Protein 9D1L (pdb70)

Radius of gyration: 22.83 Å; Cα contacts (8 Å, |Δi|>4): 1179; chains: 1; bounding box: 63×52×54 Å

Foldseek 3Di:
DDPVVVVVVCVVVLVVVFVVFWDPDKDAFQAPQEAIWTGADPVGQDKTKFEFAALFDQCAFLNFQATHGDHGDYDHYYRHDYFAAWAQPLPPRATDGDSRHLIKMKMESDQDDPAEQEEEEEEDDLQGDDHCDQQFFAQNLLHNYMYMYGHFHGDCRQFAAAQDVVSVNQGRNRLSSVLSVLVSVSGVVRRVHDQQFYEYEYAHLRLQSQQLCQLFPSNQNRHFEYEREQAHVPFPSAEDAQNQQLQLLLVQQPDDDDPDPVSSVVSVSPGDPSSSNSCQVVRQDPVCVVQHDGNGHHYCGNDDDPSDRHVDRSLVSLLGNNLAHQYEYEYEPQALLLCVVVVCVVCVQVCLVQQLSLQPPVLADPVSPDPLSSVLSVLVLQQPDPGGDPSSVSNSVSCSRGVLVVVVSVLSSLVPYDPRFYFYAYEYADDPLAFGCSCVSSVNVPHGQYRPRLSSLRGDHSRGDDDDCPDLSVVSQLVSQQVRCCSVPSHSQDCPRPQRVPPDTGGDDSPDLWHHFYDYSHTYDDGDPSSVSSNVVSVCCVVVD

Organism: Lucilia cuprina (NCBI:txid7375)

B-factor: mean 18.55, std 8.22, range [8.61, 64.25]

Structure (mmCIF, N/CA/C/O backbone):
data_9D1L
#
_entry.id   9D1L
#
_cell.length_a   57.963
_cell.length_b   92.141
_cell.length_c   104.975
_cell.angle_alpha   90.00
_cell.angle_beta   90.00
_cell.angle_gamma   90.00
#
_symmetry.space_group_name_H-M   'P 21 21 21'
#
loop_
_entity.id
_entity.type
_entity.pdbx_description
1 polymer 'Carboxylic ester hydrolase'
2 non-polymer 1,2-ETHANEDIOL
3 non-polymer 'ACETATE ION'
4 non-polymer (4S)-2-METHYL-2,4-PENTANEDIOL
5 non-polymer DI(HYDROXYETHYL)ETHER
6 non-polymer 2-[BIS-(2-HYDROXY-ETHYL)-AMINO]-2-HYDROXYMETHYL-PROPANE-1,3-DIOL
7 water water
#
loop_
_atom_site.group_PDB
_atom_site.id
_atom_site.type_symbol
_atom_site.label_atom_id
_atom_site.label_alt_id
_atom_site.label_comp_id
_atom_site.label_asym_id
_atom_site.label_entity_id
_atom_site.label_seq_id
_atom_site.pdbx_PDB_ins_code
_atom_site.Cartn_x
_atom_site.Cartn_y
_atom_site.Cartn_z
_atom_site.occupancy
_atom_site.B_iso_or_equiv
_atom_site.auth_seq_id
_atom_site.auth_comp_id
_atom_site.auth_asym_id
_atom_site.auth_atom_id
_atom_site.pdbx_PDB_model_num
ATOM 1 N N . VAL A 1 5 ? 4.682 10.375 -24.810 1.00 44.18 5 VAL A N 1
ATOM 2 C CA . VAL A 1 5 ? 5.618 11.492 -24.880 1.00 37.19 5 VAL A CA 1
ATOM 3 C C . VAL A 1 5 ? 5.039 12.616 -25.736 1.00 35.44 5 VAL A C 1
ATOM 4 O O . VAL A 1 5 ? 4.496 12.370 -26.813 1.00 37.16 5 VAL A O 1
ATOM 8 N N . SER A 1 6 ? 5.154 13.847 -25.243 1.00 30.28 6 SER A N 1
ATOM 9 C CA . SER A 1 6 ? 4.578 15.003 -25.912 1.00 30.62 6 SER A CA 1
ATOM 10 C C . SER A 1 6 ? 5.310 15.308 -27.220 1.00 30.93 6 SER A C 1
ATOM 11 O O . SER A 1 6 ? 6.473 14.948 -27.414 1.00 29.00 6 SER A O 1
ATOM 14 N N . LEU A 1 7 ? 4.602 15.993 -28.124 1.00 31.44 7 LEU A N 1
ATOM 15 C CA . LEU A 1 7 ? 5.212 16.429 -29.378 1.00 31.75 7 LEU A CA 1
ATOM 16 C C . LEU A 1 7 ? 6.396 17.352 -29.119 1.00 27.65 7 LEU A C 1
ATOM 17 O O . LEU A 1 7 ? 7.401 17.308 -29.840 1.00 29.38 7 LEU A O 1
ATOM 22 N N . MET A 1 8 ? 6.288 18.201 -28.095 1.00 30.46 8 MET A N 1
ATOM 23 C CA . MET A 1 8 ? 7.371 19.123 -27.771 1.00 30.99 8 MET A CA 1
ATOM 24 C C . MET A 1 8 ? 8.634 18.373 -27.361 1.00 29.16 8 MET A C 1
ATOM 25 O O . MET A 1 8 ? 9.745 18.757 -27.744 1.00 29.39 8 MET A O 1
ATOM 30 N N . GLU A 1 9 ? 8.488 17.290 -26.607 1.00 28.36 9 GLU A N 1
ATOM 31 C CA . GLU A 1 9 ? 9.649 16.513 -26.192 1.00 25.44 9 GLU A CA 1
ATOM 32 C C . GLU A 1 9 ? 10.193 15.701 -27.361 1.00 23.99 9 GLU A C 1
ATOM 33 O O . GLU A 1 9 ? 11.404 15.509 -27.475 1.00 23.05 9 GLU A O 1
ATOM 49 N N . LEU A 1 11 ? 10.290 16.716 -30.447 1.00 25.29 11 LEU A N 1
ATOM 50 C CA . LEU A 1 11 ? 11.088 17.679 -31.196 1.00 24.59 11 LEU A CA 1
ATOM 51 C C . LEU A 1 11 ? 12.430 17.920 -30.511 1.00 23.77 11 LEU A C 1
ATOM 52 O O . LEU A 1 11 ? 13.475 17.919 -31.164 1.00 23.32 11 LEU A O 1
ATOM 57 N N . LYS A 1 12 ? 12.395 18.132 -29.191 1.00 24.38 12 LYS A N 1
ATOM 58 C CA . LYS A 1 12 ? 13.637 18.311 -28.446 1.00 23.01 12 LYS A CA 1
ATOM 59 C C . LYS A 1 12 ? 14.540 17.096 -28.595 1.00 21.35 12 LYS A C 1
ATOM 60 O O . LYS A 1 12 ? 15.765 17.230 -28.703 1.00 20.21 12 LYS A O 1
ATOM 66 N N . TRP A 1 13 ? 13.951 15.899 -28.610 1.00 20.42 13 TRP A N 1
ATOM 67 C CA . TRP A 1 13 ? 14.742 14.682 -28.755 1.00 18.60 13 TRP A CA 1
ATOM 68 C C . TRP A 1 13 ? 15.376 14.601 -30.137 1.00 17.93 13 TRP A C 1
ATOM 69 O O . TRP A 1 13 ? 16.561 14.275 -30.262 1.00 17.08 13 TRP A O 1
ATOM 80 N N . LYS A 1 14 ? 14.603 14.903 -31.185 1.00 19.40 14 LYS A N 1
ATOM 81 C CA . LYS A 1 14 ? 15.159 14.901 -32.535 1.00 20.37 14 LYS A CA 1
ATOM 82 C C . LYS A 1 14 ? 16.345 15.852 -32.644 1.00 19.48 14 LYS A C 1
ATOM 83 O O . LYS A 1 14 ? 17.377 15.509 -33.237 1.00 20.71 14 LYS A O 1
ATOM 89 N N . ILE A 1 15 ? 16.226 17.043 -32.065 1.00 19.68 15 ILE A N 1
ATOM 90 C CA . ILE A 1 15 ? 17.320 18.007 -32.065 1.00 20.87 15 ILE A CA 1
ATOM 91 C C . ILE A 1 15 ? 18.551 17.445 -31.357 1.00 20.39 15 ILE A C 1
ATOM 92 O O . ILE A 1 15 ? 19.675 17.571 -31.853 1.00 20.49 15 ILE A O 1
ATOM 108 N N . CYS A 1 17 ? 19.332 14.308 -31.022 1.00 15.43 17 CYS A N 1
ATOM 109 C CA . CYS A 1 17 ? 19.911 13.227 -31.812 1.00 15.35 17 CYS A CA 1
ATOM 110 C C . CYS A 1 17 ? 20.886 13.793 -32.849 1.00 16.35 17 CYS A C 1
ATOM 111 O O . CYS A 1 17 ? 21.976 13.258 -33.055 1.00 16.24 17 CYS A O 1
ATOM 114 N N . ILE A 1 18 ? 20.492 14.886 -33.504 1.00 16.60 18 ILE A N 1
ATOM 115 C CA . ILE A 1 18 ? 21.346 15.492 -34.526 1.00 18.23 18 ILE A CA 1
ATOM 116 C C . ILE A 1 18 ? 22.587 16.102 -33.891 1.00 17.25 18 ILE A C 1
ATOM 117 O O . ILE A 1 18 ? 23.715 15.911 -34.365 1.00 17.65 18 ILE A O 1
ATOM 122 N N . GLU A 1 19 ? 22.396 16.863 -32.818 1.00 17.67 19 GLU A N 1
ATOM 123 C CA . GLU A 1 19 ? 23.535 17.473 -32.146 1.00 20.07 19 GLU A CA 1
ATOM 124 C C . GLU A 1 19 ? 24.501 16.407 -31.655 1.00 16.58 19 GLU A C 1
ATOM 125 O O . GLU A 1 19 ? 25.726 16.572 -31.747 1.00 17.54 19 GLU A O 1
ATOM 131 N N . ASN A 1 20 ? 23.967 15.294 -31.154 1.00 15.42 20 ASN A N 1
ATOM 132 C CA . ASN A 1 20 ? 24.810 14.217 -30.663 1.00 15.03 20 ASN A CA 1
ATOM 133 C C . ASN A 1 20 ? 25.607 13.573 -31.787 1.00 12.86 20 ASN A C 1
ATOM 134 O O . ASN A 1 20 ? 26.759 13.169 -31.583 1.00 13.29 20 ASN A O 1
ATOM 139 N N . LYS A 1 21 ? 25.011 13.451 -32.974 1.00 13.37 21 LYS A N 1
ATOM 140 C CA . LYS A 1 21 ? 25.740 12.874 -34.099 1.00 13.80 21 LYS A CA 1
ATOM 141 C C . LYS A 1 21 ? 26.983 13.694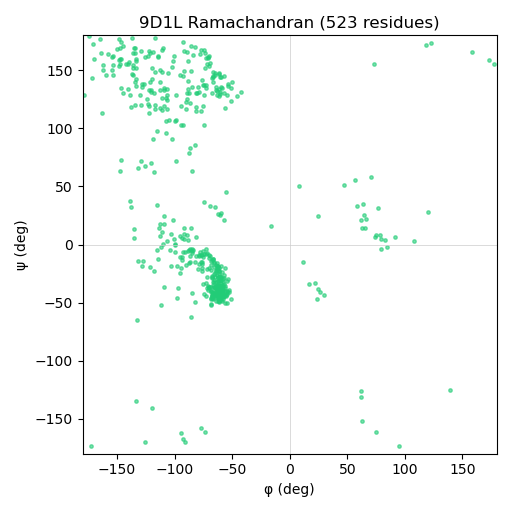 -34.416 1.00 12.39 21 LYS A C 1
ATOM 142 O O . LYS A 1 21 ? 28.069 13.142 -34.648 1.00 13.72 21 LYS A O 1
ATOM 148 N N . PHE A 1 22 ? 26.850 15.020 -34.409 1.00 13.42 22 PHE A N 1
ATOM 149 C CA . PHE A 1 22 ? 28.007 15.845 -34.718 1.00 12.96 22 PHE A CA 1
ATOM 150 C C . PHE A 1 22 ? 28.996 15.911 -33.559 1.00 12.35 22 PHE A C 1
ATOM 151 O O . PHE A 1 22 ? 30.210 15.951 -33.794 1.00 12.02 22 PHE A O 1
ATOM 159 N N . LEU A 1 23 ? 28.513 15.888 -32.313 1.00 11.90 23 LEU A N 1
ATOM 160 C CA . LEU A 1 23 ? 29.440 15.778 -31.193 1.00 11.50 23 LEU A CA 1
ATOM 161 C C . LEU A 1 23 ? 30.265 14.511 -31.331 1.00 12.14 23 LEU A C 1
ATOM 162 O O . LEU A 1 23 ? 31.485 14.520 -31.126 1.00 12.16 23 LEU A O 1
ATOM 167 N N A ASN A 1 24 ? 29.628 13.406 -31.697 0.59 12.14 24 ASN A N 1
ATOM 168 N N B ASN A 1 24 ? 29.604 13.410 -31.707 0.41 12.13 24 ASN A N 1
ATOM 169 C CA A ASN A 1 24 ? 30.390 12.172 -31.808 0.59 12.37 24 ASN A CA 1
ATOM 170 C CA B ASN A 1 24 ? 30.284 12.130 -31.879 0.41 12.50 24 ASN A CA 1
ATOM 171 C C A ASN A 1 24 ? 31.433 12.245 -32.914 0.59 11.24 24 ASN A C 1
ATOM 172 C C B ASN A 1 24 ? 31.394 12.229 -32.915 0.41 11.25 24 ASN A C 1
ATOM 173 O O A ASN A 1 24 ? 32.517 11.673 -32.766 0.59 11.87 24 ASN A O 1
ATOM 174 O O B ASN A 1 24 ? 32.479 11.670 -32.724 0.41 11.77 24 ASN A O 1
ATOM 183 N N . TYR A 1 25 ? 31.148 12.943 -34.014 1.00 11.28 25 TYR A N 1
ATOM 184 C CA . TYR A 1 25 ? 32.201 13.180 -35.000 1.00 11.34 25 TYR A CA 1
ATOM 185 C C . TYR A 1 25 ? 33.380 13.914 -34.373 1.00 11.10 25 TYR A C 1
ATOM 186 O O . TYR A 1 25 ? 34.541 13.519 -34.557 1.00 12.03 25 TYR A O 1
ATOM 195 N N . ARG A 1 26 ? 33.101 14.993 -33.629 1.00 11.03 26 ARG A N 1
ATOM 196 C CA . ARG A 1 26 ? 34.174 15.793 -33.037 1.00 12.13 26 ARG A CA 1
ATOM 197 C C . ARG A 1 26 ? 34.955 15.008 -31.990 1.00 11.00 26 ARG A C 1
ATOM 198 O O . ARG A 1 26 ? 36.124 15.323 -31.730 1.00 11.96 26 ARG A O 1
ATOM 206 N N . LEU A 1 27 ? 34.328 14.009 -31.373 1.00 11.27 27 LEU A N 1
ATOM 207 C CA . LEU A 1 27 ? 34.991 13.138 -30.410 1.00 11.32 27 LEU A CA 1
ATOM 208 C C . LEU A 1 27 ? 35.706 11.957 -31.062 1.00 12.37 27 LEU A C 1
ATOM 209 O O . LEU A 1 27 ? 36.378 11.194 -30.357 1.00 15.68 27 LEU A O 1
ATOM 214 N N . THR A 1 28 ? 35.609 11.779 -32.374 1.00 11.32 28 THR A N 1
ATOM 215 C CA . THR A 1 28 ? 36.310 10.696 -33.053 1.00 11.39 28 THR A CA 1
ATOM 216 C C . THR A 1 28 ? 37.702 11.171 -33.438 1.00 12.04 28 THR A C 1
ATOM 217 O O . THR A 1 28 ? 37.849 12.241 -34.029 1.00 12.55 28 THR A O 1
ATOM 221 N N . THR A 1 29 ? 38.723 10.386 -33.109 1.00 11.99 29 THR A N 1
ATOM 222 C CA . THR A 1 29 ? 40.060 10.693 -33.603 1.00 13.78 29 THR A CA 1
ATOM 223 C C . THR A 1 29 ? 40.324 9.956 -34.911 1.00 13.58 29 THR A C 1
ATOM 224 O O . THR A 1 29 ? 39.524 9.145 -35.369 1.00 14.96 29 THR A O 1
ATOM 228 N N . ASN A 1 30 ? 41.476 10.247 -35.516 1.00 15.12 30 ASN A N 1
ATOM 229 C CA A ASN A 1 30 ? 41.887 9.550 -36.729 0.51 17.19 30 ASN A CA 1
ATOM 230 C CA B ASN A 1 30 ? 41.904 9.563 -36.730 0.49 17.19 30 ASN A CA 1
ATOM 231 C C . ASN A 1 30 ? 42.699 8.293 -36.443 1.00 17.43 30 ASN A C 1
ATOM 232 O O . ASN A 1 30 ? 43.220 7.679 -37.381 1.00 21.45 30 ASN A O 1
ATOM 241 N N . GLU A 1 31 ? 42.802 7.882 -35.181 1.00 14.69 31 GLU A N 1
ATOM 242 C CA . GLU A 1 31 ? 43.600 6.716 -34.821 1.00 15.45 31 GLU A CA 1
ATOM 243 C C . GLU A 1 31 ? 42.712 5.478 -34.758 1.00 14.48 31 GLU A C 1
ATOM 244 O O . GLU A 1 31 ? 41.766 5.432 -33.966 1.00 15.27 31 GLU A O 1
ATOM 250 N N . THR A 1 32 ? 43.009 4.487 -35.592 1.00 15.09 32 THR A N 1
ATOM 251 C CA . THR A 1 32 ? 42.352 3.191 -35.549 1.00 16.39 32 THR A CA 1
ATOM 252 C C . THR A 1 32 ? 43.358 2.116 -35.164 1.00 15.97 32 THR A C 1
ATOM 253 O O . THR A 1 32 ? 44.574 2.309 -35.270 1.00 19.03 32 THR A O 1
ATOM 257 N N . VAL A 1 33 ? 42.840 0.970 -34.724 1.00 15.78 33 VAL A N 1
ATOM 258 C CA A VAL A 1 33 ? 43.680 -0.090 -34.183 0.57 16.63 33 VAL A CA 1
ATOM 259 C CA B VAL A 1 33 ? 43.656 -0.092 -34.135 0.43 16.65 33 VAL A CA 1
ATOM 260 C C . VAL A 1 33 ? 43.017 -1.429 -34.469 1.00 15.51 33 VAL A C 1
ATOM 261 O O . VAL A 1 33 ? 41.793 -1.535 -34.565 1.00 16.19 33 VAL A O 1
ATOM 268 N N . VAL A 1 34 ? 43.844 -2.463 -34.609 1.00 17.11 34 VAL A N 1
ATOM 269 C CA . VAL A 1 34 ? 43.369 -3.816 -34.875 1.00 15.98 34 VAL A CA 1
ATOM 270 C C . VAL A 1 34 ? 43.569 -4.681 -33.635 1.00 17.52 34 VAL A C 1
ATOM 271 O O . VAL A 1 34 ? 44.626 -4.636 -32.992 1.00 19.32 34 VAL A O 1
ATOM 275 N N . ALA A 1 35 ? 42.546 -5.461 -33.291 1.00 14.85 35 ALA A N 1
ATOM 276 C CA . ALA A 1 35 ? 42.635 -6.454 -32.230 1.00 16.00 35 ALA A CA 1
ATOM 277 C C . ALA A 1 35 ? 42.211 -7.809 -32.776 1.00 15.93 35 ALA A C 1
ATOM 278 O O . ALA A 1 35 ? 41.538 -7.907 -33.804 1.00 16.60 35 ALA A O 1
ATOM 280 N N . GLU A 1 36 ? 42.604 -8.857 -32.062 1.00 16.23 36 GLU A N 1
ATOM 281 C CA . GLU A 1 36 ? 42.318 -10.230 -32.451 1.00 17.28 36 GLU A CA 1
ATOM 282 C C . GLU A 1 36 ? 41.059 -10.719 -31.753 1.00 17.69 36 GLU A C 1
ATOM 283 O O . GLU A 1 36 ? 40.780 -10.357 -30.607 1.00 17.61 36 GLU A O 1
ATOM 289 N N . THR A 1 37 ? 40.300 -11.561 -32.448 1.00 16.89 37 THR A N 1
ATOM 290 C CA . THR A 1 37 ? 39.271 -12.367 -31.805 1.00 17.19 37 THR A CA 1
ATOM 291 C C . THR A 1 37 ? 39.379 -13.786 -32.336 1.00 16.27 37 THR A C 1
ATOM 292 O O . THR A 1 37 ? 40.029 -14.046 -33.352 1.00 17.51 37 THR A O 1
ATOM 296 N N . GLU A 1 38 ? 38.726 -14.714 -31.638 1.00 17.29 38 GLU A N 1
ATOM 297 C CA . GLU A 1 38 ? 38.724 -16.101 -32.075 1.00 17.50 38 GLU A CA 1
ATOM 298 C C . GLU A 1 38 ? 38.125 -16.284 -33.467 1.00 17.14 38 GLU A C 1
ATOM 299 O O . GLU A 1 38 ? 38.371 -17.319 -34.096 1.00 19.22 38 GLU A O 1
ATOM 305 N N . TYR A 1 39 ? 37.349 -15.317 -33.960 1.00 16.38 39 TYR A N 1
ATOM 306 C CA . TYR A 1 39 ? 36.734 -15.415 -35.276 1.00 17.39 39 TYR A CA 1
ATOM 307 C C . TYR A 1 39 ? 37.412 -14.563 -36.336 1.00 16.72 39 TYR A C 1
ATOM 308 O O . TYR A 1 39 ? 37.033 -14.660 -37.509 1.00 20.15 39 TYR A O 1
ATOM 317 N N . GLY A 1 40 ? 38.400 -13.763 -35.965 1.00 16.19 40 GLY A N 1
ATOM 318 C CA . GLY A 1 40 ? 39.070 -12.895 -36.911 1.00 16.51 40 GLY A CA 1
ATOM 319 C C . GLY A 1 40 ? 39.360 -11.532 -36.316 1.00 16.88 40 GLY A C 1
ATOM 320 O O . GLY A 1 40 ? 38.915 -11.205 -35.209 1.00 14.73 40 GLY A O 1
ATOM 332 N N . VAL A 1 42 ? 39.498 -7.443 -35.736 1.00 14.42 42 VAL A N 1
ATOM 333 C CA . VAL A 1 42 ? 38.529 -6.359 -35.697 1.00 14.24 42 VAL A CA 1
ATOM 334 C C . VAL A 1 42 ? 39.266 -5.028 -35.634 1.00 14.36 42 VAL A C 1
ATOM 335 O O . VAL A 1 42 ? 40.303 -4.905 -34.973 1.00 15.70 42 VAL A O 1
ATOM 339 N N . LYS A 1 43 ? 38.718 -4.019 -36.307 1.00 13.95 43 LYS A N 1
ATOM 340 C CA . LYS A 1 43 ? 39.269 -2.667 -36.312 1.00 14.70 43 LYS A CA 1
ATOM 341 C C . LYS A 1 43 ? 38.393 -1.760 -35.461 1.00 12.84 43 LYS A C 1
ATOM 342 O O . LYS A 1 43 ? 37.188 -1.644 -35.708 1.00 13.27 43 LYS A O 1
ATOM 348 N N . GLY A 1 44 ? 39.003 -1.104 -34.474 1.00 12.43 44 GLY A N 1
ATOM 349 C CA . GLY A 1 44 ? 38.329 -0.130 -33.646 1.00 11.58 44 GLY A CA 1
ATOM 350 C C . GLY A 1 44 ? 38.955 1.244 -33.811 1.00 11.36 44 GLY A C 1
ATOM 351 O O . GLY A 1 44 ? 39.935 1.420 -34.536 1.00 12.98 44 GLY A O 1
ATOM 352 N N . VAL A 1 45 ? 38.370 2.216 -33.114 1.00 11.91 45 VAL A N 1
ATOM 353 C CA . VAL A 1 45 ? 38.784 3.605 -33.261 1.00 12.31 45 VAL A CA 1
ATOM 354 C C . VAL A 1 45 ? 38.960 4.245 -31.884 1.00 11.61 45 VAL A C 1
ATOM 355 O O . VAL A 1 45 ? 38.227 3.940 -30.944 1.00 11.27 45 VAL A O 1
ATOM 370 N N . ARG A 1 47 ? 38.414 7.170 -29.451 1.00 11.34 47 ARG A N 1
ATOM 371 C CA . ARG A 1 47 ? 37.460 8.255 -29.239 1.00 11.33 47 ARG A CA 1
ATOM 372 C C . ARG A 1 47 ? 37.840 9.051 -27.997 1.00 11.38 47 ARG A C 1
ATOM 373 O O . ARG A 1 47 ? 38.497 8.535 -27.087 1.00 12.89 47 ARG A O 1
ATOM 381 N N . LEU A 1 48 ? 37.406 10.300 -27.961 1.00 11.54 48 LEU A N 1
ATOM 382 C CA . LEU A 1 48 ? 37.532 11.182 -26.813 1.00 11.61 48 LEU A CA 1
ATOM 383 C C . LEU A 1 48 ? 36.204 11.236 -26.073 1.00 11.37 48 LEU A C 1
ATOM 384 O O . LEU A 1 48 ? 35.151 10.878 -26.615 1.00 11.22 48 LEU A O 1
ATOM 389 N N . THR A 1 49 ? 36.266 11.700 -24.826 1.00 11.39 49 THR A N 1
ATOM 390 C CA . THR A 1 49 ? 35.092 12.100 -24.066 1.00 11.29 49 THR A CA 1
ATOM 391 C C . THR A 1 49 ? 35.111 13.617 -23.909 1.00 12.00 49 THR A C 1
ATOM 392 O O . THR A 1 49 ? 36.126 14.277 -24.152 1.00 11.92 49 THR A O 1
ATOM 396 N N . VAL A 1 50 ? 33.993 14.176 -23.440 1.00 11.77 50 VAL A N 1
ATOM 397 C CA . VAL A 1 50 ? 33.961 15.620 -23.213 1.00 12.30 50 VAL A CA 1
ATOM 398 C C . VAL A 1 50 ? 34.908 16.037 -22.096 1.00 12.16 50 VAL A C 1
ATOM 399 O O . VAL A 1 50 ? 35.196 17.227 -21.956 1.00 13.48 50 VAL A O 1
ATOM 403 N N . TYR A 1 51 ? 35.379 15.095 -21.282 1.00 12.14 51 TYR A N 1
ATOM 404 C CA . TYR A 1 51 ? 36.352 15.361 -20.232 1.00 12.15 51 TYR A CA 1
ATOM 405 C C . TYR A 1 51 ? 37.779 15.158 -20.718 1.00 12.39 51 TYR A C 1
ATOM 406 O O . TYR A 1 51 ? 38.718 15.244 -19.915 1.00 13.78 51 TYR A O 1
ATOM 415 N N . ASP A 1 52 ? 37.963 14.879 -22.013 1.00 12.25 52 ASP A N 1
ATOM 416 C CA . ASP A 1 52 ? 39.266 14.657 -22.635 1.00 12.73 52 ASP A CA 1
ATOM 417 C C . ASP A 1 52 ? 39.970 13.400 -22.143 1.00 13.89 52 ASP A C 1
ATOM 418 O O . ASP A 1 52 ? 41.193 13.278 -22.256 1.00 16.53 52 ASP A O 1
ATOM 423 N N . ASP A 1 53 ? 39.218 12.450 -21.609 1.00 12.98 53 ASP A N 1
ATOM 424 C CA . ASP A 1 53 ? 39.725 11.091 -21.561 1.00 12.67 53 ASP A CA 1
ATOM 425 C C . ASP A 1 53 ? 39.577 10.470 -22.948 1.00 12.80 53 ASP A C 1
ATOM 426 O O . ASP A 1 53 ? 38.867 10.992 -23.810 1.00 13.88 53 ASP A O 1
ATOM 431 N N . SER A 1 54 ? 40.279 9.366 -23.178 1.00 14.65 54 SER A N 1
ATOM 432 C CA . SER A 1 54 ? 40.200 8.687 -24.463 1.00 13.93 54 SER A CA 1
ATOM 433 C C . SER A 1 54 ? 40.085 7.182 -24.270 1.00 12.53 54 SER A C 1
ATOM 434 O O . SER A 1 54 ? 40.512 6.621 -23.252 1.00 13.75 54 SER A O 1
ATOM 437 N N . TYR A 1 55 ? 39.502 6.528 -25.264 1.00 12.39 55 TYR A N 1
ATOM 438 C CA . TYR A 1 55 ? 39.319 5.089 -25.196 1.00 11.74 55 TYR A CA 1
ATOM 439 C C . TYR A 1 55 ? 39.262 4.520 -26.602 1.00 11.60 55 TYR A C 1
ATOM 440 O O . TYR A 1 55 ? 38.873 5.199 -27.563 1.00 13.34 55 TYR A O 1
ATOM 449 N N . TYR A 1 56 ? 39.631 3.253 -26.696 1.00 10.99 56 TYR A N 1
ATOM 450 C CA . TYR A 1 56 ? 39.485 2.485 -27.917 1.00 11.42 56 TYR A CA 1
ATOM 451 C C . TYR A 1 56 ? 38.107 1.839 -27.932 1.00 10.57 56 TYR A C 1
ATOM 452 O O . TYR A 1 56 ? 37.661 1.271 -26.923 1.00 12.06 56 TYR A O 1
ATOM 461 N N . SER A 1 57 ? 37.434 1.954 -29.074 1.00 11.07 57 SER A N 1
ATOM 462 C CA . SER A 1 57 ? 36.031 1.608 -29.239 1.00 11.02 57 SER A CA 1
ATOM 463 C C . SER A 1 57 ? 35.895 0.566 -30.341 1.00 10.34 57 SER A C 1
ATOM 464 O O . SER A 1 57 ? 36.260 0.826 -31.494 1.00 11.25 57 SER A O 1
ATOM 467 N N . PHE A 1 58 ? 35.363 -0.602 -29.988 1.00 10.29 58 PHE A N 1
ATOM 468 C CA . PHE A 1 58 ? 35.035 -1.640 -30.960 1.00 10.59 58 PHE A CA 1
ATOM 469 C C . PHE A 1 58 ? 33.547 -1.930 -30.813 1.00 10.58 58 PHE A C 1
ATOM 470 O O . PHE A 1 58 ? 33.112 -2.430 -29.768 1.00 12.55 58 PHE A O 1
ATOM 478 N N . GLU A 1 59 ? 32.754 -1.598 -31.820 1.00 10.55 59 GLU A N 1
ATOM 479 C CA . GLU A 1 59 ? 31.321 -1.843 -31.797 1.00 11.10 59 GLU A CA 1
ATOM 480 C C . GLU A 1 59 ? 30.957 -2.763 -32.954 1.00 10.30 59 GLU A C 1
ATOM 481 O O . GLU A 1 59 ? 31.622 -2.776 -33.986 1.00 12.00 59 GLU A O 1
ATOM 487 N N . GLY A 1 60 ? 29.891 -3.536 -32.797 1.00 10.65 60 GLY A N 1
ATOM 488 C CA . GLY A 1 60 ? 29.516 -4.432 -33.871 1.00 11.71 60 GLY A CA 1
ATOM 489 C C . GLY A 1 60 ? 30.382 -5.662 -33.960 1.00 10.65 60 GLY A C 1
ATOM 490 O O . GLY A 1 60 ? 30.590 -6.190 -35.054 1.00 11.65 60 GLY A O 1
ATOM 491 N N . ILE A 1 61 ? 30.892 -6.148 -32.834 1.00 10.75 61 ILE A N 1
ATOM 492 C CA . ILE A 1 61 ? 31.580 -7.435 -32.832 1.00 11.72 61 ILE A CA 1
ATOM 493 C C . ILE A 1 61 ? 30.502 -8.508 -32.760 1.00 10.43 61 ILE A C 1
ATOM 494 O O . ILE A 1 61 ? 29.737 -8.546 -31.783 1.00 10.61 61 ILE A O 1
ATOM 499 N N . PRO A 1 62 ? 30.387 -9.389 -33.757 1.00 10.96 62 PRO A N 1
ATOM 500 C CA . PRO A 1 62 ? 29.352 -10.429 -33.679 1.00 12.11 62 PRO A CA 1
ATOM 501 C C . PRO A 1 62 ? 29.764 -11.512 -32.702 1.00 11.64 62 PRO A C 1
ATOM 502 O O . PRO A 1 62 ? 30.916 -11.953 -32.677 1.00 13.26 62 PRO A O 1
ATOM 506 N N . TYR A 1 63 ? 28.816 -11.950 -31.885 1.00 11.64 63 TYR A N 1
ATOM 507 C CA . TYR A 1 63 ? 29.035 -13.117 -31.042 1.00 11.83 63 TYR A CA 1
ATOM 508 C C . TYR A 1 63 ? 28.185 -14.308 -31.462 1.00 11.89 63 TYR A C 1
ATOM 509 O O . TYR A 1 63 ? 28.302 -15.381 -30.864 1.00 12.59 63 TYR A O 1
ATOM 518 N N . ALA A 1 64 ? 27.346 -14.145 -32.480 1.00 11.46 64 ALA A N 1
ATOM 519 C CA . ALA A 1 64 ? 26.459 -15.187 -32.976 1.00 11.34 64 ALA A CA 1
ATOM 520 C C . ALA A 1 64 ? 26.147 -14.898 -34.439 1.00 12.66 64 ALA A C 1
ATOM 521 O O . ALA A 1 64 ? 26.337 -13.779 -34.924 1.00 13.14 64 ALA A O 1
ATOM 523 N N . GLN A 1 65 ? 25.675 -15.922 -35.144 1.00 12.98 65 GLN A N 1
ATOM 524 C CA A GLN A 1 65 ? 25.162 -15.732 -36.490 0.52 13.78 65 GLN A CA 1
ATOM 525 C CA B GLN A 1 65 ? 25.159 -15.728 -36.492 0.48 13.79 65 GLN A CA 1
ATOM 526 C C . GLN A 1 65 ? 23.924 -14.835 -36.434 1.00 12.75 65 GLN A C 1
ATOM 527 O O . GLN A 1 65 ? 23.141 -14.921 -35.481 1.00 13.56 65 GLN A O 1
ATOM 538 N N . PRO A 1 66 ? 23.705 -13.972 -37.424 1.00 12.41 66 PRO A N 1
ATOM 539 C CA . PRO A 1 66 ? 22.441 -13.217 -37.449 1.00 12.79 66 PRO A CA 1
ATOM 540 C C . PRO A 1 66 ? 21.256 -14.167 -37.392 1.00 12.14 66 PRO A C 1
ATOM 541 O O . PRO A 1 66 ? 21.173 -15.133 -38.167 1.00 12.87 66 PRO A O 1
ATOM 545 N N . PRO A 1 67 ? 20.323 -13.945 -36.470 1.00 12.41 67 PRO A N 1
ATOM 546 C CA . PRO A 1 67 ? 19.238 -14.917 -36.229 1.00 13.30 67 PRO A CA 1
ATOM 547 C C . PRO A 1 67 ? 18.076 -14.719 -37.195 1.00 12.82 67 PRO A C 1
ATOM 548 O O . PRO A 1 67 ? 16.947 -14.398 -36.801 1.00 13.86 67 PRO A O 1
ATOM 552 N N . VAL A 1 68 ? 18.361 -14.914 -38.480 1.00 12.99 68 VAL A N 1
ATOM 553 C CA . VAL A 1 68 ? 17.420 -14.640 -39.554 1.00 15.16 68 VAL A CA 1
ATOM 554 C C . VAL A 1 68 ? 17.116 -15.923 -40.320 1.00 15.13 68 VAL A C 1
ATOM 555 O O . VAL A 1 68 ? 17.806 -16.937 -40.189 1.00 14.59 68 VAL A O 1
ATOM 559 N N . GLY A 1 69 ? 16.054 -15.866 -41.125 1.00 15.92 69 GLY A N 1
ATOM 560 C CA . GLY A 1 69 ? 15.656 -17.047 -41.869 1.00 17.51 69 GLY A CA 1
ATOM 561 C C . GLY A 1 69 ? 15.272 -18.162 -40.916 1.00 14.81 69 GLY A C 1
ATOM 562 O O . GLY A 1 69 ? 14.529 -17.958 -39.948 1.00 15.65 69 GLY A O 1
ATOM 563 N N . GLU A 1 70 ? 15.822 -19.354 -41.157 1.00 16.57 70 GLU A N 1
ATOM 564 C CA . GLU A 1 70 ? 15.491 -20.500 -40.323 1.00 16.83 70 GLU A CA 1
ATOM 565 C C . GLU A 1 70 ? 15.983 -20.349 -38.891 1.00 15.39 70 GLU A C 1
ATOM 566 O O . GLU A 1 70 ? 15.526 -21.093 -38.018 1.00 15.43 70 GL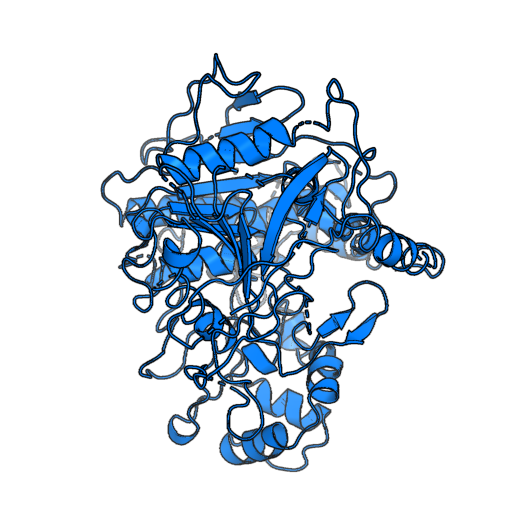U A O 1
ATOM 572 N N . LEU A 1 71 ? 16.898 -19.411 -38.631 1.00 13.93 71 LEU A N 1
ATOM 573 C CA . LEU A 1 71 ? 17.411 -19.198 -37.286 1.00 13.20 71 LEU A CA 1
ATOM 574 C C . LEU A 1 71 ? 16.535 -18.285 -36.442 1.00 12.21 71 LEU A C 1
ATOM 575 O O . LEU A 1 71 ? 16.818 -18.123 -35.246 1.00 12.38 71 LEU A O 1
ATOM 580 N N . ARG A 1 72 ? 15.486 -17.686 -37.023 1.00 12.81 72 ARG A N 1
ATOM 581 C CA . ARG A 1 72 ? 14.533 -16.934 -36.211 1.00 13.15 72 ARG A CA 1
ATOM 582 C C . ARG A 1 72 ? 13.902 -17.846 -35.163 1.00 12.77 72 ARG A C 1
ATOM 583 O O . ARG A 1 72 ? 13.520 -18.983 -35.456 1.00 13.38 72 ARG A O 1
ATOM 591 N N . PHE A 1 73 ? 13.818 -17.333 -33.933 1.00 11.96 73 PHE A N 1
ATOM 592 C CA . PHE A 1 73 ? 13.268 -18.012 -32.757 1.00 12.93 73 PHE A CA 1
ATOM 593 C C . PHE A 1 73 ? 14.139 -19.159 -32.238 1.00 13.52 73 PHE A C 1
ATOM 594 O O . PHE A 1 73 ? 13.758 -19.855 -31.288 1.00 15.75 73 PHE A O 1
ATOM 613 N N . ALA A 1 75 ? 17.829 -20.801 -30.680 1.00 12.34 75 ALA A N 1
ATOM 614 C CA . ALA A 1 75 ? 19.022 -20.445 -29.913 1.00 12.10 75 ALA A CA 1
ATOM 615 C C . ALA A 1 75 ? 20.082 -19.869 -30.856 1.00 10.94 75 ALA A C 1
ATOM 616 O O . ALA A 1 75 ? 20.137 -20.238 -32.042 1.00 11.64 75 ALA A O 1
ATOM 618 N N . PRO A 1 76 ? 20.916 -18.961 -30.352 1.00 10.99 76 PRO A N 1
ATOM 619 C CA . PRO A 1 76 ? 21.978 -18.402 -31.193 1.00 11.77 76 PRO A CA 1
ATOM 620 C C . PRO A 1 76 ? 22.979 -19.473 -31.590 1.00 12.20 76 PRO A C 1
ATOM 621 O O . PRO A 1 76 ? 23.248 -20.425 -30.845 1.00 12.87 76 PRO A O 1
ATOM 625 N N . GLN A 1 77 ? 23.531 -19.309 -32.786 1.00 11.95 77 GLN A N 1
ATOM 626 C CA . GLN A 1 77 ? 24.570 -20.177 -33.315 1.00 12.20 77 GLN A CA 1
ATOM 627 C C . GLN A 1 77 ? 25.869 -19.390 -33.430 1.00 13.62 77 GLN A C 1
ATOM 628 O O . GLN A 1 77 ? 25.856 -18.176 -33.634 1.00 14.15 77 GLN A O 1
ATOM 634 N N . ARG A 1 78 ? 26.989 -20.082 -33.292 1.00 14.50 78 ARG A N 1
ATOM 635 C CA A ARG A 1 78 ? 28.292 -19.431 -33.305 0.61 17.11 78 ARG A CA 1
ATOM 636 C CA B ARG A 1 78 ? 28.280 -19.410 -33.300 0.39 17.12 78 ARG A CA 1
ATOM 637 C C . ARG A 1 78 ? 28.521 -18.743 -34.651 1.00 18.26 78 ARG A C 1
ATOM 638 O O . ARG A 1 78 ? 28.114 -19.272 -35.689 1.00 18.60 78 ARG A O 1
ATOM 653 N N . PRO A 1 79 ? 29.173 -17.576 -34.677 1.00 18.10 79 PRO A N 1
ATOM 654 C CA . PRO A 1 79 ? 29.331 -16.843 -35.939 1.00 21.27 79 PRO A CA 1
ATOM 655 C C . PRO A 1 79 ? 30.359 -17.484 -36.862 1.00 23.21 79 PRO A C 1
ATOM 656 O O . PRO A 1 79 ? 31.179 -18.309 -36.456 1.00 23.24 79 PRO A O 1
ATOM 660 N N . THR A 1 80 ? 30.305 -17.062 -38.127 1.00 23.10 80 THR A N 1
ATOM 661 C CA . THR A 1 80 ? 31.256 -17.508 -39.143 1.00 24.10 80 THR A CA 1
ATOM 662 C C . THR A 1 80 ? 32.547 -16.706 -39.019 1.00 21.04 80 THR A C 1
ATOM 663 O O . THR A 1 80 ? 32.498 -15.473 -38.967 1.00 23.65 80 THR A O 1
ATOM 667 N N . PRO A 1 81 ? 33.708 -17.354 -38.973 1.00 22.07 81 PRO A N 1
ATOM 668 C CA . PRO A 1 81 ? 34.962 -16.597 -38.938 1.00 19.50 81 PRO A CA 1
ATOM 669 C C . PRO A 1 81 ? 35.226 -15.914 -40.271 1.00 20.14 81 PRO A C 1
ATOM 670 O O . PRO A 1 81 ? 34.647 -16.243 -41.310 1.00 22.32 81 PRO A O 1
ATOM 674 N N . TRP A 1 82 ? 36.120 -14.934 -40.228 1.00 17.40 82 TRP A N 1
ATOM 675 C CA . TRP A 1 82 ? 36.465 -14.181 -41.422 1.00 17.67 82 TRP A CA 1
ATOM 676 C C . TRP A 1 82 ? 37.969 -13.995 -41.486 1.00 16.28 82 TRP A C 1
ATOM 677 O O . TRP A 1 82 ? 38.665 -14.005 -40.464 1.00 18.29 82 TRP A O 1
ATOM 688 N N . ASP A 1 83 ? 38.462 -13.865 -42.713 1.00 18.05 83 ASP A N 1
ATOM 689 C CA . ASP A 1 83 ? 39.799 -13.370 -42.979 1.00 18.51 83 ASP A CA 1
ATOM 690 C C . ASP A 1 83 ? 39.741 -11.850 -43.123 1.00 17.99 83 ASP A C 1
ATOM 691 O O . ASP A 1 83 ? 38.672 -11.256 -43.277 1.00 20.86 83 ASP A O 1
ATOM 696 N N . GLY A 1 84 ? 40.906 -11.221 -43.072 1.00 20.05 84 GLY A N 1
ATOM 697 C CA . GLY A 1 84 ? 40.907 -9.772 -43.138 1.00 18.97 84 GLY A CA 1
ATOM 698 C C . GLY A 1 84 ? 40.436 -9.154 -41.825 1.00 16.76 84 GLY A C 1
ATOM 699 O O . GLY A 1 84 ? 40.421 -9.786 -40.761 1.00 18.81 84 GLY A O 1
ATOM 700 N N . VAL A 1 85 ? 40.034 -7.890 -41.902 1.00 16.32 85 VAL A N 1
ATOM 701 C CA . VAL A 1 85 ? 39.755 -7.103 -40.709 1.00 15.04 85 VAL A CA 1
ATOM 702 C C . VAL A 1 85 ? 38.323 -6.594 -40.790 1.00 15.72 85 VAL A C 1
ATOM 703 O O . VAL A 1 85 ? 37.972 -5.866 -41.726 1.00 18.63 85 VAL A O 1
ATOM 707 N N . ARG A 1 86 ? 37.507 -6.963 -39.806 1.00 14.89 86 ARG A N 1
ATOM 708 C CA . ARG A 1 86 ? 36.133 -6.486 -39.715 1.00 15.22 86 ARG A CA 1
ATOM 709 C C . ARG A 1 86 ? 36.099 -5.074 -39.140 1.00 15.00 86 ARG A C 1
ATOM 710 O O . ARG A 1 86 ? 36.691 -4.812 -38.090 1.00 15.42 86 ARG A O 1
ATOM 718 N N . ASP A 1 87 ? 35.373 -4.176 -39.803 1.00 14.91 87 ASP A N 1
ATOM 719 C CA . ASP A 1 87 ? 35.274 -2.787 -39.358 1.00 14.58 87 ASP A CA 1
ATOM 720 C C . ASP A 1 87 ? 34.315 -2.722 -38.173 1.00 13.61 87 ASP A C 1
ATOM 721 O O . ASP A 1 87 ? 33.115 -2.974 -38.323 1.00 15.00 87 ASP A O 1
ATOM 726 N N . CYS A 1 88 ? 34.846 -2.365 -37.001 1.00 12.25 88 CYS A N 1
ATOM 727 C CA . CYS A 1 88 ? 34.093 -2.120 -35.775 1.00 12.04 88 CYS A CA 1
ATOM 728 C C . CYS A 1 88 ? 34.154 -0.682 -35.293 1.00 11.54 88 CYS A C 1
ATOM 729 O O . CYS A 1 88 ? 34.067 -0.417 -34.088 1.00 12.05 88 CYS A O 1
ATOM 732 N N . CYS A 1 89 ? 34.216 0.251 -36.237 1.00 11.75 89 CYS A N 1
ATOM 733 C CA . CYS A 1 89 ? 34.319 1.666 -35.918 1.00 12.86 89 CYS A CA 1
ATOM 734 C C . CYS A 1 89 ? 32.969 2.361 -35.863 1.00 13.82 89 CYS A C 1
ATOM 735 O O . CYS A 1 89 ? 32.930 3.588 -35.731 1.00 14.85 89 CYS A O 1
ATOM 738 N N . ASN A 1 90 ? 31.871 1.619 -35.993 1.00 14.30 90 ASN A N 1
ATOM 739 C CA . ASN A 1 90 ? 30.540 2.200 -35.882 1.00 15.43 90 ASN A CA 1
ATOM 740 C C . ASN A 1 90 ? 29.608 1.152 -35.292 1.00 14.99 90 ASN A C 1
ATOM 741 O O . ASN A 1 90 ? 29.878 -0.047 -35.359 1.00 14.64 90 ASN A O 1
ATOM 746 N N . HIS A 1 91 ? 28.499 1.610 -34.720 1.00 14.92 91 HIS A N 1
ATOM 747 C CA . HIS A 1 91 ? 27.554 0.685 -34.105 1.00 15.08 91 HIS A CA 1
ATOM 748 C C . HIS A 1 91 ? 26.703 -0.041 -35.147 1.00 13.63 91 HIS A C 1
ATOM 749 O O . HIS A 1 91 ? 26.573 0.408 -36.291 1.00 15.92 91 HIS A O 1
ATOM 766 N N . ASP A 1 93 ? 22.743 -2.245 -35.671 1.00 13.30 93 ASP A N 1
ATOM 767 C CA A ASP A 1 93 ? 21.347 -2.046 -35.300 0.53 12.97 93 ASP A CA 1
ATOM 768 C CA B ASP A 1 93 ? 21.402 -1.867 -35.217 0.47 13.40 93 ASP A CA 1
ATOM 769 C C . ASP A 1 93 ? 21.036 -2.547 -33.907 1.00 11.58 93 ASP A C 1
ATOM 770 O O . ASP A 1 93 ? 21.678 -3.496 -33.442 1.00 12.93 93 ASP A O 1
ATOM 779 N N . LYS A 1 94 ? 20.025 -1.967 -33.280 1.00 12.08 94 LYS A N 1
ATOM 780 C CA . LYS A 1 94 ? 19.423 -2.548 -32.097 1.00 10.37 94 LYS A CA 1
ATOM 781 C C . LYS A 1 94 ? 18.386 -3.592 -32.513 1.00 10.47 94 LYS A C 1
ATOM 782 O O . LYS A 1 94 ? 17.955 -3.661 -33.669 1.00 11.43 94 LYS A O 1
ATOM 788 N N . SER A 1 95 ? 18.019 -4.437 -31.556 1.00 11.09 95 SER A N 1
ATOM 789 C CA . SER A 1 95 ? 16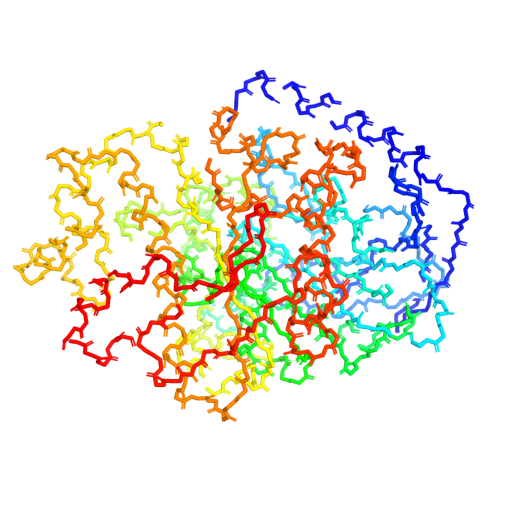.983 -5.437 -31.768 1.00 10.67 95 SER A CA 1
ATOM 790 C C . SER A 1 95 ? 15.646 -4.767 -32.097 1.00 11.06 95 SER A C 1
ATOM 791 O O . SER A 1 95 ? 15.348 -3.671 -31.620 1.00 10.99 95 SER A O 1
ATOM 794 N N . VAL A 1 96 ? 14.837 -5.425 -32.933 1.00 11.08 96 VAL A N 1
ATOM 795 C CA . VAL A 1 96 ? 13.563 -4.827 -33.347 1.00 10.91 96 VAL A CA 1
ATOM 796 C C . VAL A 1 96 ? 12.713 -4.498 -32.124 1.00 10.96 96 VAL A C 1
ATOM 797 O O . VAL A 1 96 ? 12.493 -5.352 -31.248 1.00 11.06 96 VAL A O 1
ATOM 801 N N . GLN A 1 97 ? 12.209 -3.262 -32.071 1.00 10.90 97 GLN A N 1
ATOM 802 C CA . GLN A 1 97 ? 11.518 -2.760 -30.889 1.00 11.39 97 GLN A CA 1
ATOM 803 C C . GLN A 1 97 ? 10.733 -1.515 -31.265 1.00 11.99 97 GLN A C 1
ATOM 804 O O . GLN A 1 97 ? 10.985 -0.887 -32.299 1.00 12.52 97 GLN A O 1
ATOM 810 N N . VAL A 1 98 ? 9.808 -1.133 -30.389 1.00 12.05 98 VAL A N 1
ATOM 811 C CA . VAL A 1 98 ? 9.106 0.139 -30.527 1.00 12.56 98 VAL A CA 1
ATOM 812 C C . VAL A 1 98 ? 9.944 1.211 -29.844 1.00 13.20 98 VAL A C 1
ATOM 813 O O . VAL A 1 98 ? 10.249 1.104 -28.652 1.00 14.96 98 VAL A O 1
ATOM 817 N N . ASP A 1 99 ? 10.336 2.237 -30.597 1.00 14.82 99 ASP A N 1
ATOM 818 C CA . ASP A 1 99 ? 11.171 3.285 -30.029 1.00 16.97 99 ASP A CA 1
ATOM 819 C C . ASP A 1 99 ? 10.440 3.952 -28.874 1.00 17.83 99 ASP A C 1
ATOM 820 O O . ASP A 1 99 ? 9.282 4.359 -29.008 1.00 20.06 99 ASP A O 1
ATOM 825 N N . PHE A 1 100 ? 11.130 4.057 -27.736 1.00 19.59 100 PHE A N 1
ATOM 826 C CA . PHE A 1 100 ? 10.544 4.542 -26.490 1.00 27.03 100 PHE A CA 1
ATOM 827 C C . PHE A 1 100 ? 10.133 6.010 -26.530 1.00 27.93 100 PHE A C 1
ATOM 828 O O . PHE A 1 100 ? 9.424 6.453 -25.619 1.00 35.05 100 PHE A O 1
ATOM 836 N N . ILE A 1 101 ? 10.549 6.771 -27.540 1.00 22.60 101 ILE A N 1
ATOM 837 C CA . ILE A 1 101 ? 10.181 8.178 -27.681 1.00 25.32 101 ILE A CA 1
ATOM 838 C C . ILE A 1 101 ? 9.259 8.405 -28.875 1.00 27.64 101 ILE A C 1
ATOM 839 O O . ILE A 1 101 ? 8.201 9.022 -28.746 1.00 26.86 101 ILE A O 1
ATOM 844 N N . THR A 1 102 ? 9.652 7.919 -30.051 1.00 26.27 102 THR A N 1
ATOM 845 C CA . THR A 1 102 ? 8.874 8.167 -31.257 1.00 24.68 102 THR A CA 1
ATOM 846 C C . THR A 1 102 ? 7.659 7.256 -31.387 1.00 23.74 102 THR A C 1
ATOM 847 O O . THR A 1 102 ? 6.728 7.593 -32.127 1.00 27.22 102 THR A O 1
ATOM 851 N N . GLY A 1 103 ? 7.647 6.112 -30.703 1.00 23.03 103 GLY A N 1
ATOM 852 C CA . GLY A 1 103 ? 6.538 5.185 -30.831 1.00 21.72 103 GLY A CA 1
ATOM 853 C C . GLY A 1 103 ? 6.508 4.384 -32.114 1.00 20.13 103 GLY A C 1
ATOM 854 O O . GLY A 1 103 ? 5.524 3.684 -32.367 1.00 23.47 103 GLY A O 1
ATOM 855 N N . LYS A 1 104 ? 7.553 4.463 -32.935 1.00 20.73 104 LYS A N 1
ATOM 856 C CA . LYS A 1 104 ? 7.638 3.725 -34.185 1.00 20.80 104 LYS A CA 1
ATOM 857 C C . LYS A 1 104 ? 8.610 2.560 -34.043 1.00 16.15 104 LYS A C 1
ATOM 858 O O . LYS A 1 104 ? 9.588 2.634 -33.295 1.00 16.35 104 LYS A O 1
ATOM 864 N N . VAL A 1 105 ? 8.326 1.478 -34.767 1.00 16.28 105 VAL A N 1
ATOM 865 C CA . VAL A 1 105 ? 9.221 0.327 -34.752 1.00 15.38 105 VAL A CA 1
ATOM 866 C C . VAL A 1 105 ? 10.547 0.697 -35.402 1.00 14.82 105 VAL A C 1
ATOM 867 O O . VAL A 1 105 ? 10.591 1.394 -36.429 1.00 16.35 105 VAL A O 1
ATOM 871 N N . CYS A 1 106 ? 11.633 0.216 -34.809 1.00 13.27 106 CYS A N 1
ATOM 872 C CA . CYS A 1 106 ? 12.977 0.434 -35.312 1.00 14.26 106 CYS A CA 1
ATOM 873 C C . CYS A 1 106 ? 13.810 -0.797 -34.990 1.00 13.04 106 CYS A C 1
ATOM 874 O O . CYS A 1 106 ? 13.360 -1.711 -34.289 1.00 13.17 106 CYS A O 1
ATOM 877 N N . GLY A 1 107 ? 15.040 -0.812 -35.491 1.00 13.09 107 GLY A N 1
ATOM 878 C CA . GLY A 1 107 ? 15.938 -1.923 -35.253 1.00 12.56 107 GLY A CA 1
ATOM 879 C C . GLY A 1 107 ? 15.909 -2.938 -36.376 1.00 11.47 107 GLY A C 1
ATOM 880 O O . GLY A 1 107 ? 15.265 -2.757 -37.411 1.00 13.07 107 GLY A O 1
ATOM 881 N N . SER A 1 108 ? 16.616 -4.041 -36.148 1.00 12.35 108 SER A N 1
ATOM 882 C CA . SER A 1 108 ? 16.798 -5.078 -37.151 1.00 12.56 108 SER A CA 1
ATOM 883 C C . SER A 1 108 ? 16.881 -6.422 -36.456 1.00 11.49 108 SER A C 1
ATOM 884 O O . SER A 1 108 ? 17.292 -6.506 -35.297 1.00 11.75 108 SER A O 1
ATOM 887 N N . GLU A 1 109 ? 16.538 -7.484 -37.182 1.00 12.29 109 GLU A N 1
ATOM 888 C CA . GLU A 1 109 ? 16.819 -8.818 -36.661 1.00 12.48 109 GLU A CA 1
ATOM 889 C C . GLU A 1 109 ? 18.312 -9.074 -36.525 1.00 11.85 109 GLU A C 1
ATOM 890 O O . GLU A 1 109 ? 18.716 -9.935 -35.734 1.00 11.63 109 GLU A O 1
ATOM 896 N N . ASP A 1 110 ? 19.136 -8.347 -37.280 1.00 12.15 110 ASP A N 1
ATOM 897 C CA . ASP A 1 110 ? 20.587 -8.524 -37.266 1.00 12.12 110 ASP A CA 1
ATOM 898 C C . ASP A 1 110 ? 21.132 -7.646 -36.139 1.00 11.56 110 ASP A C 1
ATOM 899 O O . ASP A 1 110 ? 21.572 -6.511 -36.348 1.00 12.80 110 ASP A O 1
ATOM 904 N N . CYS A 1 111 ? 21.086 -8.185 -34.907 1.00 10.79 111 CYS A N 1
ATOM 905 C CA . CYS A 1 111 ? 21.356 -7.387 -33.716 1.00 10.16 111 CYS A CA 1
ATOM 906 C C . CYS A 1 111 ? 22.268 -8.079 -32.701 1.00 10.46 111 CYS A C 1
ATOM 907 O O . CYS A 1 111 ? 22.457 -7.545 -31.595 1.00 10.59 111 CYS A O 1
ATOM 910 N N . LEU A 1 112 ? 22.827 -9.249 -33.013 1.00 10.36 112 LEU A N 1
ATOM 911 C CA . LEU A 1 112 ? 23.588 -10.023 -32.028 1.00 10.25 112 LEU A CA 1
ATOM 912 C C . LEU A 1 112 ? 25.051 -9.588 -32.023 1.00 10.22 112 LEU A C 1
ATOM 913 O O . LEU A 1 112 ? 25.955 -10.259 -32.551 1.00 11.09 112 LEU A O 1
ATOM 918 N N . TYR A 1 113 ? 25.280 -8.452 -31.363 1.00 9.86 113 TYR A N 1
ATOM 919 C CA . TYR A 1 113 ? 26.571 -7.786 -31.319 1.00 9.63 113 TYR A CA 1
ATOM 920 C C . TYR A 1 113 ? 26.900 -7.378 -29.897 1.00 9.68 113 TYR A C 1
ATOM 921 O O . TYR A 1 113 ? 26.017 -7.217 -29.046 1.00 10.02 113 TYR A O 1
ATOM 930 N N . LEU A 1 114 ? 28.194 -7.199 -29.659 1.00 9.67 114 LEU A N 1
ATOM 931 C CA . LEU A 1 114 ? 28.678 -6.578 -28.441 1.00 9.54 114 LEU A CA 1
ATOM 932 C C . LEU A 1 114 ? 29.731 -5.526 -28.789 1.00 9.16 114 LEU A C 1
ATOM 933 O O . LEU A 1 114 ? 30.325 -5.519 -29.878 1.00 9.99 114 LEU A O 1
ATOM 938 N N . SER A 1 115 ? 29.926 -4.610 -27.841 1.00 9.81 115 SER A N 1
ATOM 939 C CA . SER A 1 115 ? 30.889 -3.525 -27.960 1.00 9.79 115 SER A CA 1
ATOM 940 C C . SER A 1 115 ? 31.877 -3.613 -26.809 1.00 9.43 115 SER A C 1
ATOM 941 O O . SER A 1 115 ? 31.490 -3.908 -25.668 1.00 10.23 115 SER A O 1
ATOM 944 N N . VAL A 1 116 ? 33.153 -3.357 -27.112 1.00 9.63 116 VAL A N 1
ATOM 945 C CA . VAL A 1 116 ? 34.253 -3.432 -26.152 1.00 10.18 116 VAL A CA 1
ATOM 946 C C . VAL A 1 116 ? 34.953 -2.080 -26.103 1.00 9.54 116 VAL A C 1
ATOM 947 O O . VAL A 1 116 ? 35.301 -1.514 -27.150 1.00 10.56 116 VAL A O 1
ATOM 951 N N . TYR A 1 117 ? 35.206 -1.592 -24.889 1.00 9.8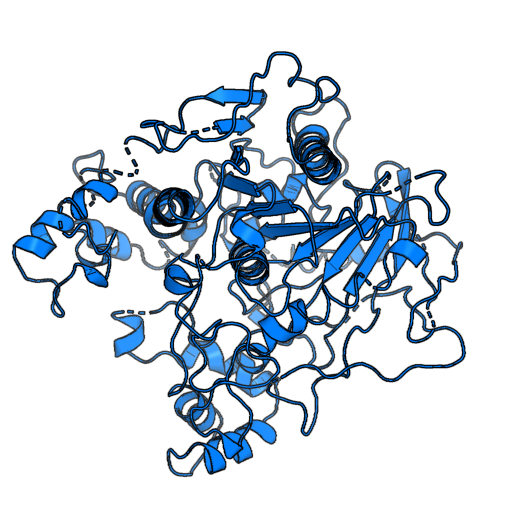4 117 TYR A N 1
ATOM 952 C CA . TYR A 1 117 ? 35.822 -0.291 -24.678 1.00 10.33 117 TYR A CA 1
ATOM 953 C C . TYR A 1 117 ? 36.938 -0.391 -23.646 1.00 10.07 117 TYR A C 1
ATOM 954 O O . TYR A 1 117 ? 36.773 -1.023 -22.592 1.00 10.51 117 TYR A O 1
ATOM 963 N N . THR A 1 118 ? 38.062 0.265 -23.927 1.00 10.23 118 THR A N 1
ATOM 964 C CA . THR A 1 118 ? 39.147 0.320 -22.956 1.00 11.09 118 THR A CA 1
ATOM 965 C C . THR A 1 118 ? 40.059 1.489 -23.288 1.00 10.97 118 THR A C 1
ATOM 966 O O . THR A 1 118 ? 40.274 1.806 -24.460 1.00 11.40 118 THR A O 1
ATOM 970 N N . ASN A 1 119 ? 40.616 2.117 -22.253 1.00 11.70 119 ASN A N 1
ATOM 971 C CA . ASN A 1 119 ? 41.540 3.221 -22.492 1.00 12.64 119 ASN A CA 1
ATOM 972 C C . ASN A 1 119 ? 42.924 2.780 -22.962 1.00 12.97 119 ASN A C 1
ATOM 973 O O . ASN A 1 119 ? 43.733 3.648 -23.298 1.00 13.38 119 ASN A O 1
ATOM 978 N N . ASN A 1 120 ? 43.220 1.479 -23.014 1.00 13.41 120 ASN A N 1
ATOM 979 C CA . ASN A 1 120 ? 44.575 1.022 -23.333 1.00 13.19 120 ASN A CA 1
ATOM 980 C C . ASN A 1 120 ? 44.490 -0.445 -23.723 1.00 13.54 120 ASN A C 1
ATOM 981 O O . ASN A 1 120 ? 44.214 -1.289 -22.868 1.00 13.96 120 ASN A O 1
ATOM 986 N N . LEU A 1 121 ? 44.768 -0.756 -24.989 1.00 14.37 121 LEU A N 1
ATOM 987 C CA . LEU A 1 121 ? 44.674 -2.135 -25.461 1.00 15.60 121 LEU A CA 1
ATOM 988 C C . LEU A 1 121 ? 45.843 -3.018 -25.053 1.00 16.97 121 LEU A C 1
ATOM 989 O O . LEU A 1 121 ? 45.731 -4.247 -25.151 1.00 19.34 121 LEU A O 1
ATOM 994 N N . ASN A 1 122 ? 46.945 -2.446 -24.597 1.00 17.07 122 ASN A N 1
ATOM 995 C CA . ASN A 1 122 ? 48.107 -3.228 -24.180 1.00 16.66 122 ASN A CA 1
ATOM 996 C C . ASN A 1 122 ? 48.564 -2.730 -22.818 1.00 17.32 122 ASN A C 1
ATOM 997 O O . ASN A 1 122 ? 49.660 -2.172 -22.677 1.00 17.58 122 ASN A O 1
ATOM 1002 N N . PRO A 1 123 ? 47.742 -2.919 -21.790 1.00 16.07 123 PRO A N 1
ATOM 1003 C CA . PRO A 1 123 ? 48.079 -2.400 -20.464 1.00 16.80 123 PRO A CA 1
ATOM 1004 C C . PRO A 1 123 ? 49.129 -3.271 -19.786 1.00 16.10 123 PRO A C 1
ATOM 1005 O O . PRO A 1 123 ? 49.445 -4.382 -20.218 1.00 16.58 123 PRO A O 1
ATOM 1009 N N . GLU A 1 124 ? 49.683 -2.731 -18.703 1.00 18.36 124 GLU A N 1
ATOM 1010 C CA . GLU A 1 124 ? 50.726 -3.440 -17.973 1.00 19.25 124 GLU A CA 1
ATOM 1011 C C . GLU A 1 124 ? 50.168 -4.525 -17.069 1.00 17.75 124 GLU A C 1
ATOM 1012 O O . GLU A 1 124 ? 50.928 -5.384 -16.609 1.00 18.59 124 GLU A O 1
ATOM 1018 N N . THR A 1 125 ? 48.877 -4.488 -16.775 1.00 17.37 125 THR A N 1
ATOM 1019 C CA A THR A 1 125 ? 48.298 -5.532 -15.957 0.53 16.99 125 THR A CA 1
ATOM 1020 C CA B THR A 1 125 ? 48.245 -5.433 -15.868 0.47 17.02 125 THR A CA 1
ATOM 1021 C C . THR A 1 125 ? 46.907 -5.859 -16.468 1.00 15.16 125 THR A C 1
ATOM 1022 O O . THR A 1 125 ? 46.152 -4.992 -16.917 1.00 16.30 125 THR A O 1
ATOM 1040 N N . ARG A 1 127 ? 43.088 -6.621 -16.748 1.00 12.15 127 ARG A N 1
ATOM 1041 C CA . ARG A 1 127 ? 42.118 -5.715 -16.134 1.00 12.80 127 ARG A CA 1
ATOM 1042 C C . ARG A 1 127 ? 40.815 -6.390 -15.774 1.00 11.79 127 ARG A C 1
ATOM 1043 O O . ARG A 1 127 ? 40.379 -7.307 -16.462 1.00 12.01 127 ARG A O 1
ATOM 1051 N N . PRO A 1 128 ? 40.152 -5.897 -14.728 1.00 11.63 128 PRO A N 1
ATOM 1052 C CA . PRO A 1 128 ? 38.759 -6.293 -14.498 1.00 10.95 128 PRO A CA 1
ATOM 1053 C C . PRO A 1 128 ? 37.937 -6.034 -15.748 1.00 11.14 128 PRO A C 1
ATOM 1054 O O . PRO A 1 128 ? 38.088 -5.006 -16.410 1.00 11.37 128 PRO A O 1
ATOM 1058 N N . VAL A 1 129 ? 37.072 -6.985 -16.070 1.00 10.84 129 VAL A N 1
ATOM 1059 C CA . VAL A 1 129 ? 36.166 -6.885 -17.205 1.00 10.50 129 VAL A CA 1
ATOM 1060 C C . VAL A 1 129 ? 34.761 -6.710 -16.646 1.00 10.79 129 VAL A C 1
ATOM 1061 O O . VAL A 1 129 ? 34.258 -7.588 -15.931 1.00 12.17 129 VAL A O 1
ATOM 1065 N N . LEU A 1 130 ? 34.119 -5.594 -16.972 1.00 10.28 130 LEU A N 1
ATOM 1066 C CA . LEU A 1 130 ? 32.748 -5.331 -16.548 1.00 10.19 130 LEU A CA 1
ATOM 1067 C C . LEU A 1 130 ? 31.842 -5.485 -17.760 1.00 9.51 130 LEU A C 1
ATOM 1068 O O . LEU A 1 130 ? 32.105 -4.887 -18.814 1.00 10.61 130 LEU A O 1
ATOM 1073 N N . VAL A 1 131 ? 30.790 -6.288 -17.617 1.00 9.18 131 VAL A N 1
ATOM 1074 C CA . VAL A 1 131 ? 29.875 -6.611 -18.707 1.00 9.82 131 VAL A CA 1
ATOM 1075 C C . VAL A 1 131 ? 28.503 -6.091 -18.333 1.00 9.43 131 VAL A C 1
ATOM 1076 O O . VAL A 1 131 ? 27.906 -6.564 -17.355 1.00 9.41 131 VAL A O 1
ATOM 1080 N N . TYR A 1 132 ? 27.998 -5.135 -19.106 1.00 8.98 132 TYR A N 1
ATOM 1081 C CA . TYR A 1 132 ? 26.706 -4.526 -18.826 1.00 9.51 132 TYR A CA 1
ATOM 1082 C C . TYR A 1 132 ? 25.629 -5.161 -19.687 1.00 8.81 132 TYR A C 1
ATOM 1083 O O . TYR A 1 132 ? 25.744 -5.199 -20.923 1.00 9.45 132 TYR A O 1
ATOM 1092 N N . ILE A 1 133 ? 24.549 -5.583 -19.041 1.00 9.02 133 ILE A N 1
ATOM 1093 C CA . ILE A 1 133 ? 23.350 -6.077 -19.719 1.00 9.52 133 ILE A CA 1
ATOM 1094 C C . ILE A 1 133 ? 22.240 -5.061 -19.488 1.00 8.76 133 ILE A C 1
ATOM 1095 O O . ILE A 1 133 ? 21.800 -4.851 -18.346 1.00 9.55 133 ILE A O 1
ATOM 1100 N N . HIS A 1 134 ? 21.778 -4.435 -20.569 1.00 9.75 134 HIS A N 1
ATOM 1101 C CA . HIS A 1 134 ? 20.795 -3.369 -20.462 1.00 9.24 134 HIS A CA 1
ATOM 1102 C C . HIS A 1 134 ? 19.418 -3.909 -20.077 1.00 9.61 134 HIS A C 1
ATOM 1103 O O . HIS A 1 134 ? 19.080 -5.068 -20.318 1.00 10.06 134 HIS A O 1
ATOM 1110 N N . GLY A 1 135 ? 18.622 -3.029 -19.476 1.00 9.96 135 GLY A N 1
ATOM 1111 C CA . GLY A 1 135 ? 17.226 -3.297 -19.192 1.00 10.12 135 GLY A CA 1
ATOM 1112 C C . GLY A 1 135 ? 16.324 -2.766 -20.291 1.00 9.77 135 GLY A C 1
ATOM 1113 O O . GLY A 1 135 ? 16.762 -2.469 -21.411 1.00 11.35 135 GLY A O 1
ATOM 1114 N N . GLY A 1 136 ? 15.040 -2.637 -19.960 1.00 10.01 136 GLY A N 1
ATOM 1115 C CA . GLY A 1 136 ? 14.020 -2.361 -20.950 1.00 10.34 136 GLY A CA 1
ATOM 1116 C C . GLY A 1 136 ? 12.932 -3.411 -21.044 1.00 9.79 136 GLY A C 1
ATOM 1117 O O . GLY A 1 136 ? 12.327 -3.578 -22.114 1.00 10.56 136 GLY A O 1
ATOM 1118 N N . ASP A 1 137 ? 12.662 -4.124 -19.947 1.00 10.50 137 ASP A N 1
ATOM 1119 C CA . ASP A 1 137 ? 11.524 -5.041 -19.844 1.00 11.13 137 ASP A CA 1
ATOM 1120 C C . ASP A 1 137 ? 11.582 -6.188 -20.842 1.00 10.23 137 ASP A C 1
ATOM 1121 O O . ASP A 1 137 ? 10.551 -6.804 -21.140 1.00 11.38 137 ASP A O 1
ATOM 1126 N N . PHE A 1 138 ? 12.769 -6.498 -21.353 1.00 10.02 138 PHE A N 1
ATOM 1127 C CA . PHE A 1 138 ? 12.957 -7.503 -22.392 1.00 10.08 138 PHE A CA 1
ATOM 1128 C C . PHE A 1 138 ? 12.310 -7.124 -23.714 1.00 10.65 138 PHE A C 1
ATOM 1129 O O . PHE A 1 138 ? 12.206 -7.991 -24.603 1.00 11.66 138 PHE A O 1
ATOM 1137 N N . ILE A 1 139 ? 11.925 -5.858 -23.879 1.00 9.85 139 ILE A N 1
ATOM 1138 C CA . ILE A 1 139 ? 11.269 -5.398 -25.101 1.00 11.32 139 ILE A CA 1
ATOM 1139 C C . ILE A 1 139 ? 11.912 -4.173 -25.736 1.00 10.39 139 ILE A C 1
ATOM 1140 O O . ILE A 1 139 ? 11.641 -3.913 -26.925 1.00 11.75 139 ILE A O 1
ATOM 1145 N N . ILE A 1 140 ? 12.735 -3.386 -25.026 1.00 10.24 140 ILE A N 1
ATOM 1146 C CA . ILE A 1 140 ? 13.465 -2.262 -25.608 1.00 10.81 140 ILE A CA 1
ATOM 1147 C C . ILE A 1 140 ? 14.899 -2.305 -25.097 1.00 10.23 140 ILE A C 1
ATOM 1148 O O . ILE A 1 140 ? 15.238 -3.055 -24.173 1.00 10.12 140 ILE A O 1
ATOM 1153 N N . GLY A 1 141 ? 15.740 -1.487 -25.713 1.00 10.73 141 GLY A N 1
ATOM 1154 C CA . GLY A 1 141 ? 17.106 -1.285 -25.273 1.00 11.10 141 GLY A CA 1
ATOM 1155 C C . GLY A 1 141 ? 18.116 -1.595 -26.364 1.00 10.00 141 GLY A C 1
ATOM 1156 O O . GLY A 1 141 ? 17.791 -2.107 -27.437 1.00 10.78 141 GLY A O 1
ATOM 1157 N N . GLU A 1 142 ? 19.377 -1.294 -26.050 1.00 10.06 142 GLU A N 1
ATOM 1158 C CA . GLU A 1 142 ? 20.428 -1.312 -27.060 1.00 9.74 142 GLU A CA 1
ATOM 1159 C C . GLU A 1 142 ? 21.761 -1.153 -26.345 1.00 9.59 142 GLU A C 1
ATOM 1160 O O . GLU A 1 142 ? 21.815 -0.838 -25.148 1.00 10.56 142 GLU A O 1
ATOM 1166 N N . ASN A 1 143 ? 22.845 -1.308 -27.110 1.00 10.00 143 ASN A N 1
ATOM 1167 C CA . ASN A 1 143 ? 24.175 -0.957 -26.623 1.00 10.61 143 ASN A CA 1
ATOM 1168 C C . ASN A 1 143 ? 24.727 0.285 -27.308 1.00 10.46 143 ASN A C 1
ATOM 1169 O O . ASN A 1 143 ? 25.939 0.528 -27.265 1.00 11.00 143 ASN A O 1
ATOM 1174 N N . HIS A 1 144 ? 23.869 1.078 -27.936 1.00 10.27 144 HIS A N 1
ATOM 1175 C CA . HIS A 1 144 ? 24.319 2.310 -28.560 1.00 11.43 144 HIS A CA 1
ATOM 1176 C C . HIS A 1 144 ? 24.790 3.294 -27.502 1.00 10.06 144 HIS A C 1
ATOM 1177 O O . HIS A 1 144 ? 24.221 3.380 -26.405 1.00 10.98 144 HIS A O 1
ATOM 1184 N N . ARG A 1 145 ? 25.825 4.062 -27.853 1.00 11.22 145 ARG A N 1
ATOM 1185 C CA . ARG A 1 145 ? 26.433 4.995 -26.916 1.00 10.81 145 ARG A CA 1
ATOM 1186 C C . ARG A 1 145 ? 25.619 6.260 -26.708 1.00 12.22 145 ARG A C 1
ATOM 1187 O O . ARG A 1 145 ? 25.946 7.031 -25.800 1.00 12.79 145 ARG A O 1
ATOM 1195 N N . ASP A 1 146 ? 24.574 6.493 -27.504 1.00 12.73 146 ASP A N 1
ATOM 1196 C CA . ASP A 1 146 ? 23.680 7.607 -27.203 1.00 12.55 146 ASP A CA 1
ATOM 1197 C C . ASP A 1 146 ? 22.890 7.363 -25.930 1.00 11.28 146 ASP A C 1
ATOM 1198 O O . ASP A 1 146 ? 22.333 8.308 -25.359 1.00 12.10 146 ASP A O 1
ATOM 1203 N N . MET A 1 147 ? 22.826 6.112 -25.482 1.00 11.34 147 MET A N 1
ATOM 1204 C CA A MET A 1 147 ? 22.241 5.719 -24.208 0.56 13.18 147 MET A CA 1
ATOM 1205 C CA B MET A 1 147 ? 22.267 5.784 -24.179 0.44 13.27 147 MET A CA 1
ATOM 1206 C C . MET A 1 147 ? 23.273 5.183 -23.224 1.00 12.03 147 MET A C 1
ATOM 1207 O O . MET A 1 147 ? 23.188 5.462 -22.022 1.00 14.66 147 MET A O 1
ATOM 1216 N N . TYR A 1 148 ? 24.233 4.398 -23.707 1.00 10.58 148 TYR A N 1
ATOM 1217 C CA . TYR A 1 148 ? 25.173 3.694 -22.837 1.00 11.12 148 TYR A CA 1
ATOM 1218 C C . TYR A 1 148 ? 26.615 4.009 -23.239 1.00 11.59 148 TYR A C 1
ATOM 1219 O O . TYR A 1 148 ? 27.356 3.145 -23.695 1.00 11.45 148 TYR A O 1
ATOM 1228 N N . GLY A 1 149 ? 27.027 5.255 -23.043 1.00 10.73 149 GLY A N 1
ATOM 1229 C CA . GLY A 1 149 ? 28.382 5.644 -23.361 1.00 11.60 149 GLY A CA 1
ATOM 1230 C C . GLY A 1 149 ? 29.362 5.225 -22.281 1.00 9.72 149 GLY A C 1
ATOM 1231 O O . GLY A 1 149 ? 29.099 5.414 -21.084 1.00 10.20 149 GLY A O 1
ATOM 1232 N N . PRO A 1 150 ? 30.512 4.668 -22.674 1.00 9.68 150 PRO A N 1
ATOM 1233 C CA . PRO A 1 150 ? 31.497 4.159 -21.704 1.00 10.14 150 PRO A CA 1
ATOM 1234 C C . PRO A 1 150 ? 32.397 5.228 -21.098 1.00 10.40 150 PRO A C 1
ATOM 1235 O O . PRO A 1 150 ? 33.322 4.890 -20.349 1.00 10.95 150 PRO A O 1
ATOM 1239 N N . ASP A 1 151 ? 32.096 6.493 -21.405 1.00 10.44 151 ASP A N 1
ATOM 1240 C CA . ASP A 1 151 ? 32.993 7.625 -21.168 1.00 10.20 151 ASP A CA 1
ATOM 1241 C C . ASP A 1 151 ? 33.399 7.781 -19.704 1.00 10.19 151 ASP A C 1
ATOM 1242 O O . ASP A 1 151 ? 34.467 8.340 -19.418 1.00 11.19 151 ASP A O 1
ATOM 1247 N N . TYR A 1 152 ? 32.546 7.376 -18.765 1.00 10.16 152 TYR A N 1
ATOM 1248 C CA . TYR A 1 152 ? 32.888 7.521 -17.355 1.00 11.06 152 TYR A CA 1
ATOM 1249 C C . TYR A 1 152 ? 33.725 6.348 -16.849 1.00 10.57 152 TYR A C 1
ATOM 1250 O O . TYR A 1 152 ? 34.693 6.544 -16.106 1.00 11.41 152 TYR A O 1
ATOM 1259 N N . PHE A 1 153 ? 33.381 5.122 -17.238 1.00 10.65 153 PHE A N 1
ATOM 1260 C CA . PHE A 1 153 ? 34.151 3.971 -16.775 1.00 10.92 153 PHE A CA 1
ATOM 1261 C C . PHE A 1 153 ? 35.583 3.997 -17.290 1.00 10.98 153 PHE A C 1
ATOM 1262 O O . PHE A 1 153 ? 36.509 3.559 -16.590 1.00 11.79 153 PHE A O 1
ATOM 1270 N N . ILE A 1 154 ? 35.789 4.484 -18.519 1.00 10.83 154 ILE A N 1
ATOM 1271 C CA . ILE A 1 154 ? 37.108 4.386 -19.139 1.00 10.19 154 ILE A CA 1
ATOM 1272 C C . ILE A 1 154 ? 38.098 5.379 -18.547 1.00 11.64 154 ILE A C 1
ATOM 1273 O O . ILE A 1 154 ? 39.261 5.379 -18.930 1.00 12.59 154 ILE A O 1
ATOM 1302 N N . ASP A 1 157 ? 41.079 1.926 -15.205 1.00 14.08 157 ASP A N 1
ATOM 1303 C CA . ASP A 1 157 ? 41.748 0.879 -15.968 1.00 13.35 157 ASP A CA 1
ATOM 1304 C C . ASP A 1 157 ? 40.982 -0.439 -15.939 1.00 12.72 157 ASP A C 1
ATOM 1305 O O . ASP A 1 157 ? 41.386 -1.417 -15.303 1.00 13.55 157 ASP A O 1
ATOM 1310 N N . VAL A 1 158 ? 39.858 -0.435 -16.654 1.00 12.13 158 VAL A N 1
ATOM 1311 C CA . VAL A 1 158 ? 38.980 -1.587 -16.800 1.00 11.61 158 VAL A CA 1
ATOM 1312 C C . VAL A 1 158 ? 38.707 -1.798 -18.284 1.00 11.02 158 VAL A C 1
ATOM 1313 O O . VAL A 1 158 ? 38.969 -0.932 -19.122 1.00 12.70 158 VAL A O 1
ATOM 1317 N N . VAL A 1 159 ? 38.159 -2.965 -18.600 1.00 10.58 159 VAL A N 1
ATOM 1318 C CA . VAL A 1 159 ? 37.553 -3.227 -19.895 1.00 10.35 159 VAL A CA 1
ATOM 1319 C C . VAL A 1 159 ? 36.051 -3.269 -19.680 1.00 10.56 159 VAL A C 1
ATOM 1320 O O . VAL A 1 159 ? 35.570 -4.003 -18.807 1.00 11.60 159 VAL A O 1
ATOM 1324 N N . LEU A 1 160 ? 35.310 -2.469 -20.440 1.00 10.22 160 LEU A N 1
ATOM 1325 C CA . LEU A 1 160 ? 33.855 -2.421 -20.340 1.00 9.81 160 LEU A CA 1
ATOM 1326 C C . LEU A 1 160 ? 33.244 -2.974 -21.614 1.00 9.45 160 LEU A C 1
ATOM 1327 O O . LEU A 1 160 ? 33.666 -2.609 -22.720 1.00 9.89 160 LEU A O 1
ATOM 1332 N N . ILE A 1 161 ? 32.262 -3.856 -21.462 1.00 9.48 161 ILE A N 1
ATOM 1333 C CA . ILE A 1 161 ? 31.641 -4.530 -22.593 1.00 9.78 161 ILE A CA 1
ATOM 1334 C C . ILE A 1 161 ? 30.134 -4.383 -22.456 1.00 9.02 161 ILE A C 1
ATOM 1335 O O . ILE A 1 161 ? 29.573 -4.672 -21.388 1.00 10.30 161 ILE A O 1
ATOM 1340 N N . ASN A 1 162 ? 29.482 -3.923 -23.525 1.00 9.28 162 ASN A N 1
ATOM 1341 C CA . ASN A 1 162 ? 28.034 -3.715 -23.537 1.00 9.50 162 ASN A CA 1
ATOM 1342 C C . ASN A 1 162 ? 27.433 -4.640 -24.583 1.00 8.61 162 ASN A C 1
ATOM 1343 O O . ASN A 1 162 ? 27.783 -4.537 -25.769 1.00 9.75 162 ASN A O 1
ATOM 1348 N N . ILE A 1 163 ? 26.538 -5.538 -24.158 1.00 9.22 163 ILE A N 1
ATOM 1349 C CA . ILE A 1 163 ? 25.986 -6.537 -25.062 1.00 9.28 163 ILE A CA 1
ATOM 1350 C C . ILE A 1 163 ? 24.589 -6.157 -25.531 1.00 9.23 163 ILE A C 1
ATOM 1351 O O . ILE A 1 163 ? 23.856 -5.409 -24.876 1.00 10.25 163 ILE A O 1
ATOM 1356 N N . GLN A 1 164 ? 24.198 -6.721 -26.673 1.00 9.75 164 GLN A N 1
ATOM 1357 C CA . GLN A 1 164 ? 22.803 -6.794 -27.085 1.00 9.79 164 GLN A CA 1
ATOM 1358 C C . GLN A 1 164 ? 22.340 -8.240 -27.042 1.00 9.96 164 GLN A C 1
ATOM 1359 O O . GLN A 1 164 ? 23.145 -9.167 -26.907 1.00 10.85 164 GLN A O 1
ATOM 1365 N N . TYR A 1 165 ? 21.021 -8.407 -27.133 1.00 9.80 165 TYR A N 1
ATOM 1366 C CA . TYR A 1 165 ? 20.349 -9.698 -27.084 1.00 9.51 165 TYR A CA 1
ATOM 1367 C C . TYR A 1 165 ? 18.947 -9.501 -27.658 1.00 9.36 165 TYR A C 1
ATOM 1368 O O . TYR A 1 165 ? 18.403 -8.396 -27.621 1.00 10.15 165 TYR A O 1
ATOM 1377 N N . ARG A 1 166 ? 18.357 -10.558 -28.193 1.00 9.51 166 ARG A N 1
ATOM 1378 C CA . ARG A 1 166 ? 17.065 -10.394 -28.847 1.00 9.94 166 ARG A CA 1
ATOM 1379 C C . ARG A 1 166 ? 15.953 -10.038 -27.859 1.00 9.66 166 ARG A C 1
ATOM 1380 O O . ARG A 1 166 ? 15.873 -10.582 -26.751 1.00 10.06 166 ARG A O 1
ATOM 1388 N N . LEU A 1 167 ? 15.048 -9.177 -28.318 1.00 9.39 167 LEU A N 1
ATOM 1389 C CA . LEU A 1 167 ? 13.963 -8.628 -27.517 1.00 9.73 167 LEU A CA 1
ATOM 1390 C C . LEU A 1 167 ? 12.596 -9.085 -28.019 1.00 9.59 167 LEU A C 1
ATOM 1391 O O . LEU A 1 167 ? 12.432 -9.523 -29.166 1.00 10.31 167 LEU A O 1
ATOM 1396 N N . GLY A 1 168 ? 11.600 -8.968 -27.144 1.00 10.33 168 GLY A N 1
ATOM 1397 C CA . GLY A 1 168 ? 10.225 -9.169 -27.555 1.00 10.73 168 GLY A CA 1
ATOM 1398 C C . GLY A 1 168 ? 9.965 -10.579 -28.040 1.00 10.62 168 GLY A C 1
ATOM 1399 O O . GLY A 1 168 ? 10.616 -11.544 -27.629 1.00 10.56 168 GLY A O 1
ATOM 1400 N N . ALA A 1 169 ? 8.994 -10.699 -28.942 1.00 10.80 169 ALA A N 1
ATOM 1401 C CA . ALA A 1 169 ? 8.617 -12.017 -29.440 1.00 11.50 169 ALA A CA 1
ATOM 1402 C C . ALA A 1 169 ? 9.772 -12.687 -30.173 1.00 11.09 169 ALA A C 1
ATOM 1403 O O . ALA A 1 169 ? 9.880 -13.916 -30.174 1.00 12.34 169 ALA A O 1
ATOM 1405 N N . LEU A 1 170 ? 10.635 -11.901 -30.822 1.00 11.45 170 LEU A N 1
ATOM 1406 C CA . LEU A 1 170 ? 11.783 -12.478 -31.518 1.00 10.50 170 LEU A CA 1
ATOM 1407 C C . LEU A 1 170 ? 12.794 -13.080 -30.550 1.00 10.48 170 LEU A C 1
ATOM 1408 O O . LEU A 1 170 ? 13.499 -14.033 -30.907 1.00 11.87 170 LEU A O 1
ATOM 1413 N N . GLY A 1 171 ? 12.863 -12.570 -29.323 1.00 10.23 171 GLY A N 1
ATOM 1414 C CA . GLY A 1 171 ? 13.740 -13.140 -28.323 1.00 10.90 171 GLY A CA 1
ATOM 1415 C C . GLY A 1 171 ? 13.079 -14.147 -27.405 1.00 10.28 171 GLY A C 1
ATOM 1416 O O . GLY A 1 171 ? 13.780 -14.939 -26.765 1.00 10.76 171 GLY A O 1
ATOM 1417 N N . PHE A 1 172 ? 11.744 -14.133 -27.302 1.00 10.01 172 PHE A N 1
ATOM 1418 C CA . PHE A 1 172 ? 11.088 -14.849 -26.218 1.00 9.70 172 PHE A CA 1
ATOM 1419 C C . PHE A 1 172 ? 9.876 -15.678 -26.625 1.00 10.29 172 PHE A C 1
ATOM 1420 O O . PHE A 1 172 ? 9.170 -16.170 -25.740 1.00 11.32 172 PHE A O 1
ATOM 1428 N N . LEU A 1 173 ? 9.652 -15.917 -27.920 1.00 10.77 173 LEU A N 1
ATOM 1429 C CA . LEU A 1 173 ? 8.633 -16.888 -28.310 1.00 11.10 173 LEU A CA 1
ATOM 1430 C C . LEU A 1 173 ? 8.943 -18.236 -27.671 1.00 11.11 173 LEU A C 1
ATOM 1431 O O . LEU A 1 173 ? 10.106 -18.625 -27.539 1.00 11.73 173 LEU A O 1
ATOM 1436 N N . SER A 1 174 ? 7.896 -18.968 -27.295 1.00 11.46 174 SER A N 1
ATOM 1437 C CA . SER A 1 174 ? 8.074 -20.286 -26.703 1.00 11.42 174 SER A CA 1
ATOM 1438 C C . SER A 1 174 ? 6.932 -21.184 -27.154 1.00 11.96 174 SER A C 1
ATOM 1439 O O . SER A 1 174 ? 5.763 -20.796 -27.060 1.00 12.56 174 SER A O 1
ATOM 1442 N N . LEU A 1 175 ? 7.269 -22.380 -27.638 1.00 12.05 175 LEU A N 1
ATOM 1443 C CA . LEU A 1 175 ? 6.288 -23.346 -28.118 1.00 13.06 175 LEU A CA 1
ATOM 1444 C C . LEU A 1 175 ? 6.495 -24.678 -27.414 1.00 12.82 175 LEU A C 1
ATOM 1445 O O . LEU A 1 175 ? 7.627 -25.145 -27.260 1.00 12.83 175 LEU A O 1
ATOM 1450 N N . ASN A 1 176 ? 5.389 -25.311 -27.024 1.00 12.98 176 ASN A N 1
ATOM 1451 C CA . ASN A 1 176 ? 5.466 -26.568 -26.282 1.00 13.09 176 ASN A CA 1
ATOM 1452 C C . ASN A 1 176 ? 6.011 -27.728 -27.114 1.00 14.92 176 ASN A C 1
ATOM 1453 O O . ASN A 1 176 ? 6.614 -28.645 -26.550 1.00 15.90 176 ASN A O 1
ATOM 1458 N N . SER A 1 177 ? 5.818 -27.725 -28.433 1.00 14.06 177 SER A N 1
ATOM 1459 C CA A SER A 1 177 ? 6.137 -28.897 -29.246 0.65 14.55 177 SER A CA 1
ATOM 1460 C CA B SER A 1 177 ? 6.136 -28.896 -29.246 0.35 14.60 177 SER A CA 1
ATOM 1461 C C . SER A 1 177 ? 7.646 -29.076 -29.379 1.00 15.37 177 SER A C 1
ATOM 1462 O O . SER A 1 177 ? 8.330 -28.241 -29.978 1.00 15.29 177 SER A O 1
ATOM 1467 N N . GLU A 1 178 ? 8.162 -30.198 -28.861 1.00 16.02 178 GLU A N 1
ATOM 1468 C CA . GLU A 1 178 ? 9.609 -30.411 -28.839 1.00 16.25 178 GLU A CA 1
ATOM 1469 C C . GLU A 1 178 ? 10.212 -30.442 -30.241 1.00 18.50 178 GLU A C 1
ATOM 1470 O O . GLU A 1 178 ? 11.335 -29.968 -30.447 1.00 18.02 178 GLU A O 1
ATOM 1476 N N . ASP A 1 179 ? 9.484 -30.991 -31.217 1.00 16.76 179 ASP A N 1
ATOM 1477 C CA . ASP A 1 179 ? 10.033 -31.131 -32.564 1.00 19.10 179 ASP A CA 1
ATOM 1478 C C . ASP A 1 179 ? 10.372 -29.798 -33.208 1.00 18.01 179 ASP A C 1
ATOM 1479 O O . ASP A 1 179 ? 11.136 -29.772 -34.178 1.00 21.73 179 ASP A O 1
ATOM 1484 N N . LEU A 1 180 ? 9.823 -28.692 -32.710 1.00 15.91 180 LEU A N 1
ATOM 1485 C CA . LEU A 1 180 ? 10.038 -27.410 -33.362 1.00 15.64 180 LEU A CA 1
ATOM 1486 C C . LEU A 1 180 ? 11.266 -26.670 -32.850 1.00 13.77 180 LEU A C 1
ATOM 1487 O O . LEU A 1 180 ? 11.716 -25.725 -33.505 1.00 14.84 180 LEU A O 1
ATOM 1492 N N . ASN A 1 181 ? 11.796 -27.044 -31.685 1.00 14.14 181 ASN A N 1
ATOM 1493 C CA . ASN A 1 181 ? 13.050 -26.478 -31.187 1.00 13.64 181 ASN A CA 1
ATOM 1494 C C . ASN A 1 181 ? 12.935 -24.975 -30.922 1.00 13.14 181 ASN A C 1
ATOM 1495 O O . ASN A 1 181 ? 13.894 -24.227 -31.114 1.00 13.55 181 ASN A O 1
ATOM 1500 N N . VAL A 1 182 ? 11.764 -24.527 -30.467 1.00 12.23 182 VAL A N 1
ATOM 1501 C CA . VAL A 1 182 ? 11.550 -23.153 -30.009 1.00 12.10 182 VAL A CA 1
ATOM 1502 C C . VAL A 1 182 ? 11.095 -23.227 -28.554 1.00 11.55 182 VAL A C 1
ATOM 1503 O O . VAL A 1 182 ? 9.928 -22.947 -28.239 1.00 11.59 182 VAL A O 1
ATOM 1507 N N . PRO A 1 183 ? 11.974 -23.607 -27.627 1.00 11.83 183 PRO A N 1
ATOM 1508 C CA . PRO A 1 183 ? 11.542 -23.767 -26.232 1.00 11.54 183 PRO A CA 1
ATOM 1509 C C . PRO A 1 183 ? 11.365 -22.460 -25.482 1.00 10.95 183 PRO A C 1
ATOM 1510 O O . PRO A 1 183 ? 10.728 -22.464 -24.419 1.00 11.99 183 PRO A O 1
ATOM 1514 N N . GLY A 1 184 ? 11.909 -21.359 -25.977 1.00 11.09 184 GLY A N 1
ATOM 1515 C CA . GLY A 1 184 ? 11.868 -20.095 -25.269 1.00 11.32 184 GLY A CA 1
ATOM 1516 C C . GLY A 1 184 ? 13.258 -19.583 -24.937 1.00 10.18 184 GLY A C 1
ATOM 1517 O O . GLY A 1 184 ? 14.269 -20.254 -25.133 1.00 11.15 184 GLY A O 1
ATOM 1518 N N . ASN A 1 185 ? 13.281 -18.344 -24.445 1.00 9.94 185 ASN A N 1
ATOM 1519 C CA . ASN A 1 185 ? 14.486 -17.746 -23.872 1.00 9.70 185 ASN A CA 1
ATOM 1520 C C . ASN A 1 185 ? 15.617 -17.559 -24.872 1.00 9.80 185 ASN A C 1
ATOM 1521 O O . ASN A 1 185 ? 16.781 -17.511 -24.476 1.00 9.89 185 ASN A O 1
ATOM 1526 N N . ALA A 1 186 ? 15.308 -17.435 -26.165 1.00 9.59 186 ALA A N 1
ATOM 1527 C CA . ALA A 1 186 ? 16.371 -17.180 -27.132 1.00 9.83 186 ALA A CA 1
ATOM 1528 C C . ALA A 1 186 ? 17.216 -15.978 -26.718 1.00 10.16 186 ALA A C 1
ATOM 1529 O O . ALA A 1 186 ? 18.446 -16.024 -26.818 1.00 10.12 186 ALA A O 1
ATOM 1531 N N . GLY A 1 187 ? 16.577 -14.911 -26.218 1.00 9.80 187 GLY A N 1
ATOM 1532 C CA . GLY A 1 187 ? 17.327 -13.724 -25.827 1.00 9.82 187 GLY A CA 1
ATOM 1533 C C . GLY A 1 187 ? 18.239 -13.952 -24.632 1.00 9.17 187 GLY A C 1
ATOM 1534 O O . GLY A 1 187 ? 19.303 -13.330 -24.532 1.00 10.34 187 GLY A O 1
ATOM 1535 N N . LEU A 1 188 ? 17.846 -14.836 -23.698 1.00 9.07 188 LEU A N 1
ATOM 1536 C CA . LEU A 1 188 ? 18.777 -15.197 -22.624 1.00 9.13 188 LEU A CA 1
ATOM 1537 C C . LEU A 1 188 ? 19.917 -16.055 -23.159 1.00 9.45 188 LEU A C 1
ATOM 1538 O O . LEU A 1 188 ? 21.055 -15.966 -22.669 1.00 9.59 188 LEU A O 1
ATOM 1543 N N . LYS A 1 189 ? 19.620 -16.922 -24.131 1.00 9.40 189 LYS A N 1
ATOM 1544 C CA . LYS A 1 189 ? 20.667 -17.734 -24.737 1.00 9.88 189 LYS A CA 1
ATOM 1545 C C . LYS A 1 189 ? 21.658 -16.868 -25.502 1.00 9.25 189 LYS A C 1
ATOM 1546 O O . LYS A 1 189 ? 22.854 -17.199 -25.566 1.00 9.84 189 LYS A O 1
ATOM 1552 N N . ASP A 1 190 ? 21.178 -15.760 -26.081 1.00 9.21 190 ASP A N 1
ATOM 1553 C CA . ASP A 1 190 ? 22.070 -14.760 -26.666 1.00 9.38 190 ASP A CA 1
ATOM 1554 C C . ASP A 1 190 ? 23.049 -14.244 -25.619 1.00 9.56 190 ASP A C 1
ATOM 1555 O O . ASP A 1 190 ? 24.262 -14.158 -25.860 1.00 9.74 190 ASP A O 1
ATOM 1560 N N . GLN A 1 191 ? 22.532 -13.915 -24.435 1.00 9.25 191 GLN A N 1
ATOM 1561 C CA . GLN A 1 191 ? 23.387 -13.452 -23.348 1.00 9.32 191 GLN A CA 1
ATOM 1562 C C . GLN A 1 191 ? 24.431 -14.496 -22.981 1.00 9.42 191 GLN A C 1
ATOM 1563 O O . GLN A 1 191 ? 25.595 -14.152 -22.749 1.00 9.49 191 GLN A O 1
ATOM 1569 N N . VAL A 1 192 ? 24.035 -15.773 -22.909 1.00 9.60 192 VAL A N 1
ATOM 1570 C CA . VAL A 1 192 ? 24.990 -16.841 -22.609 1.00 9.99 192 VAL A CA 1
ATOM 1571 C C . VAL A 1 192 ? 26.105 -16.864 -23.645 1.00 9.21 192 VAL A C 1
ATOM 1572 O O . VAL A 1 192 ? 27.292 -16.949 -23.304 1.00 10.14 192 VAL A O 1
ATOM 1576 N N . MET A 1 193 ? 25.736 -16.832 -24.931 1.00 9.50 193 MET A N 1
ATOM 1577 C CA A MET A 1 193 ? 26.752 -16.896 -25.975 0.72 10.18 193 MET A CA 1
ATOM 1578 C CA B MET A 1 193 ? 26.739 -16.882 -25.990 0.28 10.20 193 MET A CA 1
ATOM 1579 C C . MET A 1 193 ? 27.674 -15.681 -25.920 1.00 10.31 193 MET A C 1
ATOM 1580 O O . MET A 1 193 ? 28.884 -15.805 -26.151 1.00 10.70 193 MET A O 1
ATOM 1589 N N . ALA A 1 194 ? 27.135 -14.510 -25.582 1.00 10.42 194 ALA A N 1
ATOM 1590 C CA . ALA A 1 194 ? 27.980 -13.332 -25.425 1.00 10.56 194 ALA A CA 1
ATOM 1591 C C . ALA A 1 194 ? 28.948 -13.500 -24.261 1.00 9.65 194 ALA A C 1
ATOM 1592 O O . ALA A 1 194 ? 30.125 -13.137 -24.373 1.00 10.70 194 ALA A O 1
ATOM 1594 N N . LEU A 1 195 ? 28.474 -14.040 -23.129 1.00 9.88 195 LEU A N 1
ATOM 1595 C CA . LEU A 1 195 ? 29.366 -14.239 -21.989 1.00 10.22 195 LEU A CA 1
ATOM 1596 C C . LEU A 1 195 ? 30.468 -15.244 -22.309 1.00 10.26 195 LEU A C 1
ATOM 1597 O O . LEU A 1 195 ? 31.608 -15.089 -21.851 1.00 11.00 195 LEU A O 1
ATOM 1602 N N . ARG A 1 196 ? 30.146 -16.295 -23.077 1.00 10.77 196 ARG A N 1
ATOM 1603 C CA . ARG A 1 196 ? 31.177 -17.229 -23.516 1.00 11.12 196 ARG A CA 1
ATOM 1604 C C . ARG A 1 196 ? 32.196 -16.535 -24.409 1.00 10.99 196 ARG A C 1
ATOM 1605 O O . ARG A 1 196 ? 33.403 -16.770 -24.276 1.00 11.74 196 ARG A O 1
ATOM 1613 N N . TRP A 1 197 ? 31.735 -15.682 -25.327 1.00 11.16 197 TRP A N 1
ATOM 1614 C CA . TRP A 1 197 ? 32.656 -14.903 -26.149 1.00 10.80 197 TRP A CA 1
ATOM 1615 C C . TRP A 1 197 ? 33.578 -14.072 -25.275 1.00 10.13 197 TRP A C 1
ATOM 1616 O O . TRP A 1 197 ? 34.792 -14.024 -25.504 1.00 10.81 197 TRP A O 1
ATOM 1627 N N . ILE A 1 198 ? 33.019 -13.426 -24.262 1.00 10.09 198 ILE A N 1
ATOM 1628 C CA . ILE A 1 198 ? 33.792 -12.555 -23.395 1.00 10.09 198 ILE A CA 1
ATOM 1629 C C . ILE A 1 198 ? 34.882 -13.334 -22.659 1.00 10.48 198 ILE A C 1
ATOM 1630 O O . ILE A 1 198 ? 36.045 -12.908 -22.625 1.00 10.88 198 ILE A O 1
ATOM 1652 N N . ASN A 1 200 ? 36.317 -16.028 -23.603 1.00 11.49 200 ASN A N 1
ATOM 1653 C CA . ASN A 1 200 ? 37.282 -16.516 -24.565 1.00 12.17 200 ASN A CA 1
ATOM 1654 C C . ASN A 1 200 ? 38.070 -15.433 -25.284 1.00 12.16 200 ASN A C 1
ATOM 1655 O O . ASN A 1 200 ? 39.088 -15.755 -25.903 1.00 13.64 200 ASN A O 1
ATOM 1660 N N . ASN A 1 201 ? 37.627 -14.174 -25.217 1.00 11.09 201 ASN A N 1
ATOM 1661 C CA . ASN A 1 201 ? 38.238 -13.133 -26.035 1.00 11.77 201 ASN A CA 1
ATOM 1662 C C . ASN A 1 201 ? 38.695 -11.902 -25.280 1.00 11.11 201 ASN A C 1
ATOM 1663 O O . ASN A 1 201 ? 39.434 -11.097 -25.862 1.00 12.41 201 ASN A O 1
ATOM 1668 N N . CYS A 1 202 ? 38.280 -11.710 -24.026 1.00 10.84 202 CYS A N 1
ATOM 1669 C CA . CYS A 1 202 ? 38.575 -10.442 -23.364 1.00 11.55 202 CYS A CA 1
ATOM 1670 C C . CYS A 1 202 ? 40.065 -10.194 -23.207 1.00 12.45 202 CYS A C 1
ATOM 1671 O O . CYS A 1 202 ? 40.488 -9.035 -23.175 1.00 11.85 202 CYS A O 1
ATOM 1674 N N . ALA A 1 203 ? 40.878 -11.248 -23.114 1.00 12.68 203 ALA A N 1
ATOM 1675 C CA . ALA A 1 203 ? 42.312 -11.029 -22.950 1.00 12.51 203 ALA A CA 1
ATOM 1676 C C . ALA A 1 203 ? 42.914 -10.322 -24.157 1.00 13.59 203 ALA A C 1
ATOM 1677 O O . ALA A 1 203 ? 43.934 -9.634 -24.027 1.00 13.39 203 ALA A O 1
ATOM 1679 N N . ASN A 1 204 ? 42.300 -10.466 -25.333 1.00 12.24 204 ASN A N 1
ATOM 1680 C CA . ASN A 1 204 ? 42.807 -9.782 -26.518 1.00 13.46 204 ASN A CA 1
ATOM 1681 C C . ASN A 1 204 ? 42.655 -8.276 -26.424 1.00 13.12 204 ASN A C 1
ATOM 1682 O O . ASN A 1 204 ? 43.241 -7.552 -27.243 1.00 14.02 204 ASN A O 1
ATOM 1687 N N . PHE A 1 205 ? 41.865 -7.801 -25.471 1.00 12.13 205 PHE A N 1
ATOM 1688 C CA . PHE A 1 205 ? 41.631 -6.383 -25.273 1.00 11.82 205 PHE A CA 1
ATOM 1689 C C . PHE A 1 205 ? 42.211 -5.903 -23.953 1.00 12.18 205 PHE A C 1
ATOM 1690 O O . PHE A 1 205 ? 41.869 -4.809 -23.503 1.00 12.84 205 PHE A O 1
ATOM 1698 N N . GLY A 1 206 ? 43.064 -6.709 -23.316 1.00 11.66 206 GLY A N 1
ATOM 1699 C CA . GLY A 1 206 ? 43.662 -6.359 -22.050 1.00 11.68 206 GLY A CA 1
ATOM 1700 C C . GLY A 1 206 ? 42.902 -6.828 -20.833 1.00 11.87 206 GLY A C 1
ATOM 1701 O O . GLY A 1 206 ? 43.288 -6.486 -19.711 1.00 12.10 206 GLY A O 1
ATOM 1702 N N . GLY A 1 207 ? 41.848 -7.621 -21.016 1.00 11.20 207 GLY A N 1
ATOM 1703 C CA . GLY A 1 207 ? 41.031 -8.061 -19.907 1.00 12.12 207 GLY A CA 1
ATOM 1704 C C . GLY A 1 207 ? 41.521 -9.346 -19.257 1.00 11.76 207 GLY A C 1
ATOM 1705 O O . GLY A 1 207 ? 42.238 -10.156 -19.846 1.00 13.54 207 GLY A O 1
ATOM 1706 N N . ASN A 1 208 ? 41.099 -9.517 -18.004 1.00 12.05 208 ASN A N 1
ATOM 1707 C CA . ASN A 1 208 ? 41.407 -10.689 -17.198 1.00 12.54 208 ASN A CA 1
ATOM 1708 C C . ASN A 1 208 ? 40.225 -11.649 -17.242 1.00 12.12 208 ASN A C 1
ATOM 1709 O O . ASN A 1 208 ? 39.203 -11.374 -16.596 1.00 11.39 208 ASN A O 1
ATOM 1714 N N . PRO A 1 209 ? 40.312 -12.790 -17.947 1.00 13.04 209 PRO A N 1
ATOM 1715 C CA . PRO A 1 209 ? 39.165 -13.707 -17.997 1.00 14.96 209 PRO A CA 1
ATOM 1716 C C . PRO A 1 209 ? 38.892 -14.397 -16.680 1.00 13.20 209 PRO A C 1
ATOM 1717 O O . PRO A 1 209 ? 37.862 -15.062 -16.563 1.00 14.33 209 PRO A O 1
ATOM 1721 N N . ASP A 1 210 ? 39.792 -14.280 -15.706 1.00 12.29 210 ASP A N 1
ATOM 1722 C CA . ASP A 1 210 ? 39.561 -14.762 -14.350 1.00 12.33 210 ASP A CA 1
ATOM 1723 C C . ASP A 1 210 ? 38.897 -13.727 -13.454 1.00 11.96 210 ASP A C 1
ATOM 1724 O O . ASP A 1 210 ? 38.723 -13.994 -12.253 1.00 12.26 210 ASP A O 1
ATOM 1729 N N . ASN A 1 211 ? 38.526 -12.561 -13.990 1.00 11.09 211 ASN A N 1
ATOM 1730 C CA . ASN A 1 211 ? 37.930 -11.510 -13.172 1.00 11.59 211 ASN A CA 1
ATOM 1731 C C . ASN A 1 211 ? 36.902 -10.721 -13.986 1.00 11.07 211 ASN A C 1
ATOM 1732 O O . ASN A 1 211 ? 37.116 -9.565 -14.352 1.00 11.93 211 ASN A O 1
ATOM 1737 N N . ILE A 1 212 ? 35.766 -11.369 -14.243 1.00 10.44 212 ILE A N 1
ATOM 1738 C CA . ILE A 1 212 ? 34.669 -10.794 -15.013 1.00 10.74 212 ILE A CA 1
ATOM 1739 C C . ILE A 1 212 ? 33.511 -10.509 -14.066 1.00 9.96 212 ILE A C 1
ATOM 1740 O O . ILE A 1 212 ? 33.130 -11.370 -13.258 1.00 10.50 212 ILE A O 1
ATOM 1745 N N . THR A 1 213 ? 32.947 -9.312 -14.173 1.00 9.30 213 THR A N 1
ATOM 1746 C CA . THR A 1 213 ? 31.780 -8.912 -13.400 1.00 9.29 213 THR A CA 1
ATOM 1747 C C . THR A 1 213 ? 30.646 -8.616 -14.362 1.00 9.22 213 THR A C 1
ATOM 1748 O O . THR A 1 213 ? 30.842 -7.875 -15.336 1.00 10.72 213 THR A O 1
ATOM 1752 N N . VAL A 1 214 ? 29.476 -9.194 -14.109 1.00 9.20 214 VAL A N 1
ATOM 1753 C CA . VAL A 1 2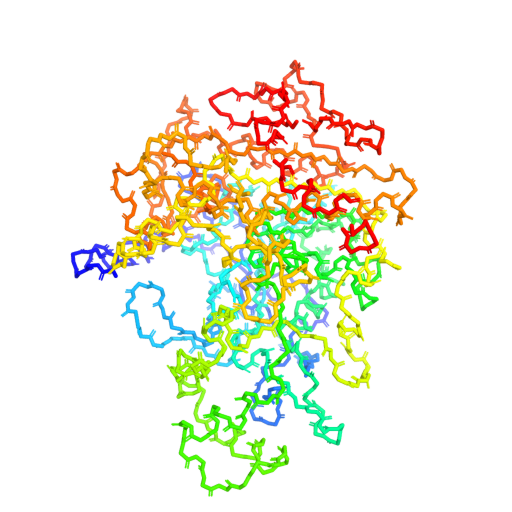14 ? 28.292 -8.922 -14.911 1.00 9.48 214 VAL A CA 1
ATOM 1754 C C . VAL A 1 214 ? 27.371 -8.042 -14.081 1.00 9.52 214 VAL A C 1
ATOM 1755 O O . VAL A 1 214 ? 27.182 -8.290 -12.878 1.00 9.33 214 VAL A O 1
ATOM 1759 N N . PHE A 1 215 ? 26.844 -6.988 -14.706 1.00 9.37 215 PHE A N 1
ATOM 1760 C CA . PHE A 1 215 ? 25.940 -6.074 -14.031 1.00 9.50 215 PHE A CA 1
ATOM 1761 C C . PHE A 1 215 ? 24.854 -5.642 -14.997 1.00 8.84 215 PHE A C 1
ATOM 1762 O O . PHE A 1 215 ? 25.041 -5.627 -16.221 1.00 9.60 215 PHE A O 1
ATOM 1770 N N . GLY A 1 216 ? 23.721 -5.251 -14.440 1.00 9.31 216 GLY A N 1
ATOM 1771 C CA . GLY A 1 216 ? 22.621 -4.790 -15.257 1.00 9.91 216 GLY A CA 1
ATOM 1772 C C . GLY A 1 216 ? 21.559 -4.181 -14.379 1.00 8.99 216 GLY A C 1
ATOM 1773 O O . GLY A 1 216 ? 21.511 -4.427 -13.162 1.00 9.56 216 GLY A O 1
ATOM 1774 N N . GLU A 1 217 ? 20.720 -3.351 -15.005 1.00 9.43 217 GLU A N 1
ATOM 1775 C CA . GLU A 1 217 ? 19.671 -2.630 -14.299 1.00 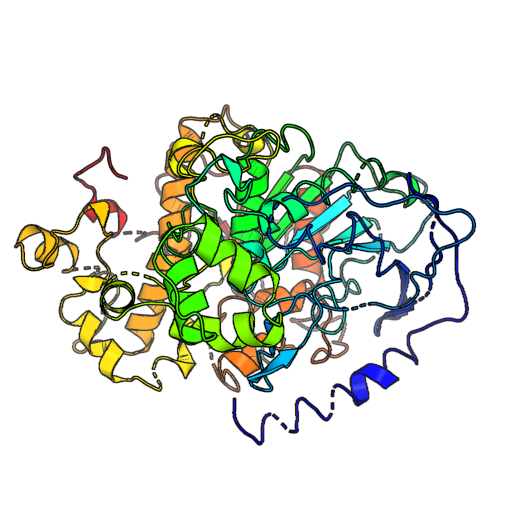9.69 217 GLU A CA 1
ATOM 1776 C C . GLU A 1 217 ? 18.312 -3.017 -14.858 1.00 8.82 217 GLU A C 1
ATOM 1777 O O . GLU A 1 217 ? 18.164 -3.228 -16.077 1.00 9.12 217 GLU A O 1
ATOM 1783 N N . SER A 1 218 ? 17.322 -3.122 -13.970 1.00 9.57 218 SER A N 1
ATOM 1784 C CA . SER A 1 218 ? 15.939 -3.446 -14.379 1.00 10.64 218 SER A CA 1
ATOM 1785 C C . SER A 1 218 ? 15.912 -4.830 -15.028 1.00 9.07 218 SER A C 1
ATOM 1786 O O . SER A 1 218 ? 16.393 -5.793 -14.409 1.00 9.78 218 SER A O 1
ATOM 1789 N N . ALA A 1 219 ? 15.380 -4.984 -16.242 1.00 9.61 219 ALA A N 1
ATOM 1790 C CA . ALA A 1 219 ? 15.465 -6.289 -16.886 1.00 9.49 219 ALA A CA 1
ATOM 1791 C C . ALA A 1 219 ? 16.908 -6.754 -17.056 1.00 9.62 219 ALA A C 1
ATOM 1792 O O . ALA A 1 219 ? 17.148 -7.960 -17.175 1.00 9.54 219 ALA A O 1
ATOM 1794 N N . GLY A 1 220 ? 17.867 -5.830 -17.079 1.00 9.42 220 GLY A N 1
ATOM 1795 C CA . GLY A 1 220 ? 19.264 -6.233 -17.117 1.00 9.62 220 GLY A CA 1
ATOM 1796 C C . GLY A 1 220 ? 19.747 -6.821 -15.806 1.00 8.78 220 GLY A C 1
ATOM 1797 O O . GLY A 1 220 ? 20.671 -7.637 -15.794 1.00 9.29 220 GLY A O 1
ATOM 1798 N N . ALA A 1 221 ? 19.135 -6.409 -14.689 1.00 9.05 221 ALA A N 1
ATOM 1799 C CA . ALA A 1 221 ? 19.391 -7.029 -13.387 1.00 8.83 221 ALA A CA 1
ATOM 1800 C C . ALA A 1 221 ? 18.764 -8.416 -13.304 1.00 9.33 221 ALA A C 1
ATOM 1801 O O . ALA A 1 221 ? 19.396 -9.373 -12.839 1.00 9.32 221 ALA A O 1
ATOM 1803 N N . ALA A 1 222 ? 17.518 -8.552 -13.764 1.00 9.43 222 ALA A N 1
ATOM 1804 C CA . ALA A 1 222 ? 16.933 -9.880 -13.882 1.00 9.42 222 ALA A CA 1
ATOM 1805 C C . ALA A 1 222 ? 17.795 -10.767 -14.764 1.00 9.15 222 ALA A C 1
ATOM 1806 O O . ALA A 1 222 ? 18.053 -11.922 -14.412 1.00 9.09 222 ALA A O 1
ATOM 1808 N N . SER A 1 223 ? 18.284 -10.223 -15.891 1.00 9.23 223 SER A N 1
ATOM 1809 C CA . SER A 1 223 ? 19.156 -10.975 -16.793 1.00 9.08 223 SER A CA 1
ATOM 1810 C C . SER A 1 223 ? 20.442 -11.395 -16.105 1.00 9.39 223 SER A C 1
ATOM 1811 O O . SER A 1 223 ? 20.859 -12.548 -16.224 1.00 9.25 223 SER A O 1
ATOM 1814 N N . THR A 1 224 ? 21.117 -10.452 -15.436 1.00 8.66 224 THR A N 1
ATOM 1815 C CA . THR A 1 224 ? 22.338 -10.789 -14.710 1.00 9.23 224 THR A CA 1
ATOM 1816 C C . THR A 1 224 ? 22.064 -11.918 -13.726 1.00 9.29 224 THR A C 1
ATOM 1817 O O . THR A 1 224 ? 22.843 -12.868 -13.613 1.00 9.73 224 THR A O 1
ATOM 1821 N N . HIS A 1 225 ? 20.938 -11.843 -13.020 1.00 8.90 225 HIS A N 1
ATOM 1822 C CA . HIS A 1 225 ? 20.592 -12.903 -12.087 1.00 8.91 225 HIS A CA 1
ATOM 1823 C C . HIS A 1 225 ? 20.352 -14.227 -12.806 1.00 8.91 225 HIS A C 1
ATOM 1824 O O . HIS A 1 225 ? 20.850 -15.269 -12.367 1.00 9.44 225 HIS A O 1
ATOM 1831 N N . TYR A 1 226 ? 19.605 -14.216 -13.917 1.00 9.18 226 TYR A N 1
ATOM 1832 C CA . TYR A 1 226 ? 19.475 -15.442 -14.701 1.00 9.32 226 TYR A CA 1
ATOM 1833 C C . TYR A 1 226 ? 20.835 -16.008 -15.081 1.00 9.50 226 TYR A C 1
ATOM 1834 O O . TYR A 1 226 ? 21.024 -17.229 -15.072 1.00 9.39 226 TYR A O 1
ATOM 1843 N N . MET A 1 227 ? 21.785 -15.140 -15.438 1.00 9.14 227 MET A N 1
ATOM 1844 C CA . MET A 1 227 ? 23.108 -15.600 -15.833 1.00 9.49 227 MET A CA 1
ATOM 1845 C C . MET A 1 227 ? 23.873 -16.148 -14.626 1.00 9.82 227 MET A C 1
ATOM 1846 O O . MET A 1 227 ? 24.820 -16.926 -14.805 1.00 10.66 227 MET A O 1
ATOM 1851 N N . MET A 1 228 ? 23.478 -15.780 -13.407 1.00 9.52 228 MET A N 1
ATOM 1852 C CA . MET A 1 228 ? 24.032 -16.342 -12.184 1.00 9.50 228 MET A CA 1
ATOM 1853 C C . MET A 1 228 ? 23.330 -17.623 -11.749 1.00 9.63 228 MET A C 1
ATOM 1854 O O . MET A 1 228 ? 23.861 -18.351 -10.896 1.00 11.59 228 MET A O 1
ATOM 1859 N N . LEU A 1 229 ? 22.156 -17.910 -12.308 1.00 9.92 229 LEU A N 1
ATOM 1860 C CA . LEU A 1 229 ? 21.368 -19.070 -11.918 1.00 10.05 229 LEU A CA 1
ATOM 1861 C C . LEU A 1 229 ? 21.577 -20.257 -12.839 1.00 9.60 229 LEU A C 1
ATOM 1862 O O . LEU A 1 229 ? 21.572 -21.399 -12.372 1.00 10.32 229 LEU A O 1
ATOM 1867 N N . THR A 1 230 ? 21.729 -20.023 -14.141 1.00 10.02 230 THR A N 1
ATOM 1868 C CA . THR A 1 230 ? 21.708 -21.117 -15.102 1.00 9.98 230 THR A CA 1
ATOM 1869 C C . THR A 1 230 ? 23.006 -21.919 -15.118 1.00 9.81 230 THR A C 1
ATOM 1870 O O . THR A 1 230 ? 24.102 -21.365 -15.021 1.00 10.33 230 THR A O 1
ATOM 1874 N N . GLU A 1 231 ? 22.877 -23.236 -15.263 1.00 10.15 231 GLU A N 1
ATOM 1875 C CA . GLU A 1 231 ? 24.055 -24.081 -15.427 1.00 11.39 231 GLU A CA 1
ATOM 1876 C C . GLU A 1 231 ? 24.822 -23.753 -16.695 1.00 10.62 231 GLU A C 1
ATOM 1877 O O . GLU A 1 231 ? 26.012 -24.071 -16.784 1.00 10.79 231 GLU A O 1
ATOM 1883 N N . GLN A 1 232 ? 24.175 -23.120 -17.669 1.00 10.15 232 GLN A N 1
ATOM 1884 C CA . GLN A 1 232 ? 24.848 -22.839 -18.929 1.00 10.18 232 GLN A CA 1
ATOM 1885 C C . GLN A 1 232 ? 26.080 -21.965 -18.734 1.00 11.00 232 GLN A C 1
ATOM 1886 O O . GLN A 1 232 ? 27.009 -22.021 -19.550 1.00 13.16 232 GLN A O 1
ATOM 1892 N N . THR A 1 233 ? 26.098 -21.137 -17.695 1.00 9.69 233 THR A N 1
ATOM 1893 C CA . THR A 1 233 ? 27.163 -20.170 -17.496 1.00 10.56 233 THR A CA 1
ATOM 1894 C C . THR A 1 233 ? 28.038 -20.499 -16.297 1.00 10.48 233 THR A C 1
ATOM 1895 O O . THR A 1 233 ? 28.843 -19.659 -15.897 1.00 10.93 233 THR A O 1
ATOM 1899 N N . ARG A 1 234 ? 27.898 -21.687 -15.715 1.00 10.69 234 ARG A N 1
ATOM 1900 C CA . ARG A 1 234 ? 28.623 -22.009 -14.492 1.00 11.25 234 ARG A CA 1
ATOM 1901 C C . ARG A 1 234 ? 30.109 -21.718 -14.647 1.00 12.47 234 ARG A C 1
ATOM 1902 O O . ARG A 1 234 ? 30.758 -22.223 -15.565 1.00 14.27 234 ARG A O 1
ATOM 1910 N N . GLY A 1 235 ? 30.640 -20.878 -13.751 1.00 13.00 235 GLY A N 1
ATOM 1911 C CA . GLY A 1 235 ? 32.043 -20.526 -13.728 1.00 14.39 235 GLY A CA 1
ATOM 1912 C C . GLY A 1 235 ? 32.493 -19.496 -14.739 1.00 13.96 235 GLY A C 1
ATOM 1913 O O . GLY A 1 235 ? 33.695 -19.211 -14.799 1.00 15.34 235 GLY A O 1
ATOM 1914 N N . LEU A 1 236 ? 31.588 -18.902 -15.523 1.00 11.89 236 LEU A N 1
ATOM 1915 C CA . LEU A 1 236 ? 32.022 -17.966 -16.557 1.00 12.30 236 LEU A CA 1
ATOM 1916 C C . LEU A 1 236 ? 32.415 -16.604 -16.010 1.00 12.26 236 LEU A C 1
ATOM 1917 O O . LEU A 1 236 ? 33.111 -15.851 -16.701 1.00 14.26 236 LEU A O 1
ATOM 1922 N N . PHE A 1 237 ? 31.930 -16.223 -14.832 1.00 11.21 237 PHE A N 1
ATOM 1923 C CA . PHE A 1 237 ? 32.246 -14.905 -14.297 1.00 10.44 237 PHE A CA 1
ATOM 1924 C C . PHE A 1 237 ? 32.291 -14.991 -12.779 1.00 9.86 237 PHE A C 1
ATOM 1925 O O . PHE A 1 237 ? 32.025 -16.040 -12.186 1.00 10.48 237 PHE A O 1
ATOM 1933 N N . HIS A 1 238 ? 32.639 -13.864 -12.150 1.00 10.08 238 HIS A N 1
ATOM 1934 C CA . HIS A 1 238 ? 33.220 -13.879 -10.817 1.00 11.02 238 HIS A CA 1
ATOM 1935 C C . HIS A 1 238 ? 32.596 -12.921 -9.820 1.00 10.49 238 HIS A C 1
ATOM 1936 O O . HIS A 1 238 ? 32.879 -13.056 -8.622 1.00 11.00 238 HIS A O 1
ATOM 1943 N N . ARG A 1 239 ? 31.790 -11.959 -10.267 1.00 10.45 239 ARG A N 1
ATOM 1944 C CA . ARG A 1 239 ? 31.007 -11.087 -9.407 1.00 10.26 239 ARG A CA 1
ATOM 1945 C C . ARG A 1 239 ? 29.746 -10.742 -10.182 1.00 9.55 239 ARG A C 1
ATOM 1946 O O . ARG A 1 239 ? 29.754 -10.735 -11.418 1.00 9.92 239 ARG A O 1
ATOM 1954 N N . GLY A 1 240 ? 28.671 -10.439 -9.459 1.00 9.60 240 GLY A N 1
ATOM 1955 C CA . GLY A 1 240 ? 27.448 -9.967 -10.090 1.00 9.75 240 GLY A CA 1
ATOM 1956 C C . GLY A 1 240 ? 26.863 -8.792 -9.333 1.00 9.26 240 GLY A C 1
ATOM 1957 O O . GLY A 1 240 ? 26.936 -8.729 -8.103 1.00 10.01 240 GLY A O 1
ATOM 1958 N N . ILE A 1 241 ? 26.253 -7.865 -10.082 1.00 9.50 241 ILE A N 1
ATOM 1959 C CA . ILE A 1 241 ? 25.603 -6.691 -9.497 1.00 10.08 241 ILE A CA 1
ATOM 1960 C C . ILE A 1 241 ? 24.191 -6.597 -10.057 1.00 9.49 241 ILE A C 1
ATOM 1961 O O . ILE A 1 241 ? 24.002 -6.456 -11.280 1.00 9.70 241 ILE A O 1
ATOM 1966 N N . LEU A 1 242 ? 23.208 -6.644 -9.166 1.00 9.30 242 LEU A N 1
ATOM 1967 C CA . LEU A 1 242 ? 21.793 -6.619 -9.526 1.00 9.43 242 LEU A CA 1
ATOM 1968 C C . LEU A 1 242 ? 21.222 -5.254 -9.154 1.00 9.38 242 LEU A C 1
ATOM 1969 O O . LEU A 1 242 ? 20.983 -4.976 -7.971 1.00 10.64 242 LEU A O 1
ATOM 1974 N N . MET A 1 243 ? 20.969 -4.406 -10.158 1.00 9.70 243 MET A N 1
ATOM 1975 C CA . MET A 1 243 ? 20.592 -3.011 -9.928 1.00 9.85 243 MET A CA 1
ATOM 1976 C C . MET A 1 243 ? 19.081 -2.924 -10.208 1.00 9.30 243 MET A C 1
ATOM 1977 O O . MET A 1 243 ? 18.649 -2.990 -11.371 1.00 9.93 243 MET A O 1
ATOM 1982 N N . SER A 1 244 ? 18.272 -2.789 -9.160 1.00 9.64 244 SER A N 1
ATOM 1983 C CA . SER A 1 244 ? 16.817 -2.627 -9.312 1.00 10.16 244 SER A CA 1
ATOM 1984 C C . SER A 1 244 ? 16.177 -3.779 -10.097 1.00 9.96 244 SER A C 1
ATOM 1985 O O . SER A 1 244 ? 15.470 -3.570 -11.090 1.00 11.12 244 SER A O 1
ATOM 1988 N N . GLY A 1 245 ? 16.393 -4.997 -9.615 1.00 10.80 245 GLY A N 1
ATOM 1989 C CA . GLY A 1 245 ? 15.702 -6.146 -10.173 1.00 11.34 245 GLY A CA 1
ATOM 1990 C C . GLY A 1 245 ? 16.431 -7.439 -9.888 1.00 10.37 245 GLY A C 1
ATOM 1991 O O . GLY A 1 245 ? 17.596 -7.457 -9.499 1.00 11.08 245 GLY A O 1
ATOM 1992 N N . ASN A 1 246 ? 15.711 -8.540 -10.110 1.00 10.10 246 ASN A N 1
ATOM 1993 C CA . ASN A 1 246 ? 16.272 -9.884 -10.011 1.00 10.45 246 ASN A CA 1
ATOM 1994 C C . ASN A 1 246 ? 15.298 -10.843 -10.687 1.00 10.06 246 ASN A C 1
ATOM 1995 O O . ASN A 1 246 ? 14.229 -10.439 -11.147 1.00 11.46 246 ASN A O 1
ATOM 2000 N N . ALA A 1 247 ? 15.675 -12.119 -10.758 1.00 10.81 247 ALA A N 1
ATOM 2001 C CA . ALA A 1 247 ? 14.906 -13.066 -11.554 1.00 11.74 247 ALA A CA 1
ATOM 2002 C C . ALA A 1 247 ? 13.644 -13.564 -10.874 1.00 12.35 247 ALA A C 1
ATOM 2003 O O . ALA A 1 247 ? 12.844 -14.247 -11.528 1.00 13.03 247 ALA A O 1
ATOM 2005 N N . ILE A 1 248 ? 13.440 -13.258 -9.591 1.00 11.47 248 ILE A N 1
ATOM 2006 C CA . ILE A 1 248 ? 12.214 -13.655 -8.911 1.00 12.67 248 ILE A CA 1
ATOM 2007 C C . ILE A 1 248 ? 11.249 -12.489 -8.744 1.00 12.93 248 ILE A C 1
ATOM 2008 O O . ILE A 1 248 ? 10.228 -12.630 -8.069 1.00 14.24 248 ILE A O 1
ATOM 2013 N N . CYS A 1 249 ? 11.532 -11.349 -9.370 1.00 12.09 249 CYS A N 1
ATOM 2014 C CA . CYS A 1 249 ? 10.541 -10.286 -9.444 1.00 12.57 249 CYS A CA 1
ATOM 2015 C C . CYS A 1 249 ? 9.347 -10.765 -10.265 1.00 13.51 249 CYS A C 1
ATOM 2016 O O . CYS A 1 249 ? 9.520 -11.516 -11.234 1.00 14.25 249 CYS A O 1
ATOM 2019 N N . PRO A 1 250 ? 8.130 -10.322 -9.921 1.00 15.05 250 PRO A N 1
ATOM 2020 C CA . PRO A 1 250 ? 6.941 -10.813 -10.647 1.00 16.81 250 PRO A CA 1
ATOM 2021 C C . PRO A 1 250 ? 6.957 -10.496 -12.128 1.00 16.86 250 PRO A C 1
ATOM 2022 O O . PRO A 1 250 ? 6.370 -11.237 -12.929 1.00 21.16 250 PRO A O 1
ATOM 2026 N N . TRP A 1 251 ? 7.614 -9.421 -12.513 1.00 14.20 251 TRP A N 1
ATOM 2027 C CA . TRP A 1 251 ? 7.657 -8.989 -13.896 1.00 14.21 251 TRP A CA 1
ATOM 2028 C C . TRP A 1 251 ? 8.741 -9.685 -14.703 1.00 12.46 251 TRP A C 1
ATOM 2029 O O . TRP A 1 251 ? 8.815 -9.454 -15.912 1.00 14.49 251 TRP A O 1
ATOM 2040 N N . ALA A 1 252 ? 9.567 -10.525 -14.080 1.00 12.15 252 ALA A N 1
ATOM 2041 C CA . ALA A 1 252 ? 10.777 -11.006 -14.732 1.00 12.31 252 ALA A CA 1
ATOM 2042 C C . ALA A 1 252 ? 10.593 -12.299 -15.513 1.00 11.55 252 ALA A C 1
ATOM 2043 O O . ALA A 1 252 ? 11.534 -12.720 -16.198 1.00 12.90 252 ALA A O 1
ATOM 2045 N N . ASN A 1 253 ? 9.432 -12.938 -15.435 1.00 12.27 253 ASN A N 1
ATOM 2046 C CA . ASN A 1 253 ? 9.202 -14.141 -16.222 1.00 12.72 253 ASN A CA 1
ATOM 2047 C C . ASN A 1 253 ? 7.706 -14.346 -16.376 1.00 11.55 253 ASN A C 1
ATOM 2048 O O . ASN A 1 253 ? 6.901 -13.758 -15.647 1.00 13.24 253 ASN A O 1
ATOM 2053 N N . THR A 1 254 ? 7.345 -15.193 -17.338 1.00 12.14 254 THR A N 1
ATOM 2054 C CA . THR A 1 254 ? 5.948 -15.433 -17.676 1.00 12.77 254 THR A CA 1
ATOM 2055 C C . THR A 1 254 ? 5.864 -16.726 -18.468 1.00 12.83 254 THR A C 1
ATOM 2056 O O . THR A 1 254 ? 6.804 -17.078 -19.174 1.00 13.45 254 THR A O 1
ATOM 2060 N N . GLN A 1 255 ? 4.741 -17.437 -18.348 1.00 14.29 255 GLN A N 1
ATOM 2061 C CA . GLN A 1 255 ? 4.509 -18.627 -19.171 1.00 13.95 255 GLN A CA 1
ATOM 2062 C C . GLN A 1 255 ? 3.712 -18.209 -20.403 1.00 13.63 255 GLN A C 1
ATOM 2063 O O . GLN A 1 255 ? 2.499 -17.992 -20.337 1.00 15.67 255 GLN A O 1
ATOM 2069 N N . CYS A 1 256 ? 4.401 -18.093 -21.538 1.00 12.81 256 CYS A N 1
ATOM 2070 C CA . CYS A 1 256 ? 3.860 -17.455 -22.735 1.00 13.03 256 CYS A CA 1
ATOM 2071 C C . CYS A 1 256 ? 3.628 -18.429 -23.883 1.00 13.07 256 CYS A C 1
ATOM 2072 O O . CYS A 1 256 ? 3.448 -17.992 -25.025 1.00 13.05 256 CYS A O 1
ATOM 2075 N N . GLN A 1 257 ? 3.581 -19.731 -23.595 1.00 12.78 257 GLN A N 1
ATOM 2076 C CA . GLN A 1 257 ? 3.562 -20.745 -24.647 1.00 13.91 257 GLN A CA 1
ATOM 2077 C C . GLN A 1 257 ? 2.302 -20.693 -25.499 1.00 14.55 257 GLN A C 1
ATOM 2078 O O . GLN A 1 257 ? 2.331 -21.095 -26.667 1.00 15.05 257 GLN A O 1
ATOM 2084 N N . HIS A 1 258 ? 1.193 -20.236 -24.940 1.00 13.51 258 HIS A N 1
ATOM 2085 C CA . HIS A 1 258 ? -0.065 -20.146 -25.671 1.00 13.80 258 HIS A CA 1
ATOM 2086 C C . HIS A 1 258 ? -0.214 -18.831 -26.427 1.00 13.93 258 HIS A C 1
ATOM 2087 O O . HIS A 1 258 ? -1.200 -18.656 -27.151 1.00 16.17 258 HIS A O 1
ATOM 2094 N N . ARG A 1 259 ? 0.726 -17.900 -26.274 1.00 13.64 259 ARG A N 1
ATOM 2095 C CA . ARG A 1 259 ? 0.567 -16.565 -26.840 1.00 14.20 259 ARG A CA 1
ATOM 2096 C C . ARG A 1 259 ? 1.058 -16.460 -28.276 1.00 14.01 259 ARG A C 1
ATOM 2097 O O . ARG A 1 259 ? 0.718 -15.487 -28.962 1.00 14.08 259 ARG A O 1
ATOM 2105 N N . ALA A 1 260 ? 1.843 -17.432 -28.747 1.00 14.46 260 ALA A N 1
ATOM 2106 C CA . ALA A 1 260 ? 2.274 -17.416 -30.143 1.00 13.37 260 ALA A CA 1
ATOM 2107 C C . ALA A 1 260 ? 1.084 -17.490 -31.091 1.00 14.19 260 ALA A C 1
ATOM 2108 O O . ALA A 1 260 ? 1.044 -16.784 -32.106 1.00 14.68 260 ALA A O 1
ATOM 2110 N N . PHE A 1 261 ? 0.104 -18.344 -30.783 1.00 15.03 261 PHE A N 1
ATOM 2111 C CA . PHE A 1 261 ? -1.097 -18.435 -31.612 1.00 16.01 261 PHE A CA 1
ATOM 2112 C C . PHE A 1 261 ? -1.814 -17.092 -31.669 1.00 16.21 261 PHE A C 1
ATOM 2113 O O . PHE A 1 261 ? -2.220 -16.630 -32.742 1.00 16.91 261 PHE A O 1
ATOM 2121 N N . THR A 1 262 ? -1.961 -16.442 -30.512 1.00 16.00 262 THR A N 1
ATOM 2122 C CA . THR A 1 262 ? -2.631 -15.149 -30.443 1.00 15.92 262 THR A CA 1
ATOM 2123 C C . THR A 1 262 ? -1.906 -14.111 -31.287 1.00 14.86 262 THR A C 1
ATOM 2124 O O . THR A 1 262 ? -2.539 -13.361 -32.044 1.00 16.24 262 THR A O 1
ATOM 2128 N N . LEU A 1 263 ? -0.577 -14.066 -31.180 1.00 15.25 263 LEU A N 1
ATOM 2129 C CA . LEU A 1 263 ? 0.213 -13.155 -32.001 1.00 15.98 263 LEU A CA 1
ATOM 2130 C C . LEU A 1 263 ? 0.021 -13.452 -33.484 1.00 15.06 263 LEU A C 1
ATOM 2131 O O . LEU A 1 263 ? -0.190 -12.540 -34.296 1.00 16.78 263 LEU A O 1
ATOM 2136 N N . ALA A 1 264 ? 0.086 -14.731 -33.857 1.00 15.98 264 ALA A N 1
ATOM 2137 C CA . ALA A 1 264 ? -0.089 -15.097 -35.258 1.00 15.36 264 ALA A CA 1
ATOM 2138 C C . ALA A 1 264 ? -1.442 -14.625 -35.782 1.00 16.97 264 ALA A C 1
ATOM 2139 O O . ALA A 1 264 ? -1.530 -14.051 -36.875 1.00 17.93 264 ALA A O 1
ATOM 2141 N N . LYS A 1 265 ? -2.511 -14.846 -35.008 1.00 17.34 265 LYS A N 1
ATOM 2142 C CA . LYS A 1 265 ? -3.836 -14.406 -35.437 1.00 19.08 265 LYS A CA 1
ATOM 2143 C C . LYS A 1 265 ? -3.885 -12.894 -35.630 1.00 18.51 265 LYS A C 1
ATOM 2144 O O . LYS A 1 265 ? -4.461 -12.405 -36.609 1.00 21.19 265 LYS A O 1
ATOM 2150 N N . LEU A 1 266 ? -3.279 -12.135 -34.715 1.00 18.67 266 LEU A N 1
ATOM 2151 C CA . LEU A 1 266 ? -3.226 -10.683 -34.880 1.00 18.75 266 LEU A CA 1
ATOM 2152 C C . LEU A 1 266 ? -2.490 -10.290 -36.156 1.00 19.15 266 LEU A C 1
ATOM 2153 O O . LEU A 1 266 ? -2.817 -9.267 -36.773 1.00 21.23 266 LEU A O 1
ATOM 2158 N N . ALA A 1 267 ? -1.521 -11.100 -36.578 1.00 20.53 267 ALA A N 1
ATOM 2159 C CA . ALA A 1 267 ? -0.719 -10.859 -37.771 1.00 21.49 267 ALA A CA 1
ATOM 2160 C C . ALA A 1 267 ? -1.321 -11.461 -39.042 1.00 21.97 267 ALA A C 1
ATOM 2161 O O . ALA A 1 267 ? -0.658 -11.457 -40.086 1.00 25.28 267 ALA A O 1
ATOM 2163 N N . GLY A 1 268 ? -2.547 -11.980 -38.980 1.00 21.75 268 GLY A N 1
ATOM 2164 C CA . GLY A 1 268 ? -3.258 -12.433 -40.162 1.00 24.50 268 GLY A CA 1
ATOM 2165 C C . GLY A 1 268 ? -3.397 -13.934 -40.314 1.00 22.81 268 GLY A C 1
ATOM 2166 O O . GLY A 1 268 ? -3.946 -14.384 -41.327 1.00 26.86 268 GLY A O 1
ATOM 2167 N N . TYR A 1 269 ? -2.928 -14.718 -39.348 1.00 21.89 269 TYR A N 1
ATOM 2168 C CA . TYR A 1 269 ? -2.972 -16.169 -39.460 1.00 22.03 269 TYR A CA 1
ATOM 2169 C C . TYR A 1 269 ? -4.410 -16.667 -39.500 1.00 24.50 269 TYR A C 1
ATOM 2170 O O . TYR A 1 269 ? -5.261 -16.235 -38.716 1.00 24.16 269 TYR A O 1
ATOM 2179 N N . LYS A 1 270 ? -4.677 -17.593 -40.419 1.00 25.35 270 LYS A N 1
ATOM 2180 C CA . LYS A 1 270 ? -6.023 -18.106 -40.625 1.00 26.32 270 LYS A CA 1
ATOM 2181 C C . LYS A 1 270 ? -6.200 -19.549 -40.179 1.00 23.72 270 LYS A C 1
ATOM 2182 O O . LYS A 1 270 ? -7.303 -20.087 -40.314 1.00 26.70 270 LYS A O 1
ATOM 2188 N N . GLY A 1 271 ? -5.158 -20.191 -39.655 1.00 25.56 271 GLY A N 1
ATOM 2189 C CA . GLY A 1 271 ? -5.203 -21.602 -39.336 1.00 25.88 271 GLY A CA 1
ATOM 2190 C C . GLY A 1 271 ? -5.619 -21.881 -37.903 1.00 26.28 271 GLY A C 1
ATOM 2191 O O . GLY A 1 271 ? -6.097 -21.010 -37.173 1.00 25.75 271 GLY A O 1
ATOM 2192 N N . GLU A 1 272 ? -5.418 -23.134 -37.499 1.00 24.72 272 GLU A N 1
ATOM 2193 C CA . GLU A 1 272 ? -5.797 -23.607 -36.177 1.00 24.35 272 GLU A CA 1
ATOM 2194 C C . GLU A 1 272 ? -4.648 -23.467 -35.181 1.00 22.61 272 GLU A C 1
ATOM 2195 O O . GLU A 1 272 ? -3.490 -23.238 -35.539 1.00 21.92 272 GLU A O 1
ATOM 2201 N N . ASP A 1 273 ? -4.990 -23.615 -33.903 1.00 22.67 273 ASP A N 1
ATOM 2202 C CA . ASP A 1 273 ? -4.005 -23.512 -32.829 1.00 23.18 273 ASP A CA 1
ATOM 2203 C C . ASP A 1 273 ? -3.292 -24.849 -32.698 1.00 21.90 273 ASP A C 1
ATOM 2204 O O . ASP A 1 273 ? -3.670 -25.713 -31.907 1.00 24.25 273 ASP A O 1
ATOM 2209 N N . ASN A 1 274 ? -2.250 -25.020 -33.504 1.00 19.61 274 ASN A N 1
ATOM 2210 C CA . ASN A 1 274 ? -1.250 -26.051 -33.280 1.00 19.79 274 ASN A CA 1
ATOM 2211 C C . ASN A 1 274 ? 0.103 -25.411 -33.533 1.00 17.58 274 ASN A C 1
ATOM 2212 O O . ASN A 1 274 ? 0.224 -24.492 -34.352 1.00 17.61 274 ASN A O 1
ATOM 2217 N N . ASP A 1 275 ? 1.110 -25.866 -32.783 1.00 16.13 275 ASP A N 1
ATOM 2218 C CA . ASP A 1 275 ? 2.379 -25.145 -32.763 1.00 16.56 275 ASP A CA 1
ATOM 2219 C C . ASP A 1 275 ? 3.045 -25.144 -34.133 1.00 15.82 275 ASP A C 1
ATOM 2220 O O . ASP A 1 275 ? 3.662 -24.151 -34.526 1.00 15.76 275 ASP A O 1
ATOM 2225 N N . LYS A 1 276 ? 2.970 -26.261 -34.857 1.00 16.83 276 LYS A N 1
ATOM 2226 C CA . LYS A 1 276 ? 3.670 -26.354 -36.133 1.00 17.17 276 LYS A CA 1
ATOM 2227 C C . LYS A 1 276 ? 3.145 -25.324 -37.129 1.00 17.40 276 LYS A C 1
ATOM 2228 O O . LYS A 1 276 ? 3.921 -24.599 -37.764 1.00 17.74 276 LYS A O 1
ATOM 2234 N N . ASP A 1 277 ? 1.822 -25.245 -37.278 1.00 17.79 277 ASP A N 1
ATOM 2235 C CA . ASP A 1 277 ? 1.249 -24.314 -38.244 1.00 18.07 277 ASP A CA 1
ATOM 2236 C C . ASP A 1 277 ? 1.426 -22.869 -37.787 1.00 17.25 277 ASP A C 1
ATOM 2237 O O . ASP A 1 277 ? 1.639 -21.971 -38.610 1.00 17.22 277 ASP A O 1
ATOM 2242 N N . VAL A 1 278 ? 1.328 -22.625 -36.480 1.00 16.07 278 VAL A N 1
ATOM 2243 C CA . VAL A 1 278 ? 1.572 -21.286 -35.948 1.00 14.83 278 VAL A CA 1
ATOM 2244 C C . VAL A 1 278 ? 3.003 -20.855 -36.234 1.00 15.75 278 VAL A C 1
ATOM 2245 O O . VAL A 1 278 ? 3.255 -19.737 -36.703 1.00 15.44 278 VAL A O 1
ATOM 2249 N N . LEU A 1 279 ? 3.968 -21.729 -35.939 1.00 15.49 279 LEU A N 1
ATOM 2250 C CA . LEU A 1 279 ? 5.363 -21.384 -36.190 1.00 15.88 279 LEU A CA 1
ATOM 2251 C C . LEU A 1 279 ? 5.616 -21.129 -37.667 1.00 16.12 279 LEU A C 1
ATOM 2252 O O . LEU A 1 279 ? 6.303 -20.166 -38.027 1.00 16.22 279 LEU A O 1
ATOM 2257 N N . GLU A 1 280 ? 5.067 -21.976 -38.538 1.00 17.12 280 GLU A N 1
ATOM 2258 C CA . GLU A 1 280 ? 5.259 -21.778 -39.970 1.00 19.34 280 GLU A CA 1
ATOM 2259 C C . GLU A 1 280 ? 4.827 -20.380 -40.394 1.00 20.02 280 GLU A C 1
ATOM 2260 O O . GLU A 1 280 ? 5.516 -19.713 -41.177 1.00 18.98 280 GLU A O 1
ATOM 2262 N N . PHE A 1 281 ? 3.697 -19.912 -39.865 1.00 16.65 281 PHE A N 1
ATOM 2263 C CA . PHE A 1 281 ? 3.231 -18.569 -40.183 1.00 18.18 281 PHE A CA 1
ATOM 2264 C C . PHE A 1 281 ? 4.172 -17.512 -39.613 1.00 17.28 281 PHE A C 1
ATOM 2265 O O . PHE A 1 281 ? 4.544 -16.560 -40.308 1.00 17.13 281 PHE A O 1
ATOM 2273 N N . LEU A 1 282 ? 4.567 -17.659 -38.347 1.00 15.43 282 LEU A N 1
ATOM 2274 C CA . LEU A 1 282 ? 5.421 -16.654 -37.721 1.00 14.75 282 LEU A CA 1
ATOM 2275 C C . LEU A 1 282 ? 6.801 -16.586 -38.367 1.00 15.14 282 LEU A C 1
ATOM 2276 O O . LEU A 1 282 ? 7.421 -15.516 -38.379 1.00 16.18 282 LEU A O 1
ATOM 2281 N N . MET A 1 283 ? 7.309 -17.710 -38.892 1.00 15.24 283 MET A N 1
ATOM 2282 C CA . MET A 1 283 ? 8.587 -17.685 -39.601 1.00 15.63 283 MET A CA 1
ATOM 2283 C C . MET A 1 283 ? 8.552 -16.859 -40.875 1.00 15.74 283 MET A C 1
ATOM 2284 O O . MET A 1 283 ? 9.606 -16.396 -41.332 1.00 17.36 283 MET A O 1
ATOM 2289 N N . LYS A 1 284 ? 7.378 -16.689 -41.477 1.00 16.77 284 LYS A N 1
ATOM 2290 C CA . LYS A 1 284 ? 7.245 -15.913 -42.699 1.00 17.83 284 LYS A CA 1
ATOM 2291 C C . LYS A 1 284 ? 6.852 -14.466 -42.454 1.00 18.30 284 LYS A C 1
ATOM 2292 O O . LYS A 1 284 ? 6.898 -13.663 -43.389 1.00 19.29 284 LYS A O 1
ATOM 2298 N N . ALA A 1 285 ? 6.458 -14.120 -41.237 1.00 16.71 285 ALA A N 1
ATOM 2299 C CA . ALA A 1 285 ? 5.983 -12.776 -40.953 1.00 16.49 285 ALA A CA 1
ATOM 2300 C C . ALA A 1 285 ? 7.129 -11.773 -41.012 1.00 16.93 285 ALA A C 1
ATOM 2301 O O . ALA A 1 285 ? 8.299 -12.108 -40.803 1.00 17.16 285 ALA A O 1
ATOM 2303 N N . LYS A 1 286 ? 6.789 -10.524 -41.305 1.00 17.12 286 LYS A N 1
ATOM 2304 C CA . LYS A 1 286 ? 7.786 -9.475 -41.204 1.00 15.98 286 LYS A CA 1
ATOM 2305 C C . LYS A 1 286 ? 8.029 -9.159 -39.729 1.00 14.25 286 LYS A C 1
ATOM 2306 O O . LYS A 1 286 ? 7.079 -9.102 -38.939 1.00 15.67 286 LYS A O 1
ATOM 2312 N N . PRO A 1 287 ? 9.287 -8.974 -39.325 1.00 14.66 287 PRO A N 1
ATOM 2313 C CA . PRO A 1 287 ? 9.576 -8.775 -37.899 1.00 13.37 287 PRO A CA 1
ATOM 2314 C C . PRO A 1 287 ? 8.941 -7.523 -37.335 1.00 13.73 287 PRO A C 1
ATOM 2315 O O . PRO A 1 287 ? 8.522 -7.521 -36.168 1.00 14.24 287 PRO A O 1
ATOM 2319 N N . GLN A 1 288 ? 8.852 -6.454 -38.129 1.00 14.22 288 GLN A N 1
ATOM 2320 C CA . GLN A 1 288 ? 8.222 -5.229 -37.650 1.00 15.12 288 GLN A CA 1
ATOM 2321 C C . GLN A 1 288 ? 6.766 -5.463 -37.293 1.00 14.69 288 GLN A C 1
ATOM 2322 O O . GLN A 1 288 ? 6.245 -4.847 -36.357 1.00 15.78 288 GLN A O 1
ATOM 2328 N N . ASP A 1 289 ? 6.082 -6.324 -38.045 1.00 14.35 289 ASP A N 1
ATOM 2329 C CA . ASP A 1 289 ? 4.671 -6.570 -37.772 1.00 15.18 289 ASP A CA 1
ATOM 2330 C C . ASP A 1 289 ? 4.498 -7.277 -36.439 1.00 14.72 289 ASP A C 1
ATOM 2331 O O . ASP A 1 289 ? 3.616 -6.918 -35.647 1.00 16.10 289 ASP A O 1
ATOM 2336 N N . LEU A 1 290 ? 5.333 -8.278 -36.176 1.00 14.79 290 LEU A N 1
ATOM 2337 C CA . LEU A 1 290 ? 5.229 -9.011 -34.921 1.00 13.68 290 LEU A CA 1
ATOM 2338 C C . LEU A 1 290 ? 5.472 -8.095 -33.728 1.00 13.89 290 LEU A C 1
ATOM 2339 O O . LEU A 1 290 ? 4.712 -8.110 -32.751 1.00 13.95 290 LEU A O 1
ATOM 2344 N N . ILE A 1 291 ? 6.520 -7.278 -33.798 1.00 12.94 291 ILE A N 1
ATOM 2345 C CA . ILE A 1 291 ? 6.863 -6.401 -32.684 1.00 12.33 291 ILE A CA 1
ATOM 2346 C C . ILE A 1 291 ? 5.797 -5.325 -32.492 1.00 13.80 291 ILE A C 1
ATOM 2347 O O . ILE A 1 291 ? 5.427 -5.003 -31.358 1.00 15.63 291 ILE A O 1
ATOM 2352 N N . LYS A 1 292 ? 5.267 -4.769 -33.585 1.00 13.98 292 LYS A N 1
ATOM 2353 C CA . LYS A 1 292 ? 4.231 -3.748 -33.453 1.00 16.51 292 LYS A CA 1
ATOM 2354 C C . LYS A 1 292 ? 2.976 -4.302 -32.786 1.00 15.36 292 LYS A C 1
ATOM 2355 O O . LYS A 1 292 ? 2.311 -3.596 -32.015 1.00 18.28 292 LYS A O 1
ATOM 2361 N N . LEU A 1 293 ? 2.630 -5.552 -33.077 1.00 14.30 293 LEU A N 1
ATOM 2362 C CA . LEU A 1 293 ? 1.410 -6.156 -32.553 1.00 16.33 293 LEU A CA 1
ATOM 2363 C C . LEU A 1 293 ? 1.558 -6.687 -31.135 1.00 16.57 293 LEU A C 1
ATOM 2364 O O . LEU A 1 293 ? 0.549 -7.056 -30.522 1.00 16.68 293 LEU A O 1
ATOM 2369 N N . GLU A 1 294 ? 2.780 -6.732 -30.600 1.00 15.28 294 GLU A N 1
ATOM 2370 C CA . GLU A 1 294 ? 3.000 -7.352 -29.297 1.00 16.38 294 GLU A CA 1
ATOM 2371 C C . GLU A 1 294 ? 2.155 -6.687 -28.210 1.00 16.46 294 GLU A C 1
ATOM 2372 O O . GLU A 1 294 ? 1.647 -7.364 -27.308 1.00 16.89 294 GLU A O 1
ATOM 2378 N N . GLU A 1 295 ? 1.957 -5.370 -28.301 1.00 17.73 295 GLU A N 1
ATOM 2379 C CA . GLU A 1 295 ? 1.183 -4.648 -27.296 1.00 20.34 295 GLU A CA 1
ATOM 2380 C C . GLU A 1 295 ? -0.275 -5.092 -27.237 1.00 19.61 295 GLU A C 1
ATOM 2381 O O . GLU A 1 295 ? -0.959 -4.791 -26.251 1.00 23.30 295 GLU A O 1
ATOM 2387 N N . LYS A 1 296 ? -0.771 -5.795 -28.257 1.00 17.28 296 LYS A N 1
ATOM 2388 C CA . LYS A 1 296 ? -2.151 -6.263 -28.285 1.00 18.45 296 LYS A CA 1
ATOM 2389 C C . LYS A 1 296 ? -2.299 -7.725 -27.879 1.00 16.60 296 LYS A C 1
ATOM 2390 O O . LYS A 1 296 ? -3.420 -8.235 -27.856 1.00 17.49 296 LYS A O 1
ATOM 2396 N N . VAL A 1 297 ? -1.202 -8.414 -27.563 1.00 15.66 297 VAL A N 1
ATOM 2397 C CA . VAL A 1 297 ? -1.258 -9.865 -27.397 1.00 15.01 297 VAL A CA 1
ATOM 2398 C C . VAL A 1 297 ? -1.935 -10.275 -26.092 1.00 13.99 297 VAL A C 1
ATOM 2399 O O . VAL A 1 297 ? -2.705 -11.237 -26.071 1.00 14.25 297 VAL A O 1
ATOM 2403 N N . LEU A 1 298 ? -1.634 -9.594 -24.985 1.00 13.85 298 LEU A N 1
ATOM 2404 C CA . LEU A 1 298 ? -2.207 -9.998 -23.703 1.00 14.32 298 LEU A CA 1
ATOM 2405 C C . LEU A 1 298 ? -3.730 -9.954 -23.757 1.00 14.43 298 LEU A C 1
ATOM 2406 O O . LEU A 1 298 ? -4.319 -8.994 -24.260 1.00 15.56 298 LEU A O 1
ATOM 2411 N N . THR A 1 299 ? -4.364 -10.999 -23.238 1.00 14.38 299 THR A N 1
ATOM 2412 C CA . THR A 1 299 ? -5.816 -11.075 -23.255 1.00 15.85 299 THR A CA 1
ATOM 2413 C C . THR A 1 299 ? -6.411 -10.275 -22.103 1.00 14.01 299 THR A C 1
ATOM 2414 O O . THR A 1 299 ? -5.717 -9.847 -21.174 1.00 13.89 299 THR A O 1
ATOM 2418 N N . LEU A 1 300 ? -7.731 -10.113 -22.157 1.00 14.35 300 LEU A N 1
ATOM 2419 C CA . LEU A 1 300 ? -8.443 -9.471 -21.063 1.00 14.03 300 LEU A CA 1
ATOM 2420 C C . LEU A 1 300 ? -8.154 -10.162 -19.735 1.00 14.85 300 LEU A C 1
ATOM 2421 O O . LEU A 1 300 ? -7.962 -9.501 -18.706 1.00 14.33 300 LEU A O 1
ATOM 2426 N N . GLU A 1 301 ? -8.110 -11.498 -19.740 1.00 14.91 301 GLU A N 1
ATOM 2427 C CA . GLU A 1 301 ? -7.858 -12.224 -18.499 1.00 16.01 301 GLU A CA 1
ATOM 2428 C C . GLU A 1 301 ? -6.449 -11.958 -17.984 1.00 15.12 301 GLU A C 1
ATOM 2429 O O . GLU A 1 301 ? -6.243 -11.774 -16.775 1.00 15.60 301 GLU A O 1
ATOM 2435 N N . GLU A 1 302 ? -5.472 -11.932 -18.887 1.00 14.52 302 GLU A N 1
ATOM 2436 C CA . GLU A 1 302 ? -4.093 -11.705 -18.471 1.00 13.96 302 GLU A CA 1
ATOM 2437 C C . GLU A 1 302 ? -3.895 -10.289 -17.953 1.00 14.71 302 GLU A C 1
ATOM 2438 O O . GLU A 1 302 ? -3.186 -10.082 -16.958 1.00 15.93 302 GLU A O 1
ATOM 2444 N N . ARG A 1 303 ? -4.515 -9.302 -18.603 1.00 14.64 303 ARG A N 1
ATOM 2445 C CA . ARG A 1 303 ? -4.462 -7.941 -18.086 1.00 15.26 303 ARG A CA 1
ATOM 2446 C C . ARG A 1 303 ? -5.119 -7.856 -16.715 1.00 15.61 303 ARG A C 1
ATOM 2447 O O . ARG A 1 303 ? -4.599 -7.194 -15.807 1.00 18.10 303 ARG A O 1
ATOM 2455 N N . THR A 1 304 ? -6.252 -8.540 -16.541 1.00 14.85 304 THR A N 1
ATOM 2456 C CA . THR A 1 304 ? -6.914 -8.583 -15.241 1.00 16.01 304 THR A CA 1
ATOM 2457 C C . THR A 1 304 ? -5.968 -9.105 -14.172 1.00 16.85 304 THR A C 1
ATOM 2458 O O . THR A 1 304 ? -5.954 -8.604 -13.037 1.00 18.97 304 THR A O 1
ATOM 2462 N N . ASN A 1 305 ? -5.175 -10.110 -14.519 1.00 16.59 305 ASN A N 1
ATOM 2463 C CA . ASN A 1 305 ? -4.256 -10.753 -13.592 1.00 17.76 305 ASN A CA 1
ATOM 2464 C C . ASN A 1 305 ? -2.918 -10.028 -13.504 1.00 16.64 305 ASN A C 1
ATOM 2465 O O . ASN A 1 305 ? -1.979 -10.522 -12.879 1.00 20.35 305 ASN A O 1
ATOM 2480 N N . VAL A 1 307 ? -0.562 -9.412 -15.669 1.00 16.34 307 VAL A N 1
ATOM 2481 C CA . VAL A 1 307 ? 0.571 -9.835 -16.475 1.00 17.43 307 VAL A CA 1
ATOM 2482 C C . VAL A 1 307 ? 1.030 -8.595 -17.213 1.00 16.84 307 VAL A C 1
ATOM 2483 O O . VAL A 1 307 ? 0.229 -7.916 -17.856 1.00 21.08 307 VAL A O 1
ATOM 2487 N N . MET A 1 308 ? 2.319 -8.283 -17.139 1.00 19.64 308 MET A N 1
ATOM 2488 C CA A MET A 1 308 ? 2.755 -7.008 -17.685 0.54 20.70 308 MET A CA 1
ATOM 2489 C CA B MET A 1 308 ? 2.797 -7.011 -17.676 0.46 20.69 308 MET A CA 1
ATOM 2490 C C . MET A 1 308 ? 3.221 -7.098 -19.136 1.00 17.83 308 MET A C 1
ATOM 2491 O O . MET A 1 308 ? 2.951 -6.182 -19.915 1.00 19.85 308 MET A O 1
ATOM 2500 N N . PHE A 1 309 ? 3.872 -8.191 -19.532 1.00 15.73 309 PHE A N 1
ATOM 2501 C CA . PHE A 1 309 ? 4.373 -8.308 -20.893 1.00 15.45 309 PHE A CA 1
ATOM 2502 C C . PHE A 1 309 ? 4.039 -9.682 -21.447 1.00 13.45 309 PHE A C 1
ATOM 2503 O O . PHE A 1 309 ? 4.136 -10.684 -20.731 1.00 14.75 309 PHE A O 1
ATOM 2511 N N . PRO A 1 310 ? 3.650 -9.766 -22.721 1.00 13.02 310 PRO A N 1
ATOM 2512 C CA . PRO A 1 310 ? 3.272 -11.083 -23.257 1.00 13.37 310 PRO A CA 1
ATOM 2513 C C . PRO A 1 310 ? 4.444 -12.028 -23.432 1.00 12.58 310 PRO A C 1
ATOM 2514 O O . PRO A 1 310 ? 4.287 -13.236 -23.220 1.00 13.07 310 PRO A O 1
ATOM 2518 N N . PHE A 1 311 ? 5.602 -11.526 -23.847 1.00 12.58 311 PHE A N 1
ATOM 2519 C CA . PHE A 1 311 ? 6.766 -12.364 -24.104 1.00 12.28 311 PHE A CA 1
ATOM 2520 C C . PHE A 1 311 ? 7.914 -11.932 -23.208 1.00 12.67 311 PHE A C 1
ATOM 2521 O O . PHE A 1 311 ? 8.222 -10.741 -23.099 1.00 13.95 311 PHE A O 1
ATOM 2529 N N . GLY A 1 312 ? 8.545 -12.904 -22.574 1.00 10.76 312 GLY A N 1
ATOM 2530 C CA . GLY A 1 312 ? 9.687 -12.657 -21.732 1.00 12.26 312 GLY A CA 1
ATOM 2531 C C . GLY A 1 312 ? 10.274 -13.978 -21.319 1.00 10.57 312 GLY A C 1
ATOM 2532 O O . GLY A 1 312 ? 9.862 -15.034 -21.811 1.00 11.30 312 GLY A O 1
ATOM 2533 N N . PRO A 1 313 ? 11.253 -13.937 -20.418 1.00 10.68 313 PRO A N 1
ATOM 2534 C CA . PRO A 1 313 ? 11.828 -15.172 -19.878 1.00 11.14 313 PRO A CA 1
ATOM 2535 C C . PRO A 1 313 ? 10.740 -16.111 -19.385 1.00 10.50 313 PRO A C 1
ATOM 2536 O O . PRO A 1 313 ? 9.764 -15.685 -18.768 1.00 11.56 313 PRO A O 1
ATOM 2540 N N . THR A 1 314 ? 10.930 -17.398 -19.647 1.00 10.90 314 THR A N 1
ATOM 2541 C CA . THR A 1 314 ? 9.911 -18.393 -19.354 1.00 11.40 314 THR A CA 1
ATOM 2542 C C . THR A 1 314 ? 10.564 -19.660 -18.813 1.00 10.60 314 THR A C 1
ATOM 2543 O O . THR A 1 314 ? 11.730 -19.939 -19.084 1.00 11.64 314 THR A O 1
ATOM 2547 N N . VAL A 1 315 ? 9.806 -20.442 -18.049 1.00 10.51 315 VAL A N 1
ATOM 2548 C CA . VAL A 1 315 ? 10.261 -21.789 -17.712 1.00 11.18 315 VAL A CA 1
ATOM 2549 C C . VAL A 1 315 ? 10.076 -22.658 -18.950 1.00 10.69 315 VAL A C 1
ATOM 2550 O O . VAL A 1 315 ? 8.964 -22.790 -19.472 1.00 12.00 315 VAL A O 1
ATOM 2554 N N . GLU A 1 316 ? 11.175 -23.215 -19.458 1.00 11.17 316 GLU A N 1
ATOM 2555 C CA . GLU A 1 316 ? 11.128 -23.875 -20.753 1.00 12.08 316 GLU A CA 1
ATOM 2556 C C . GLU A 1 316 ? 10.389 -25.206 -20.632 1.00 12.20 316 GLU A C 1
ATOM 2557 O O . GLU A 1 316 ? 10.570 -25.933 -19.654 1.00 13.83 316 GLU A O 1
ATOM 2563 N N . PRO A 1 317 ? 9.510 -25.527 -21.587 1.00 11.24 317 PRO A N 1
ATOM 2564 C CA . PRO A 1 317 ? 8.611 -26.683 -21.416 1.00 12.83 317 PRO A CA 1
ATOM 2565 C C . PRO A 1 317 ? 9.270 -28.035 -21.618 1.00 12.89 317 PRO A C 1
ATOM 2566 O O . PRO A 1 317 ? 8.674 -29.050 -21.236 1.00 14.84 317 PRO A O 1
ATOM 2570 N N . TYR A 1 318 ? 10.462 -28.085 -22.207 1.00 12.72 318 TYR A N 1
ATOM 2571 C CA . TYR A 1 318 ? 11.210 -29.323 -22.389 1.00 13.50 318 TYR A CA 1
ATOM 2572 C C . TYR A 1 318 ? 12.680 -28.940 -22.451 1.00 12.40 318 TYR A C 1
ATOM 2573 O O . TYR A 1 318 ? 13.022 -27.783 -22.693 1.00 12.68 318 TYR A O 1
ATOM 2582 N N . GLN A 1 319 ? 13.548 -29.925 -22.241 1.00 12.57 319 GLN A N 1
ATOM 2583 C CA . GLN A 1 319 ? 14.979 -29.679 -22.160 1.00 12.05 319 GLN A CA 1
ATOM 2584 C C . GLN A 1 319 ? 15.634 -29.734 -23.538 1.00 12.23 319 GLN A C 1
ATOM 2585 O O . GLN A 1 319 ? 15.289 -30.562 -24.381 1.00 13.51 319 GLN A O 1
ATOM 2591 N N . THR A 1 320 ? 16.583 -28.830 -23.756 1.00 11.93 320 THR A N 1
ATOM 2592 C CA . THR A 1 320 ? 17.419 -28.768 -24.947 1.00 11.58 320 THR A CA 1
ATOM 2593 C C . THR A 1 320 ? 18.849 -28.550 -24.488 1.00 11.33 320 THR A C 1
ATOM 2594 O O . THR A 1 320 ? 19.098 -28.220 -23.326 1.00 11.73 320 THR A O 1
ATOM 2598 N N . ALA A 1 321 ? 19.786 -28.684 -25.429 1.00 12.48 321 ALA A N 1
ATOM 2599 C CA . ALA A 1 321 ? 21.202 -28.494 -25.125 1.00 12.61 321 ALA A CA 1
ATOM 2600 C C . ALA A 1 321 ? 21.492 -27.105 -24.583 1.00 11.26 321 ALA A C 1
ATOM 2601 O O . ALA A 1 321 ? 22.374 -26.949 -23.736 1.00 11.83 321 ALA A O 1
ATOM 2603 N N . ASP A 1 322 ? 20.771 -26.094 -25.061 1.00 11.04 322 ASP A N 1
ATOM 2604 C CA . ASP A 1 322 ? 21.043 -24.702 -24.709 1.00 10.83 322 ASP A CA 1
ATOM 2605 C C . ASP A 1 322 ? 20.099 -24.150 -23.645 1.00 10.30 322 ASP A C 1
ATOM 2606 O O . ASP A 1 322 ? 20.176 -22.958 -23.325 1.00 10.79 322 ASP A O 1
ATOM 2611 N N . CYS A 1 323 ? 19.225 -24.992 -23.089 1.00 10.24 323 CYS A N 1
ATOM 2612 C CA . CYS A 1 323 ? 18.215 -24.596 -22.108 1.00 10.78 323 CYS A CA 1
ATOM 2613 C C . CYS A 1 323 ? 18.799 -23.698 -21.029 1.00 9.55 323 CYS A C 1
ATOM 2614 O O . CYS A 1 323 ? 19.780 -24.064 -20.375 1.00 10.59 323 CYS A O 1
ATOM 2617 N N . VAL A 1 324 ? 18.167 -22.552 -20.797 1.00 9.86 324 VAL A N 1
ATOM 2618 C CA . VAL A 1 324 ? 18.612 -21.638 -19.747 1.00 10.17 324 VAL A CA 1
ATOM 2619 C C . VAL A 1 324 ? 17.808 -21.798 -18.464 1.00 9.90 324 VAL A C 1
ATOM 2620 O O . VAL A 1 324 ? 18.388 -21.828 -17.377 1.00 10.36 324 VAL A O 1
ATOM 2624 N N . LEU A 1 325 ? 16.474 -21.876 -18.562 1.00 9.95 325 LEU A N 1
ATOM 2625 C CA . LEU A 1 325 ? 15.600 -21.941 -17.385 1.00 10.71 325 LEU A CA 1
ATOM 2626 C C . LEU A 1 325 ? 14.810 -23.242 -17.403 1.00 11.26 325 LEU A C 1
ATOM 2627 O O . LEU A 1 325 ? 13.704 -23.310 -17.967 1.00 11.79 325 LEU A O 1
ATOM 2632 N N . PRO A 1 326 ? 15.329 -24.306 -16.786 1.00 11.08 326 PRO A N 1
ATOM 2633 C CA . PRO A 1 326 ? 14.609 -25.584 -16.786 1.00 11.99 326 PRO A CA 1
ATOM 2634 C C . PRO A 1 326 ? 13.544 -25.666 -15.719 1.00 12.64 326 PRO A C 1
ATOM 2635 O O . PRO A 1 326 ? 12.706 -26.575 -15.773 1.00 13.39 326 PRO A O 1
ATOM 2639 N N . LYS A 1 327 ? 13.570 -24.763 -14.741 1.00 11.98 327 LYS A N 1
ATOM 2640 C CA . LYS A 1 327 ? 12.619 -24.711 -13.641 1.00 12.45 327 LYS A CA 1
ATOM 2641 C C . LYS A 1 327 ? 12.389 -23.244 -13.314 1.00 12.38 327 LYS A C 1
ATOM 2642 O O . LYS A 1 327 ? 13.101 -22.364 -13.802 1.00 12.43 327 LYS A O 1
ATOM 2648 N N . HIS A 1 328 ? 11.400 -22.981 -12.465 1.00 13.39 328 HIS A N 1
ATOM 2649 C CA . HIS A 1 328 ? 11.163 -21.607 -12.049 1.00 13.35 328 HIS A CA 1
ATOM 2650 C C . HIS A 1 328 ? 12.416 -21.075 -11.359 1.00 12.77 328 HIS A C 1
ATOM 2651 O O . HIS A 1 328 ? 13.107 -21.830 -10.667 1.00 12.38 328 HIS A O 1
ATOM 2658 N N . PRO A 1 329 ? 12.750 -19.794 -11.533 1.00 13.09 329 PRO A N 1
ATOM 2659 C CA . PRO A 1 329 ? 13.970 -19.272 -10.888 1.00 12.51 329 PRO A CA 1
ATOM 2660 C C . PRO A 1 329 ? 14.034 -19.486 -9.385 1.00 12.62 329 PRO A C 1
ATOM 2661 O O . PRO A 1 329 ? 15.135 -19.652 -8.858 1.00 12.57 329 PRO A O 1
ATOM 2665 N N . ARG A 1 330 ? 12.905 -19.496 -8.671 1.00 13.15 330 ARG A N 1
ATOM 2666 C CA . ARG A 1 330 ? 12.957 -19.774 -7.235 1.00 14.17 330 ARG A CA 1
ATOM 2667 C C . ARG A 1 330 ? 13.541 -21.152 -6.965 1.00 14.18 330 ARG A C 1
ATOM 2668 O O . ARG A 1 330 ? 14.296 -21.340 -6.003 1.00 16.52 330 ARG A O 1
ATOM 2676 N N . GLU A 1 331 ? 13.183 -22.138 -7.794 1.00 13.85 331 GLU A N 1
ATOM 2677 C CA . GLU A 1 331 ? 13.775 -23.461 -7.653 1.00 14.18 331 GLU A CA 1
ATOM 2678 C C . GLU A 1 331 ? 15.228 -23.464 -8.097 1.00 13.18 331 GLU A C 1
ATOM 2679 O O . GLU A 1 331 ? 16.063 -24.151 -7.494 1.00 13.95 331 GLU A O 1
ATOM 2685 N N . MET A 1 332 ? 15.548 -22.710 -9.155 1.00 12.32 332 MET A N 1
ATOM 2686 C CA . MET A 1 332 ? 16.934 -22.631 -9.612 1.00 12.17 332 MET A CA 1
ATOM 2687 C C . MET A 1 332 ? 17.864 -22.071 -8.554 1.00 11.71 332 MET A C 1
ATOM 2688 O O . MET A 1 332 ? 19.037 -22.452 -8.504 1.00 12.30 332 MET A O 1
ATOM 2693 N N . VAL A 1 333 ? 17.370 -21.185 -7.693 1.00 11.93 333 VAL A N 1
ATOM 2694 C CA . VAL A 1 333 ? 18.205 -20.644 -6.622 1.00 12.70 333 VAL A CA 1
ATOM 2695 C C . VAL A 1 333 ? 18.799 -21.769 -5.768 1.00 14.41 333 VAL A C 1
ATOM 2696 O O . VAL A 1 333 ? 19.916 -21.654 -5.253 1.00 14.81 333 VAL A O 1
ATOM 2710 N N . THR A 1 335 ? 20.187 -24.499 -6.444 1.00 15.25 335 THR A N 1
ATOM 2711 C CA . THR A 1 335 ? 21.357 -25.194 -6.949 1.00 15.09 335 THR A CA 1
ATOM 2712 C C . THR A 1 335 ? 22.288 -24.268 -7.730 1.00 14.55 335 THR A C 1
ATOM 2713 O O . THR A 1 335 ? 23.171 -24.742 -8.440 1.00 15.43 335 THR A O 1
ATOM 2717 N N . ALA A 1 336 ? 22.115 -22.951 -7.590 1.00 13.18 336 ALA A N 1
ATOM 2718 C CA . ALA A 1 336 ? 22.708 -22.001 -8.523 1.00 11.69 336 ALA A CA 1
ATOM 2719 C C . ALA A 1 336 ? 24.179 -21.737 -8.226 1.00 11.37 336 ALA A C 1
ATOM 2720 O O . ALA A 1 336 ? 24.546 -21.394 -7.092 1.00 12.90 336 ALA A O 1
ATOM 2722 N N . TRP A 1 337 ? 25.007 -21.835 -9.269 1.00 11.35 337 TRP A N 1
ATOM 2723 C CA . TRP A 1 337 ? 26.436 -21.591 -9.114 1.00 11.89 337 TRP A CA 1
ATOM 2724 C C . TRP A 1 337 ? 26.707 -20.169 -8.641 1.00 10.87 337 TRP A C 1
ATOM 2725 O O . TRP A 1 337 ? 27.632 -19.940 -7.847 1.00 11.62 337 TRP A O 1
ATOM 2736 N N . GLY A 1 338 ? 25.897 -19.209 -9.096 1.00 10.76 338 GLY A N 1
ATOM 2737 C CA . GLY A 1 338 ? 26.143 -17.819 -8.781 1.00 11.20 338 GLY A CA 1
ATOM 2738 C C . GLY A 1 338 ? 25.845 -17.437 -7.352 1.00 11.31 338 GLY A C 1
ATOM 2739 O O . GLY A 1 338 ? 26.178 -16.318 -6.950 1.00 12.17 338 GLY A O 1
ATOM 2740 N N . ASN A 1 339 ? 25.234 -18.329 -6.568 1.00 10.94 339 ASN A N 1
ATOM 2741 C CA . ASN A 1 339 ? 25.094 -18.051 -5.144 1.00 12.11 339 ASN A CA 1
ATOM 2742 C C . ASN A 1 339 ? 26.447 -17.928 -4.471 1.00 11.95 339 ASN A C 1
ATOM 2743 O O . ASN A 1 339 ? 26.546 -17.330 -3.393 1.00 14.28 339 ASN A O 1
ATOM 2748 N N . SER A 1 340 ? 27.492 -18.461 -5.094 1.00 12.62 340 SER A N 1
ATOM 2749 C CA . SER A 1 340 ? 28.812 -18.520 -4.487 1.00 14.24 340 SER A CA 1
ATOM 2750 C C . SER A 1 340 ? 29.814 -17.571 -5.138 1.00 13.38 340 SER A C 1
ATOM 2751 O O . SER A 1 340 ? 31.025 -17.800 -5.050 1.00 14.76 340 SER A O 1
ATOM 2754 N N . ILE A 1 341 ? 29.341 -16.502 -5.774 1.00 12.27 341 ILE A N 1
ATOM 2755 C CA . ILE A 1 341 ? 30.231 -15.413 -6.174 1.00 11.66 341 ILE A CA 1
ATOM 2756 C C . ILE A 1 341 ? 29.826 -14.145 -5.437 1.00 12.53 341 ILE A C 1
ATOM 2757 O O . ILE A 1 341 ? 28.638 -13.946 -5.135 1.00 12.37 341 ILE A O 1
ATOM 2762 N N . PRO A 1 342 ? 30.775 -13.264 -5.129 1.00 12.62 342 PRO A N 1
ATOM 2763 C CA . PRO A 1 342 ? 30.424 -11.994 -4.486 1.00 12.09 342 PRO A CA 1
ATOM 2764 C C . PRO A 1 342 ? 29.359 -11.261 -5.282 1.00 11.56 342 PRO A C 1
ATOM 2765 O O . PRO A 1 342 ? 29.419 -11.169 -6.519 1.00 11.69 342 PRO A O 1
ATOM 2769 N N . THR A 1 343 ? 28.382 -10.728 -4.554 1.00 11.09 343 THR A N 1
ATOM 2770 C CA . THR A 1 343 ? 27.191 -10.150 -5.161 1.00 10.64 343 THR A CA 1
ATOM 2771 C C . THR A 1 343 ? 26.896 -8.807 -4.521 1.00 10.33 343 THR A C 1
ATOM 2772 O O . THR A 1 343 ? 27.070 -8.634 -3.302 1.00 11.07 343 THR A O 1
ATOM 2776 N N . MET A 1 344 ? 26.435 -7.858 -5.330 1.00 10.15 344 MET A N 1
ATOM 2777 C CA . MET A 1 344 ? 25.957 -6.603 -4.797 1.00 10.35 344 MET A CA 1
ATOM 2778 C C . MET A 1 344 ? 24.573 -6.355 -5.378 1.00 9.65 344 MET A C 1
ATOM 2779 O O . MET A 1 344 ? 24.323 -6.662 -6.549 1.00 10.63 344 MET A O 1
ATOM 2784 N N . MET A 1 345 ? 23.656 -5.881 -4.537 1.00 10.04 345 MET A N 1
ATOM 2785 C CA . MET A 1 345 ? 22.282 -5.604 -4.934 1.00 10.60 345 MET A CA 1
ATOM 2786 C C . MET A 1 345 ? 21.886 -4.241 -4.400 1.00 9.61 345 MET A C 1
ATOM 2787 O O . MET A 1 345 ? 22.382 -3.808 -3.361 1.00 10.30 345 MET A O 1
ATOM 2792 N N . GLY A 1 346 ? 20.958 -3.578 -5.085 1.00 10.36 346 GLY A N 1
ATOM 2793 C CA . GLY A 1 346 ? 20.457 -2.324 -4.556 1.00 10.54 346 GLY A CA 1
ATOM 2794 C C . GLY A 1 346 ? 19.317 -1.794 -5.397 1.00 9.69 346 GLY A C 1
ATOM 2795 O O . GLY A 1 346 ? 18.909 -2.398 -6.394 1.00 10.65 346 GLY A O 1
ATOM 2796 N N . ASN A 1 347 ? 18.804 -0.648 -4.955 1.00 10.33 347 ASN A N 1
ATOM 2797 C CA . ASN A 1 347 ? 17.656 0.015 -5.561 1.00 9.88 347 ASN A CA 1
ATOM 2798 C C . ASN A 1 347 ? 17.815 1.508 -5.342 1.00 10.21 347 ASN A C 1
ATOM 2799 O O . ASN A 1 347 ? 18.666 1.948 -4.560 1.00 11.30 347 ASN A O 1
ATOM 2804 N N . THR A 1 348 ? 16.985 2.291 -6.030 1.00 10.99 348 THR A N 1
ATOM 2805 C CA . THR A 1 348 ? 16.932 3.726 -5.785 1.00 11.30 348 THR A CA 1
ATOM 2806 C C . THR A 1 348 ? 15.977 4.018 -4.630 1.00 11.47 348 THR A C 1
ATOM 2807 O O . THR A 1 348 ? 15.249 3.142 -4.158 1.00 11.38 348 THR A O 1
ATOM 2811 N N . SER A 1 349 ? 15.984 5.275 -4.175 1.00 11.91 349 SER A N 1
ATOM 2812 C CA . SER A 1 349 ? 15.196 5.642 -3.004 1.00 12.45 349 SER A CA 1
ATOM 2813 C C . SER A 1 349 ? 13.744 5.980 -3.317 1.00 12.33 349 SER A C 1
ATOM 2814 O O . SER A 1 349 ? 12.965 6.180 -2.380 1.00 13.54 349 SER A O 1
ATOM 2817 N N . TYR A 1 350 ? 13.349 6.062 -4.586 1.00 12.86 350 TYR A N 1
ATOM 2818 C CA . TYR A 1 350 ? 11.935 6.207 -4.936 1.00 13.11 350 TYR A CA 1
ATOM 2819 C C . TYR A 1 350 ? 11.667 5.505 -6.266 1.00 12.31 350 TYR A C 1
ATOM 2820 O O . TYR A 1 350 ? 11.251 6.117 -7.248 1.00 12.89 350 TYR A O 1
ATOM 2829 N N . GLU A 1 351 ? 11.871 4.183 -6.277 1.00 11.57 351 GLU A N 1
ATOM 2830 C CA . GLU A 1 351 ? 11.765 3.399 -7.510 1.00 11.84 351 GLU A CA 1
ATOM 2831 C C . GLU A 1 351 ? 10.452 3.665 -8.236 1.00 11.90 351 GLU A C 1
ATOM 2832 O O . GLU A 1 351 ? 10.428 3.879 -9.455 1.00 12.54 351 GLU A O 1
ATOM 2838 N N . GLY A 1 352 ? 9.343 3.648 -7.493 1.00 11.84 352 GLY A N 1
ATOM 2839 C CA . GLY A 1 352 ? 8.012 3.679 -8.079 1.00 13.87 352 GLY A CA 1
ATOM 2840 C C . GLY A 1 352 ? 7.633 4.996 -8.708 1.00 13.86 352 GLY A C 1
ATOM 2841 O O . GLY A 1 352 ? 6.608 5.066 -9.396 1.00 15.27 352 GLY A O 1
ATOM 2842 N N . LEU A 1 353 ? 8.446 6.034 -8.507 1.00 14.96 353 LEU A N 1
ATOM 2843 C CA . LEU A 1 353 ? 8.229 7.304 -9.181 1.00 16.95 353 LEU A CA 1
ATOM 2844 C C . LEU A 1 353 ? 8.197 7.123 -10.692 1.00 17.73 353 LEU A C 1
ATOM 2845 O O . LEU A 1 353 ? 7.640 7.968 -11.398 1.00 20.07 353 LEU A O 1
ATOM 2850 N N . PHE A 1 354 ? 8.759 6.018 -11.190 1.00 17.37 354 PHE A N 1
ATOM 2851 C CA . PHE A 1 354 ? 8.699 5.662 -12.603 1.00 21.67 354 PHE A CA 1
ATOM 2852 C C . PHE A 1 354 ? 7.271 5.635 -13.143 1.00 19.43 354 PHE A C 1
ATOM 2853 O O . PHE A 1 354 ? 7.055 5.893 -14.334 1.00 23.85 354 PHE A O 1
ATOM 2861 N N . PHE A 1 355 ? 6.285 5.329 -12.297 1.00 19.34 355 PHE A N 1
ATOM 2862 C CA . PHE A 1 355 ? 4.900 5.196 -12.740 1.00 21.41 355 PHE A CA 1
ATOM 2863 C C . PHE A 1 355 ? 4.156 6.528 -12.776 1.00 23.04 355 PHE A C 1
ATOM 2864 O O . PHE A 1 355 ? 2.924 6.537 -12.894 1.00 21.96 355 PHE A O 1
ATOM 2872 N N . THR A 1 356 ? 4.877 7.645 -12.703 1.00 22.98 356 THR A N 1
ATOM 2873 C CA . THR A 1 356 ? 4.249 8.962 -12.626 1.00 25.18 356 THR A CA 1
ATOM 2874 C C . THR A 1 356 ? 3.272 9.202 -13.776 1.00 27.49 356 THR A C 1
ATOM 2875 O O . THR A 1 356 ? 2.120 9.600 -13.559 1.00 27.51 356 THR A O 1
ATOM 2879 N N . SER A 1 357 ? 3.715 8.957 -15.011 1.00 29.19 357 SER A N 1
ATOM 2880 C CA . SER A 1 357 ? 2.872 9.277 -16.159 1.00 32.38 357 SER A CA 1
ATOM 2881 C C . SER A 1 357 ? 1.700 8.313 -16.291 1.00 32.41 357 SER A C 1
ATOM 2882 O O . SER A 1 357 ? 0.616 8.716 -16.729 1.00 31.38 357 SER A O 1
ATOM 2885 N N . ILE A 1 358 ? 1.892 7.045 -15.920 1.00 29.93 358 ILE A N 1
ATOM 2886 C CA . ILE A 1 358 ? 0.791 6.085 -15.948 1.00 34.64 358 ILE A CA 1
ATOM 2887 C C . ILE A 1 358 ? -0.331 6.525 -15.015 1.00 33.82 358 ILE A C 1
ATOM 2888 O O . ILE A 1 358 ? -1.517 6.438 -15.360 1.00 30.98 358 ILE A O 1
ATOM 2893 N N . LEU A 1 359 ? 0.021 7.016 -13.830 1.00 29.06 359 LEU A N 1
ATOM 2894 C CA . LEU A 1 359 ? -0.966 7.477 -12.861 1.00 27.42 359 LEU A CA 1
ATOM 2895 C C . LEU A 1 359 ? -1.668 8.751 -13.309 1.00 31.83 359 LEU A C 1
ATOM 2896 O O . LEU A 1 359 ? -2.821 8.989 -12.947 1.00 32.63 359 LEU A O 1
ATOM 2912 N N . GLN A 1 361 ? -2.248 9.334 -16.488 1.00 34.35 361 GLN A N 1
ATOM 2913 C CA . GLN A 1 361 ? -3.115 8.863 -17.565 1.00 37.02 361 GLN A CA 1
ATOM 2914 C C . GLN A 1 361 ? -4.312 8.080 -17.026 1.00 37.29 361 GLN A C 1
ATOM 2915 O O . GLN A 1 361 ? -5.404 8.139 -17.592 1.00 39.33 361 GLN A O 1
ATOM 2917 N N . MET A 1 362 ? -4.105 7.349 -15.931 1.00 34.60 362 MET A N 1
ATOM 2918 C CA . MET A 1 362 ? -5.147 6.531 -15.307 1.00 36.17 362 MET A CA 1
ATOM 2919 C C . MET A 1 362 ? -5.215 6.839 -13.815 1.00 33.40 362 MET A C 1
ATOM 2920 O O . MET A 1 362 ? -4.817 6.018 -12.978 1.00 30.53 362 MET A O 1
ATOM 2925 N N . PRO A 1 363 ? -5.728 8.016 -13.443 1.00 33.65 363 PRO A N 1
ATOM 2926 C CA . PRO A 1 363 ? -5.784 8.375 -12.014 1.00 33.70 363 PRO A CA 1
ATOM 2927 C C . PRO A 1 363 ? -6.654 7.454 -11.174 1.00 38.13 363 PRO A C 1
ATOM 2928 O O . PRO A 1 363 ? -6.462 7.392 -9.952 1.00 37.83 363 PRO A O 1
ATOM 2932 N N . MET A 1 364 ? -7.596 6.732 -11.783 1.00 34.53 364 MET A N 1
ATOM 2933 C CA . MET A 1 364 ? -8.447 5.812 -11.039 1.00 30.30 364 MET A CA 1
ATOM 2934 C C . MET A 1 364 ? -7.670 4.637 -10.458 1.00 28.06 364 MET A C 1
ATOM 2935 O O . MET A 1 364 ? -8.214 3.911 -9.618 1.00 28.87 364 MET A O 1
ATOM 2940 N N . LEU A 1 365 ? -6.420 4.431 -10.888 1.00 28.49 365 LEU A N 1
ATOM 2941 C CA . LEU A 1 365 ? -5.592 3.373 -10.316 1.00 27.55 365 LEU A CA 1
ATOM 2942 C C . LEU A 1 365 ? -5.443 3.526 -8.810 1.00 20.91 365 LEU A C 1
ATOM 2943 O O . LEU A 1 365 ? -5.263 2.532 -8.102 1.00 22.76 365 LEU A O 1
ATOM 2948 N N . VAL A 1 366 ? -5.515 4.756 -8.300 1.00 23.23 366 VAL A N 1
ATOM 2949 C CA . VAL A 1 366 ? -5.363 4.974 -6.865 1.00 22.62 366 VAL A CA 1
ATOM 2950 C C . VAL A 1 366 ? -6.461 4.256 -6.085 1.00 22.05 366 VAL A C 1
ATOM 2951 O O . VAL A 1 366 ? -6.273 3.903 -4.914 1.00 23.80 366 VAL A O 1
ATOM 2955 N N . LYS A 1 367 ? -7.612 4.006 -6.719 1.00 21.48 367 LYS A N 1
ATOM 2956 C CA . LYS A 1 367 ? -8.695 3.290 -6.051 1.00 21.86 367 LYS A CA 1
ATOM 2957 C C . LYS A 1 367 ? -8.314 1.860 -5.683 1.00 20.77 367 LYS A C 1
ATOM 2958 O O . LYS A 1 367 ? -8.948 1.271 -4.799 1.00 22.03 367 LYS A O 1
ATOM 2964 N N . GLU A 1 368 ? -7.308 1.280 -6.343 1.00 20.53 368 GLU A N 1
ATOM 2965 C CA . GLU A 1 368 ? -6.860 -0.056 -5.964 1.00 19.77 368 GLU A CA 1
ATOM 2966 C C . GLU A 1 368 ? -6.282 -0.089 -4.557 1.00 18.41 368 GLU A C 1
ATOM 2967 O O . GLU A 1 368 ? -6.163 -1.173 -3.970 1.00 18.80 368 GLU A O 1
ATOM 2973 N N . LEU A 1 369 ? -5.922 1.069 -4.003 1.00 18.43 369 LEU A N 1
ATOM 2974 C CA . LEU A 1 369 ? -5.406 1.148 -2.643 1.00 19.12 369 LEU A CA 1
ATOM 2975 C C . LEU A 1 369 ? -6.496 1.086 -1.583 1.00 19.25 369 LEU A C 1
ATOM 2976 O O . LEU A 1 369 ? -6.170 0.962 -0.398 1.00 19.79 369 LEU A O 1
ATOM 2981 N N . GLU A 1 370 ? -7.770 1.176 -1.975 1.00 20.06 370 GLU A N 1
ATOM 2982 C CA . GLU A 1 370 ? -8.852 1.104 -0.997 1.00 21.60 370 GLU A CA 1
ATOM 2983 C C . GLU A 1 370 ? -8.804 -0.195 -0.202 1.00 22.39 370 GLU A C 1
ATOM 2984 O O . GLU A 1 370 ? -8.992 -0.190 1.021 1.00 23.61 370 GLU A O 1
ATOM 2990 N N . THR A 1 371 ? -8.559 -1.322 -0.873 1.00 19.17 371 THR A N 1
ATOM 2991 C CA . THR A 1 371 ? -8.388 -2.596 -0.191 1.00 20.61 371 THR A CA 1
ATOM 2992 C C . THR A 1 371 ? -7.044 -3.250 -0.449 1.00 18.55 371 THR A C 1
ATOM 2993 O O . THR A 1 371 ? -6.652 -4.133 0.326 1.00 19.58 371 THR A O 1
ATOM 2997 N N . CYS A 1 372 ? -6.346 -2.866 -1.515 1.00 16.82 372 CYS A N 1
ATOM 2998 C CA . CYS A 1 372 ? -5.044 -3.399 -1.903 1.00 17.52 372 CYS A CA 1
ATOM 2999 C C . CYS A 1 372 ? -5.064 -4.886 -2.236 1.00 17.36 372 CYS A C 1
ATOM 3000 O O . CYS A 1 372 ? -3.999 -5.494 -2.335 1.00 16.85 372 CYS A O 1
ATOM 3003 N N . VAL A 1 373 ? -6.239 -5.492 -2.438 1.00 17.66 373 VAL A N 1
ATOM 3004 C CA . VAL A 1 373 ? -6.264 -6.933 -2.694 1.00 19.48 373 VAL A CA 1
ATOM 3005 C C . VAL A 1 373 ? -5.525 -7.290 -3.976 1.00 19.34 373 VAL A C 1
ATOM 3006 O O . VAL A 1 373 ? -4.985 -8.397 -4.101 1.00 19.78 373 VAL A O 1
ATOM 3010 N N . ASN A 1 374 ? -5.485 -6.378 -4.949 1.00 17.79 374 ASN A N 1
ATOM 3011 C CA . ASN A 1 374 ? -4.853 -6.706 -6.218 1.00 18.42 374 ASN A CA 1
ATOM 3012 C C . ASN A 1 374 ? -3.336 -6.731 -6.138 1.00 19.14 374 ASN A C 1
ATOM 3013 O O . ASN A 1 374 ? -2.693 -7.148 -7.107 1.00 20.69 374 ASN A O 1
ATOM 3018 N N . PHE A 1 375 ? -2.752 -6.302 -5.017 1.00 16.67 375 PHE A N 1
ATOM 3019 C CA . PHE A 1 375 ? -1.310 -6.316 -4.816 1.00 15.52 375 PHE A CA 1
ATOM 3020 C C . PHE A 1 375 ? -0.836 -7.499 -3.980 1.00 15.23 375 PHE A C 1
ATOM 3021 O O . PHE A 1 375 ? 0.373 -7.687 -3.833 1.00 15.93 375 PHE A O 1
ATOM 3029 N N . VAL A 1 376 ? -1.756 -8.282 -3.428 1.00 15.27 376 VAL A N 1
ATOM 3030 C CA . VAL A 1 376 ? -1.382 -9.469 -2.649 1.00 16.67 376 VAL A CA 1
ATOM 3031 C C . VAL A 1 376 ? -0.690 -10.463 -3.573 1.00 14.85 376 VAL A C 1
ATOM 3032 O O . VAL A 1 376 ? -1.192 -10.720 -4.686 1.00 16.36 376 VAL A O 1
ATOM 3036 N N . PRO A 1 377 ? 0.455 -11.031 -3.188 1.00 15.44 377 PRO A N 1
ATOM 3037 C CA . PRO A 1 377 ? 1.117 -12.029 -4.039 1.00 15.57 377 PRO A CA 1
ATOM 3038 C C . PRO A 1 377 ? 0.145 -13.117 -4.468 1.00 15.81 377 PRO A C 1
ATOM 3039 O O . PRO A 1 377 ? -0.652 -13.617 -3.672 1.00 16.14 377 PRO A O 1
ATOM 3043 N N . SER A 1 378 ? 0.199 -13.460 -5.760 1.00 17.49 378 SER A N 1
ATOM 3044 C CA . SER A 1 378 ? -0.778 -14.386 -6.325 1.00 18.85 378 SER A CA 1
ATOM 3045 C C . SER A 1 378 ? -0.758 -15.743 -5.630 1.00 17.41 378 SER A C 1
ATOM 3046 O O . SER A 1 378 ? -1.798 -16.403 -5.535 1.00 18.77 378 SER A O 1
ATOM 3049 N N . GLU A 1 379 ? 0.402 -16.170 -5.128 1.00 15.92 379 GLU A N 1
ATOM 3050 C CA . GLU A 1 379 ? 0.497 -17.451 -4.436 1.00 16.74 379 GLU A CA 1
ATOM 3051 C C . GLU A 1 379 ? -0.234 -17.464 -3.095 1.00 15.69 379 GLU A C 1
ATOM 3052 O O . GLU A 1 379 ? -0.451 -18.549 -2.543 1.00 17.06 379 GLU A O 1
ATOM 3058 N N . LEU A 1 380 ? -0.617 -16.298 -2.566 1.00 15.41 380 LEU A N 1
ATOM 3059 C CA . LEU A 1 380 ? -1.362 -16.204 -1.317 1.00 15.88 380 LEU A CA 1
ATOM 3060 C C . LEU A 1 380 ? -2.844 -15.921 -1.519 1.00 17.82 380 LEU A C 1
ATOM 3061 O O . LEU A 1 380 ? -3.631 -16.136 -0.593 1.00 18.59 380 LEU A O 1
ATOM 3066 N N . ALA A 1 381 ? -3.237 -15.432 -2.689 1.00 17.42 381 ALA A N 1
ATOM 3067 C CA . ALA A 1 381 ? -4.579 -14.907 -2.894 1.00 19.30 381 ALA A CA 1
ATOM 3068 C C . ALA A 1 381 ? -5.515 -15.981 -3.432 1.00 22.96 381 ALA A C 1
ATOM 3069 O O . ALA A 1 381 ? -5.112 -16.854 -4.207 1.00 22.96 381 ALA A O 1
ATOM 3071 N N . ASP A 1 382 ? -6.775 -15.912 -3.011 1.00 20.89 382 ASP A N 1
ATOM 3072 C CA . ASP A 1 382 ? -7.794 -16.719 -3.657 1.00 21.49 382 ASP A CA 1
ATOM 3073 C C . ASP A 1 382 ? -8.065 -16.174 -5.058 1.00 22.74 382 ASP A C 1
ATOM 3074 O O . ASP A 1 382 ? -7.752 -15.023 -5.374 1.00 21.16 382 ASP A O 1
ATOM 3079 N N . ALA A 1 383 ? -8.651 -17.024 -5.906 1.00 24.78 383 ALA A N 1
ATOM 3080 C CA . ALA A 1 383 ? -8.812 -16.671 -7.317 1.00 28.99 383 ALA A CA 1
ATOM 3081 C C . ALA A 1 383 ? -9.629 -15.395 -7.495 1.00 23.80 383 ALA A C 1
ATOM 3082 O O . ALA A 1 383 ? -9.290 -14.545 -8.327 1.00 27.40 383 ALA A O 1
ATOM 3084 N N . GLU A 1 384 ? -10.695 -15.235 -6.716 1.00 24.33 384 GLU A N 1
ATOM 3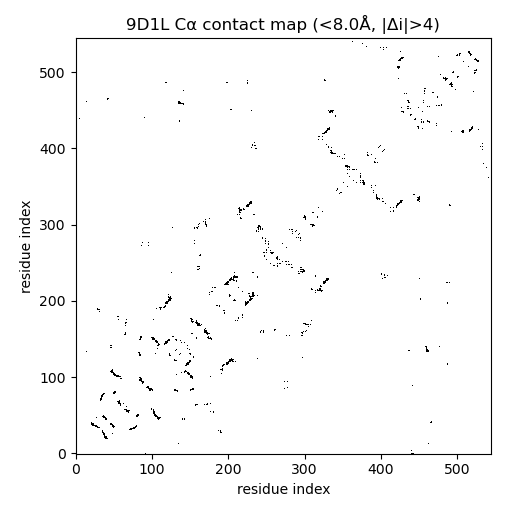085 C CA . GLU A 1 384 ? -11.577 -14.081 -6.837 1.00 26.14 384 GLU A CA 1
ATOM 3086 C C . GLU A 1 384 ? -11.119 -12.885 -6.014 1.00 23.94 384 GLU A C 1
ATOM 3087 O O . GLU A 1 384 ? -11.682 -11.794 -6.171 1.00 25.75 384 GLU A O 1
ATOM 3093 N N . ARG A 1 385 ? -10.122 -13.063 -5.145 1.00 20.90 385 ARG A N 1
ATOM 3094 C CA . ARG A 1 385 ? -9.616 -12.003 -4.273 1.00 21.97 385 ARG A CA 1
ATOM 3095 C C . ARG A 1 385 ? -10.705 -11.427 -3.374 1.00 24.26 385 ARG A C 1
ATOM 3096 O O . ARG A 1 385 ? -10.682 -10.243 -3.035 1.00 27.39 385 ARG A O 1
ATOM 3104 N N . THR A 1 386 ? -11.652 -12.276 -2.967 1.00 22.21 386 THR A N 1
ATOM 3105 C CA . THR A 1 386 ? -12.720 -11.894 -2.057 1.00 25.07 386 THR A CA 1
ATOM 3106 C C . THR A 1 386 ? -12.670 -12.611 -0.717 1.00 22.69 386 THR A C 1
ATOM 3107 O O . THR A 1 386 ? -13.487 -12.302 0.157 1.00 25.59 386 THR A O 1
ATOM 3111 N N . ALA A 1 387 ? -11.760 -13.563 -0.533 1.00 22.11 387 ALA A N 1
ATOM 3112 C CA . ALA A 1 387 ? -11.721 -14.306 0.715 1.00 25.89 387 ALA A CA 1
ATOM 3113 C C . ALA A 1 387 ? -11.313 -13.382 1.859 1.00 19.93 387 ALA A C 1
ATOM 3114 O O . ALA A 1 387 ? -10.484 -12.486 1.666 1.00 20.85 387 ALA A O 1
ATOM 3116 N N . PRO A 1 388 ? -11.870 -13.577 3.057 1.00 20.16 388 PRO A N 1
ATOM 3117 C CA . PRO A 1 388 ? -11.454 -12.750 4.203 1.00 22.79 388 PRO A CA 1
ATOM 3118 C C . PRO A 1 388 ? -9.953 -12.734 4.435 1.00 19.95 388 PRO A C 1
ATOM 3119 O O . PRO A 1 388 ? -9.394 -11.679 4.758 1.00 19.59 388 PRO A O 1
ATOM 3123 N N . GLU A 1 389 ? -9.277 -13.872 4.264 1.00 19.10 389 GLU A N 1
ATOM 3124 C CA . GLU A 1 389 ? -7.833 -13.893 4.469 1.00 18.07 389 GLU A CA 1
ATOM 3125 C C . GLU A 1 389 ? -7.117 -13.016 3.444 1.00 18.13 389 GLU A C 1
ATOM 3126 O O . GLU A 1 389 ? -6.138 -12.333 3.775 1.00 16.88 389 GLU A O 1
ATOM 3132 N N . THR A 1 390 ? -7.602 -13.005 2.198 1.00 18.28 390 THR A N 1
ATOM 3133 C CA . THR A 1 390 ? -7.017 -12.134 1.181 1.00 16.86 390 THR A CA 1
ATOM 3134 C C . THR A 1 390 ? -7.254 -10.665 1.505 1.00 17.16 390 THR A C 1
ATOM 3135 O O . THR A 1 390 ? -6.353 -9.837 1.335 1.00 17.21 390 THR A O 1
ATOM 3139 N N . LEU A 1 391 ? -8.456 -10.319 1.971 1.00 18.57 391 LEU A N 1
ATOM 3140 C CA . LEU A 1 391 ? -8.714 -8.940 2.375 1.00 20.62 391 LEU A CA 1
ATOM 3141 C C . LEU A 1 391 ? -7.814 -8.523 3.532 1.00 18.40 391 LEU A C 1
ATOM 3142 O O . LEU A 1 391 ? -7.358 -7.376 3.594 1.00 18.84 391 LEU A O 1
ATOM 3147 N N . GLU A 1 392 ? -7.554 -9.442 4.462 1.00 18.13 392 GLU A N 1
ATOM 3148 C CA . GLU A 1 392 ? -6.668 -9.150 5.584 1.00 17.53 392 GLU A CA 1
ATOM 3149 C C . GLU A 1 392 ? -5.250 -8.872 5.103 1.00 17.25 392 GLU A C 1
ATOM 3150 O O . GLU A 1 392 ? -4.574 -7.961 5.598 1.00 19.23 392 GLU A O 1
ATOM 3156 N N . MET A 1 393 ? -4.787 -9.652 4.132 1.00 16.35 393 MET A N 1
ATOM 3157 C CA . MET A 1 393 ? -3.469 -9.455 3.544 1.00 14.65 393 MET A CA 1
ATOM 3158 C C . MET A 1 393 ? -3.410 -8.111 2.830 1.00 14.74 393 MET A C 1
ATOM 3159 O O . MET A 1 393 ? -2.449 -7.348 2.993 1.00 16.33 393 MET A O 1
ATOM 3164 N N . GLY A 1 394 ? -4.460 -7.780 2.078 1.00 16.41 394 GLY A N 1
ATOM 3165 C CA . GLY A 1 394 ? -4.514 -6.476 1.440 1.00 16.79 394 GLY A CA 1
ATOM 3166 C C . GLY A 1 394 ? -4.498 -5.335 2.441 1.00 16.89 394 GLY A C 1
ATOM 3167 O O . GLY A 1 394 ? -3.873 -4.297 2.204 1.00 16.71 394 GLY A O 1
ATOM 3168 N N . ALA A 1 395 ? -5.172 -5.514 3.575 1.00 17.38 395 ALA A N 1
ATOM 3169 C CA . ALA A 1 395 ? -5.221 -4.477 4.603 1.00 17.51 395 ALA A CA 1
ATOM 3170 C C . ALA A 1 395 ? -3.836 -4.227 5.187 1.00 18.48 395 ALA A C 1
ATOM 3171 O O . ALA A 1 395 ? -3.525 -3.110 5.601 1.00 19.40 395 ALA A O 1
ATOM 3184 N N . ILE A 1 397 ? -0.973 -4.540 3.402 1.00 15.88 397 ILE A N 1
ATOM 3185 C CA . ILE A 1 397 ? -0.339 -3.734 2.366 1.00 15.30 397 ILE A CA 1
ATOM 3186 C C . ILE A 1 397 ? -0.801 -2.284 2.488 1.00 14.65 397 ILE A C 1
ATOM 3187 O O . ILE A 1 397 ? 0.010 -1.357 2.405 1.00 15.27 397 ILE A O 1
ATOM 3203 N N . LYS A 1 399 ? -1.935 -0.611 5.087 1.00 18.03 399 LYS A N 1
ATOM 3204 C CA . LYS A 1 399 ? -1.359 0.053 6.250 1.00 19.05 399 LYS A CA 1
ATOM 3205 C C . LYS A 1 399 ? 0.094 0.419 6.005 1.00 18.08 399 LYS A C 1
ATOM 3206 O O . LYS A 1 399 ? 0.585 1.424 6.518 1.00 19.43 399 LYS A O 1
ATOM 3212 N N . ALA A 1 400 ? 0.792 -0.405 5.230 1.00 17.09 400 ALA A N 1
ATOM 3213 C CA . ALA A 1 400 ? 2.188 -0.108 4.946 1.00 16.16 400 ALA A CA 1
ATOM 3214 C C . ALA A 1 400 ? 2.348 1.155 4.103 1.00 17.63 400 ALA A C 1
ATOM 3215 O O . ALA A 1 400 ? 3.314 1.901 4.297 1.00 19.70 400 ALA A O 1
ATOM 3217 N N . HIS A 1 401 ? 1.421 1.426 3.177 1.00 15.62 401 HIS A N 1
ATOM 3218 C CA . HIS A 1 401 ? 1.640 2.471 2.184 1.00 15.15 401 HIS A CA 1
ATOM 3219 C C . HIS A 1 401 ? 0.667 3.636 2.222 1.00 16.19 401 HIS A C 1
ATOM 3220 O O . HIS A 1 401 ? 1.015 4.710 1.724 1.00 17.09 401 HIS A O 1
ATOM 3227 N N . VAL A 1 402 ? -0.529 3.472 2.777 1.00 16.04 402 VAL A N 1
ATOM 3228 C CA . VAL A 1 402 ? -1.500 4.560 2.814 1.00 15.92 402 VAL A CA 1
ATOM 3229 C C . VAL A 1 402 ? -1.303 5.295 4.134 1.00 17.94 402 VAL A C 1
ATOM 3230 O O . VAL A 1 402 ? -1.727 4.830 5.193 1.00 19.95 402 VAL A O 1
ATOM 3234 N N . THR A 1 403 ? -0.653 6.455 4.059 1.00 19.68 403 THR A N 1
ATOM 3235 C CA . THR A 1 403 ? -0.192 7.203 5.221 1.00 22.17 403 THR A CA 1
ATOM 3236 C C . THR A 1 403 ? -1.180 8.259 5.689 1.00 23.84 403 THR A C 1
ATOM 3237 O O . THR A 1 403 ? -1.017 8.788 6.795 1.00 25.91 403 THR A O 1
ATOM 3241 N N . GLY A 1 404 ? -2.188 8.586 4.883 1.00 23.22 404 GLY A N 1
ATOM 3242 C CA . GLY A 1 404 ? -3.164 9.594 5.243 1.00 28.42 404 GLY A CA 1
ATOM 3243 C C . GLY A 1 404 ? -4.574 9.056 5.163 1.00 24.81 404 GLY A C 1
ATOM 3244 O O . GLY A 1 404 ? -4.775 7.848 5.008 1.00 27.19 404 GLY A O 1
ATOM 3245 N N . GLU A 1 405 ? -5.565 9.943 5.264 1.00 28.60 405 GLU A N 1
ATOM 3246 C CA . GLU A 1 405 ? -6.954 9.494 5.285 1.00 26.43 405 GLU A CA 1
ATOM 3247 C C . GLU A 1 405 ? -7.376 8.920 3.939 1.00 31.76 405 GLU A C 1
ATOM 3248 O O . GLU A 1 405 ? -8.152 7.958 3.883 1.00 33.16 405 GLU A O 1
ATOM 3254 N N . THR A 1 406 ? -6.888 9.504 2.847 1.00 32.10 406 THR A N 1
ATOM 3255 C CA . THR A 1 406 ? -7.270 9.118 1.504 1.00 34.27 406 THR A CA 1
ATOM 3256 C C . THR A 1 406 ? -6.031 8.674 0.738 1.00 25.28 406 THR A C 1
ATOM 3257 O O . THR A 1 406 ? -5.016 9.385 0.754 1.00 27.33 406 THR A O 1
ATOM 3261 N N . PRO A 1 407 ? -6.065 7.524 0.066 1.00 23.22 407 PRO A N 1
ATOM 3262 C CA . PRO A 1 407 ? -4.889 7.094 -0.703 1.00 21.46 407 PRO A CA 1
ATOM 3263 C C . PRO A 1 407 ? -4.536 8.097 -1.791 1.00 20.91 407 PRO A C 1
ATOM 3264 O O . PRO A 1 407 ? -5.410 8.712 -2.405 1.00 22.66 407 PRO A O 1
ATOM 3268 N N . THR A 1 408 ? -3.235 8.251 -2.030 1.00 19.88 408 THR A N 1
ATOM 3269 C CA . THR A 1 408 ? -2.716 9.207 -2.995 1.00 19.97 408 THR A CA 1
ATOM 3270 C C . THR A 1 408 ? -1.879 8.497 -4.051 1.00 17.32 408 THR A C 1
ATOM 3271 O O . THR A 1 408 ? -1.455 7.344 -3.891 1.00 17.35 408 THR A O 1
ATOM 3275 N N . ALA A 1 409 ? -1.608 9.241 -5.127 1.00 18.88 409 ALA A N 1
ATOM 3276 C CA . ALA A 1 409 ? -0.698 8.763 -6.164 1.00 19.58 409 ALA A CA 1
ATOM 3277 C C . ALA A 1 409 ? 0.679 8.439 -5.598 1.00 17.82 409 ALA A C 1
ATOM 3278 O O . ALA A 1 409 ? 1.297 7.449 -6.001 1.00 17.41 409 ALA A O 1
ATOM 3280 N N . ASP A 1 410 ? 1.188 9.261 -4.676 1.00 19.01 410 ASP A N 1
ATOM 3281 C CA . ASP A 1 410 ? 2.487 8.952 -4.086 1.00 19.20 410 ASP A CA 1
ATOM 3282 C C . ASP A 1 410 ? 2.446 7.671 -3.263 1.00 17.41 410 ASP A C 1
ATOM 3283 O O . ASP A 1 410 ? 3.418 6.909 -3.266 1.00 15.87 410 ASP A O 1
ATOM 3288 N N . ASN A 1 411 ? 1.338 7.414 -2.5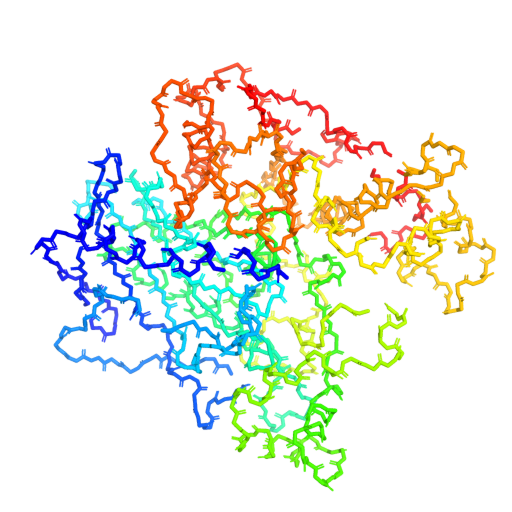51 1.00 16.27 411 ASN A N 1
ATOM 3289 C CA . ASN A 1 411 ? 1.200 6.131 -1.864 1.00 15.73 411 ASN A CA 1
ATOM 3290 C C . ASN A 1 411 ? 1.283 4.977 -2.859 1.00 14.54 411 ASN A C 1
ATOM 3291 O O . ASN A 1 411 ? 1.900 3.942 -2.579 1.00 14.79 411 ASN A O 1
ATOM 3296 N N . PHE A 1 412 ? 0.620 5.127 -4.010 1.00 15.16 412 PHE A N 1
ATOM 3297 C CA . PHE A 1 412 ? 0.630 4.081 -5.030 1.00 15.09 412 PHE A CA 1
ATOM 3298 C C . PHE A 1 412 ? 2.047 3.833 -5.529 1.00 14.18 412 PHE A C 1
ATOM 3299 O O . PHE A 1 412 ? 2.477 2.681 -5.683 1.00 14.09 412 PHE A O 1
ATOM 3307 N N . MET A 1 413 ? 2.794 4.909 -5.758 1.00 14.68 413 MET A N 1
ATOM 3308 C CA . MET A 1 413 ? 4.137 4.791 -6.302 1.00 13.94 413 MET A CA 1
ATOM 3309 C C . MET A 1 413 ? 5.073 4.171 -5.258 1.00 13.83 413 MET A C 1
ATOM 3310 O O . MET A 1 413 ? 5.924 3.337 -5.591 1.00 13.43 413 MET A O 1
ATOM 3315 N N . ASP A 1 414 ? 4.878 4.503 -3.974 1.00 13.53 414 ASP A N 1
ATOM 3316 C CA . ASP A 1 414 ? 5.648 3.862 -2.911 1.00 13.31 414 ASP A CA 1
ATOM 3317 C C . ASP A 1 414 ? 5.365 2.366 -2.871 1.00 12.53 414 ASP A C 1
ATOM 3318 O O . ASP A 1 414 ? 6.286 1.547 -2.758 1.00 12.62 414 ASP A O 1
ATOM 3323 N N . LEU A 1 415 ? 4.092 1.992 -2.999 1.00 12.87 415 LEU A N 1
ATOM 3324 C CA . LEU A 1 415 ? 3.748 0.580 -3.078 1.00 12.43 415 LEU A CA 1
ATOM 3325 C C . LEU A 1 415 ? 4.471 -0.094 -4.241 1.00 11.65 415 LEU A C 1
ATOM 3326 O O . LEU A 1 415 ? 5.028 -1.189 -4.083 1.00 12.07 415 LEU A O 1
ATOM 3331 N N . CYS A 1 416 ? 4.494 0.560 -5.407 1.00 11.55 416 CYS A N 1
ATOM 3332 C CA . CYS A 1 416 ? 5.175 -0.001 -6.572 1.00 11.91 416 CYS A CA 1
ATOM 3333 C C . CYS A 1 416 ? 6.647 -0.269 -6.289 1.00 11.63 416 CYS A C 1
ATOM 3334 O O . CYS A 1 416 ? 7.195 -1.275 -6.757 1.00 12.44 416 CYS A O 1
ATOM 3337 N N . SER A 1 417 ? 7.315 0.609 -5.533 1.00 11.41 417 SER A N 1
ATOM 3338 C CA . SER A 1 417 ? 8.720 0.362 -5.206 1.00 11.32 417 SER A CA 1
ATOM 3339 C C . SER A 1 417 ? 8.889 -0.982 -4.523 1.00 11.34 417 SER A C 1
ATOM 3340 O O . SER A 1 417 ? 9.886 -1.685 -4.745 1.00 11.77 417 SER A O 1
ATOM 3343 N N . HIS A 1 418 ? 7.926 -1.347 -3.679 1.00 11.05 418 HIS A N 1
ATOM 3344 C CA . HIS A 1 418 ? 8.021 -2.551 -2.869 1.00 10.83 418 HIS A CA 1
ATOM 3345 C C . HIS A 1 418 ? 7.611 -3.792 -3.641 1.00 11.14 418 HIS A C 1
ATOM 3346 O O . HIS A 1 418 ? 8.338 -4.791 -3.635 1.00 11.43 418 HIS A O 1
ATOM 3353 N N . ILE A 1 419 ? 6.457 -3.755 -4.311 1.00 10.73 419 ILE A N 1
ATOM 3354 C CA . ILE A 1 419 ? 5.981 -4.943 -5.009 1.00 11.15 419 ILE A CA 1
ATOM 3355 C C . ILE A 1 419 ? 6.958 -5.367 -6.100 1.00 11.75 419 ILE A C 1
ATOM 3356 O O . ILE A 1 419 ? 7.149 -6.562 -6.354 1.00 12.07 419 ILE A O 1
ATOM 3361 N N . TYR A 1 420 ? 7.573 -4.403 -6.785 1.00 11.20 420 TYR A N 1
ATOM 3362 C CA . TYR A 1 420 ? 8.399 -4.719 -7.941 1.00 11.42 420 TYR A CA 1
ATOM 3363 C C . TYR A 1 420 ? 9.891 -4.800 -7.660 1.00 10.81 420 TYR A C 1
ATOM 3364 O O . TYR A 1 420 ? 10.612 -5.362 -8.492 1.00 11.59 420 TYR A O 1
ATOM 3373 N N . PHE A 1 421 ? 10.374 -4.244 -6.552 1.00 10.67 421 PHE A N 1
ATOM 3374 C CA . PHE A 1 421 ? 11.816 -4.161 -6.310 1.00 10.73 421 PHE A CA 1
ATOM 3375 C C . PHE A 1 421 ? 12.212 -4.608 -4.910 1.00 11.93 421 PHE A C 1
ATOM 3376 O O . PHE A 1 421 ? 12.906 -5.621 -4.761 1.00 11.39 421 PHE A O 1
ATOM 3384 N N . TRP A 1 422 ? 11.785 -3.888 -3.872 1.00 10.43 422 TRP A N 1
ATOM 3385 C CA . TRP A 1 422 ? 12.306 -4.185 -2.536 1.00 10.27 422 TRP A CA 1
ATOM 3386 C C . TRP A 1 422 ? 11.847 -5.548 -2.025 1.00 11.17 422 TRP A C 1
ATOM 3387 O O . TRP A 1 422 ? 12.636 -6.283 -1.407 1.00 11.58 422 TRP A O 1
ATOM 3398 N N . PHE A 1 423 ? 10.557 -5.883 -2.198 1.00 11.64 423 PHE A N 1
ATOM 3399 C CA . PHE A 1 423 ? 10.094 -7.157 -1.645 1.00 11.11 423 PHE A CA 1
ATOM 3400 C C . PHE A 1 423 ? 10.732 -8.346 -2.352 1.00 10.88 423 PHE A C 1
ATOM 3401 O O . PHE A 1 423 ? 11.227 -9.258 -1.660 1.00 11.27 423 PHE A O 1
ATOM 3409 N N . PRO A 1 424 ? 10.805 -8.395 -3.685 1.00 10.49 424 PRO A N 1
ATOM 3410 C CA . PRO A 1 424 ? 11.555 -9.486 -4.319 1.00 11.49 424 PRO A CA 1
ATOM 3411 C C . PRO A 1 424 ? 13.010 -9.532 -3.912 1.00 11.77 424 PRO A C 1
ATOM 3412 O O . PRO A 1 424 ? 13.583 -10.628 -3.839 1.00 11.91 424 PRO A O 1
ATOM 3416 N N . MET A 1 425 ? 13.643 -8.387 -3.650 1.00 11.61 425 MET A N 1
ATOM 3417 C CA . MET A 1 425 ? 15.030 -8.457 -3.204 1.00 10.89 425 MET A CA 1
ATOM 3418 C C . MET A 1 425 ? 15.151 -9.099 -1.831 1.00 10.87 425 MET A C 1
ATOM 3419 O O . MET A 1 425 ? 16.008 -9.970 -1.618 1.00 11.21 425 MET A O 1
ATOM 3424 N N . HIS A 1 426 ? 14.245 -8.753 -0.922 1.00 11.14 426 HIS A N 1
ATOM 3425 C CA . HIS A 1 426 ? 14.203 -9.384 0.391 1.00 10.48 426 HIS A CA 1
ATOM 3426 C C . HIS A 1 426 ? 13.973 -10.885 0.276 1.00 11.10 426 HIS A C 1
ATOM 3427 O O . HIS A 1 426 ? 14.671 -11.683 0.912 1.00 11.29 426 HIS A O 1
ATOM 3434 N N . ARG A 1 427 ? 12.985 -11.287 -0.524 1.00 10.98 427 ARG A N 1
ATOM 3435 C CA . ARG A 1 427 ? 12.705 -12.710 -0.678 1.00 11.26 427 ARG A CA 1
ATOM 3436 C C . ARG A 1 427 ? 13.914 -13.452 -1.241 1.00 10.63 427 ARG A C 1
ATOM 3437 O O . ARG A 1 427 ? 14.220 -14.571 -0.815 1.00 12.12 427 ARG A O 1
ATOM 3445 N N . LEU A 1 428 ? 14.605 -12.846 -2.210 1.00 11.29 428 LEU A N 1
ATOM 3446 C CA . LEU A 1 428 ? 15.792 -13.466 -2.788 1.00 10.43 428 LEU A CA 1
ATOM 3447 C C . LEU A 1 428 ? 16.899 -13.612 -1.751 1.00 10.83 428 LEU A C 1
ATOM 3448 O O . LEU A 1 428 ? 17.510 -14.678 -1.629 1.00 11.48 428 LEU A O 1
ATOM 3453 N N . LEU A 1 429 ? 17.189 -12.540 -1.009 1.00 11.13 429 LEU A N 1
ATOM 3454 C CA . LEU A 1 429 ? 18.240 -12.622 0.001 1.00 11.61 429 LEU A CA 1
ATOM 3455 C C . LEU A 1 429 ? 17.961 -13.759 0.974 1.00 11.18 429 LEU A C 1
ATOM 3456 O O . LEU A 1 429 ? 18.854 -14.549 1.307 1.00 12.29 429 LEU A O 1
ATOM 3461 N N . GLN A 1 430 ? 16.715 -13.871 1.424 1.00 11.10 430 GLN A N 1
ATOM 3462 C CA . GLN A 1 430 ? 16.399 -14.867 2.435 1.00 12.38 430 GLN A CA 1
ATOM 3463 C C . GLN A 1 430 ? 16.459 -16.279 1.869 1.00 12.51 430 GLN A C 1
ATOM 3464 O O . GLN A 1 430 ? 16.956 -17.194 2.535 1.00 14.64 430 GLN A O 1
ATOM 3470 N N . LEU A 1 431 ? 15.982 -16.473 0.637 1.00 12.39 431 LEU A N 1
ATOM 3471 C CA . LEU A 1 431 ? 16.090 -17.783 0.008 1.00 12.66 431 LEU A CA 1
ATOM 3472 C C . LEU A 1 431 ? 17.551 -18.157 -0.223 1.00 13.83 431 LEU A C 1
ATOM 3473 O O . LEU A 1 431 ? 17.965 -19.295 0.038 1.00 14.23 431 LEU A O 1
ATOM 3478 N N . ARG A 1 432 ? 18.348 -17.202 -0.702 1.00 13.56 432 ARG A N 1
ATOM 3479 C CA . ARG A 1 432 ? 19.739 -17.463 -1.048 1.00 13.27 432 ARG A CA 1
ATOM 3480 C C . ARG A 1 432 ? 20.554 -17.900 0.165 1.00 13.65 432 ARG A C 1
ATOM 3481 O O . ARG A 1 432 ? 21.488 -18.696 0.026 1.00 13.64 432 ARG A O 1
ATOM 3489 N N . PHE A 1 433 ? 20.207 -17.412 1.366 1.00 13.47 433 PHE A N 1
ATOM 3490 C CA . PHE A 1 433 ? 20.953 -17.802 2.563 1.00 14.61 433 PHE A CA 1
ATOM 3491 C C . PHE A 1 433 ? 20.892 -19.306 2.835 1.00 15.61 433 PHE A C 1
ATOM 3492 O O . PHE A 1 433 ? 21.776 -19.833 3.519 1.00 18.96 433 PHE A O 1
ATOM 3500 N N . TYR A 1 434 ? 19.879 -20.011 2.331 1.00 15.45 434 TYR A N 1
ATOM 3501 C CA . TYR A 1 434 ? 19.840 -21.468 2.447 1.00 16.27 434 TYR A CA 1
ATOM 3502 C C . TYR A 1 434 ? 20.764 -22.183 1.472 1.00 16.91 434 TYR A C 1
ATOM 3503 O O . TYR A 1 434 ? 20.930 -23.401 1.586 1.00 19.61 434 TYR A O 1
ATOM 3512 N N . HIS A 1 435 ? 21.355 -21.468 0.522 1.00 16.11 435 HIS A N 1
ATOM 3513 C CA . HIS A 1 435 ? 21.969 -22.104 -0.635 1.00 17.70 435 HIS A CA 1
ATOM 3514 C C . HIS A 1 435 ? 23.302 -21.452 -0.980 1.00 18.83 435 HIS A C 1
ATOM 3515 O O . HIS A 1 435 ? 23.689 -21.397 -2.154 1.00 19.91 435 HIS A O 1
ATOM 3522 N N . THR A 1 436 ? 24.011 -20.957 0.034 1.00 22.26 436 THR A N 1
ATOM 3523 C CA . THR A 1 436 ? 25.337 -20.371 -0.111 1.00 23.12 436 THR A CA 1
ATOM 3524 C C . THR A 1 436 ? 26.123 -20.664 1.162 1.00 29.45 436 THR A C 1
ATOM 3525 O O . THR A 1 436 ? 25.549 -20.949 2.217 1.00 27.00 436 THR A O 1
ATOM 3529 N N . SER A 1 437 ? 27.450 -20.583 1.054 1.00 27.39 437 SER A N 1
ATOM 3530 C CA . SER A 1 437 ? 28.334 -20.839 2.186 1.00 26.98 437 SER A CA 1
ATOM 3531 C C . SER A 1 437 ? 29.145 -19.598 2.537 1.00 27.58 437 SER A C 1
ATOM 3532 O O . SER A 1 437 ? 30.375 -19.607 2.429 1.00 35.64 437 SER A O 1
ATOM 3535 N N . GLY A 1 438 ? 28.469 -18.522 2.938 1.00 25.51 438 GLY A N 1
ATOM 3536 C CA . GLY A 1 438 ? 29.143 -17.334 3.417 1.00 24.74 438 GLY A CA 1
ATOM 3537 C C . GLY A 1 438 ? 29.634 -16.374 2.353 1.00 20.02 438 GLY A C 1
ATOM 3538 O O . GLY A 1 438 ? 30.274 -15.374 2.702 1.00 24.67 438 GLY A O 1
ATOM 3539 N N . THR A 1 439 ? 29.353 -16.622 1.074 1.00 19.40 439 THR A N 1
ATOM 3540 C CA . THR A 1 439 ? 29.770 -15.703 0.021 1.00 19.39 439 THR A CA 1
ATOM 3541 C C . THR A 1 439 ? 29.085 -14.357 0.227 1.00 15.89 439 THR A C 1
ATOM 3542 O O . THR A 1 439 ? 27.856 -14.312 0.341 1.00 16.80 439 THR A O 1
ATOM 3546 N N . PRO A 1 440 ? 29.821 -13.249 0.247 1.00 15.39 440 PRO A N 1
ATOM 3547 C CA . PRO A 1 440 ? 29.212 -11.978 0.662 1.00 14.97 440 PRO A CA 1
ATOM 3548 C C . PRO A 1 440 ? 28.235 -11.389 -0.347 1.00 13.46 440 PRO A C 1
ATOM 3549 O O . PRO A 1 440 ? 28.452 -11.422 -1.567 1.00 13.93 440 PRO A O 1
ATOM 3553 N N A VAL A 1 441 ? 27.172 -10.797 0.186 0.76 13.45 441 VAL A N 1
ATOM 3554 N N B VAL A 1 441 ? 27.146 -10.829 0.180 0.24 13.48 441 VAL A N 1
ATOM 3555 C CA A VAL A 1 441 ? 26.269 -9.947 -0.577 0.76 12.07 441 VAL A CA 1
ATOM 3556 C CA B VAL A 1 441 ? 26.263 -9.931 -0.559 0.24 12.08 441 VAL A CA 1
ATOM 3557 C C A VAL A 1 441 ? 26.189 -8.592 0.122 0.76 11.90 441 VAL A C 1
ATOM 3558 C C B VAL A 1 441 ? 26.245 -8.583 0.138 0.24 12.00 441 VAL A C 1
ATOM 3559 O O A VAL A 1 441 ? 25.969 -8.528 1.341 0.76 13.15 441 VAL A O 1
ATOM 3560 O O B VAL A 1 441 ? 26.063 -8.509 1.359 0.24 13.13 441 VAL A O 1
ATOM 3567 N N . TYR A 1 442 ? 26.413 -7.527 -0.644 1.00 10.89 442 TYR A N 1
ATOM 3568 C CA . TYR A 1 442 ? 26.418 -6.156 -0.161 1.00 11.15 442 TYR A CA 1
ATOM 3569 C C . TYR A 1 442 ? 25.222 -5.418 -0.748 1.00 10.40 442 TYR A C 1
ATOM 3570 O O . TYR A 1 442 ? 24.874 -5.623 -1.919 1.00 11.68 442 TYR A O 1
ATOM 3579 N N . LEU A 1 443 ? 24.614 -4.527 0.037 1.00 10.54 443 LEU A N 1
ATOM 3580 C CA . LEU A 1 443 ? 23.482 -3.732 -0.432 1.00 10.42 443 LEU A CA 1
ATOM 3581 C C . LEU A 1 443 ? 23.841 -2.257 -0.529 1.00 10.31 443 LEU A C 1
ATOM 3582 O O . LEU A 1 443 ? 24.513 -1.707 0.355 1.00 11.02 443 LEU A O 1
ATOM 3587 N N . TYR A 1 444 ? 23.361 -1.614 -1.593 1.00 10.91 444 TYR A N 1
ATOM 3588 C CA . TYR A 1 444 ? 23.432 -0.169 -1.743 1.00 10.96 444 TYR A CA 1
ATOM 3589 C C . TYR A 1 444 ? 22.031 0.395 -1.937 1.00 10.56 444 TYR A C 1
ATOM 3590 O O . TYR A 1 444 ? 21.084 -0.310 -2.290 1.00 11.00 444 TYR A O 1
ATOM 3599 N N . ARG A 1 445 ? 21.920 1.701 -1.724 1.00 11.25 445 ARG A N 1
ATOM 3600 C CA . ARG A 1 445 ? 20.685 2.433 -1.978 1.00 10.90 445 ARG A CA 1
ATOM 3601 C C . ARG A 1 445 ? 21.065 3.742 -2.655 1.00 11.35 445 ARG A C 1
ATOM 3602 O O . ARG A 1 445 ? 21.823 4.538 -2.091 1.00 12.20 445 ARG A O 1
ATOM 3610 N N . PHE A 1 446 ? 20.588 3.945 -3.882 1.00 11.40 446 PHE A N 1
ATOM 3611 C CA . PHE A 1 446 ? 20.947 5.134 -4.644 1.00 11.32 446 PHE A CA 1
ATOM 3612 C C . PHE A 1 446 ? 19.938 6.240 -4.355 1.00 11.38 446 PHE A C 1
ATOM 3613 O O . PHE A 1 446 ? 18.758 6.113 -4.698 1.00 12.11 446 PHE A O 1
ATOM 3621 N N . ASP A 1 447 ? 20.418 7.329 -3.756 1.00 11.99 447 ASP A N 1
ATOM 3622 C CA . ASP A 1 447 ? 19.574 8.342 -3.126 1.00 12.04 447 ASP A CA 1
ATOM 3623 C C . ASP A 1 447 ? 20.103 9.736 -3.445 1.00 12.43 447 ASP A C 1
ATOM 3624 O O . ASP A 1 447 ? 20.082 10.635 -2.601 1.00 13.58 447 ASP A O 1
ATOM 3629 N N . PHE A 1 448 ? 20.594 9.932 -4.663 1.00 12.97 448 PHE A N 1
ATOM 3630 C CA . PHE A 1 448 ? 21.150 11.208 -5.100 1.00 13.14 448 PHE A CA 1
ATOM 3631 C C . PHE A 1 448 ? 20.239 11.787 -6.172 1.00 12.66 448 PHE A C 1
ATOM 3632 O O . PHE A 1 448 ? 20.074 11.181 -7.237 1.00 13.02 448 PHE A O 1
ATOM 3640 N N . ASP A 1 449 ? 19.651 12.951 -5.891 1.00 14.31 449 ASP A N 1
ATOM 3641 C CA . ASP A 1 449 ? 18.650 13.561 -6.759 1.00 14.71 449 ASP A CA 1
ATOM 3642 C C . ASP A 1 449 ? 19.215 14.818 -7.408 1.00 14.51 449 ASP A C 1
ATOM 3643 O O . ASP A 1 449 ? 19.681 15.727 -6.711 1.00 17.07 449 ASP A O 1
ATOM 3648 N N . SER A 1 450 ? 19.148 14.873 -8.735 1.00 15.11 450 SER A N 1
ATOM 3649 C CA . SER A 1 450 ? 19.552 16.047 -9.494 1.00 15.32 450 SER A CA 1
ATOM 3650 C C . SER A 1 450 ? 18.776 16.065 -10.798 1.00 16.41 450 SER A C 1
ATOM 3651 O O . SER A 1 450 ? 18.494 15.017 -11.381 1.00 17.47 450 SER A O 1
ATOM 3654 N N . GLU A 1 451 ? 18.449 17.267 -11.259 1.00 16.51 451 GLU A N 1
ATOM 3655 C CA . GLU A 1 451 ? 18.002 17.456 -12.631 1.00 18.16 451 GLU A CA 1
ATOM 3656 C C . GLU A 1 451 ? 18.999 18.252 -13.463 1.00 19.36 451 GLU A C 1
ATOM 3657 O O . GLU A 1 451 ? 18.688 18.615 -14.604 1.00 21.41 451 GLU A O 1
ATOM 3663 N N . ASP A 1 452 ? 20.187 18.536 -12.923 1.00 16.17 452 ASP A N 1
ATOM 3664 C CA . ASP A 1 452 ? 21.227 19.179 -13.717 1.00 17.34 452 ASP A CA 1
ATOM 3665 C C . ASP A 1 452 ? 21.894 18.212 -14.680 1.00 15.90 452 ASP A C 1
ATOM 3666 O O . ASP A 1 452 ? 22.525 18.648 -15.647 1.00 18.51 452 ASP A O 1
ATOM 3671 N N . LEU A 1 453 ? 21.795 16.918 -14.422 1.00 14.63 453 LEU A N 1
ATOM 3672 C CA . LEU A 1 453 ? 22.300 15.889 -15.314 1.00 13.95 453 LEU A CA 1
ATOM 3673 C C . LEU A 1 453 ? 21.242 14.800 -15.317 1.00 14.34 453 LEU A C 1
ATOM 3674 O O . LEU A 1 453 ? 20.795 14.385 -14.244 1.00 14.47 453 LEU A O 1
ATOM 3679 N N . ILE A 1 454 ? 20.804 14.366 -16.502 1.00 14.04 454 ILE A N 1
ATOM 3680 C CA . ILE A 1 454 ? 19.673 13.454 -16.623 1.00 14.04 454 ILE A CA 1
ATOM 3681 C C . ILE A 1 454 ? 19.986 12.376 -17.655 1.00 12.96 454 ILE A C 1
ATOM 3682 O O . ILE A 1 454 ? 21.036 12.378 -18.301 1.00 14.32 454 ILE A O 1
ATOM 3687 N N . ASN A 1 455 ? 19.056 11.450 -17.817 1.00 12.97 455 ASN A N 1
ATOM 3688 C CA . ASN A 1 455 ? 19.121 10.459 -18.880 1.00 12.61 455 ASN A CA 1
ATOM 3689 C C . ASN A 1 455 ? 17.755 10.316 -19.532 1.00 13.67 455 ASN A C 1
ATOM 3690 O O . ASN A 1 455 ? 16.750 10.820 -19.019 1.00 14.70 455 ASN A O 1
ATOM 3695 N N . PRO A 1 456 ? 17.690 9.685 -20.709 1.00 13.42 456 PRO A N 1
ATOM 3696 C CA . PRO A 1 456 ? 16.436 9.694 -21.486 1.00 16.43 456 PRO A CA 1
ATOM 3697 C C . PRO A 1 456 ? 15.254 9.017 -20.811 1.00 16.54 456 PRO A C 1
ATOM 3698 O O . PRO A 1 456 ? 14.112 9.270 -21.223 1.00 18.57 456 PRO A O 1
ATOM 3702 N N . TYR A 1 457 ? 15.475 8.169 -19.799 1.00 16.21 457 TYR A N 1
ATOM 3703 C CA . TYR A 1 457 ? 14.352 7.568 -19.084 1.00 17.78 457 TYR A CA 1
ATOM 3704 C C . TYR A 1 457 ? 13.470 8.624 -18.421 1.00 19.52 457 TYR A C 1
ATOM 3705 O O . TYR A 1 457 ? 12.272 8.393 -18.228 1.00 19.90 457 TYR A O 1
ATOM 3714 N N . ARG A 1 458 ? 14.042 9.768 -18.033 1.00 16.64 458 ARG A N 1
ATOM 3715 C CA . ARG A 1 458 ? 13.222 10.824 -17.438 1.00 17.06 458 ARG A CA 1
ATOM 3716 C C . ARG A 1 458 ? 12.182 11.357 -18.419 1.00 19.71 458 ARG A C 1
ATOM 3717 O O . ARG A 1 458 ? 11.069 11.719 -18.014 1.00 21.03 458 ARG A O 1
ATOM 3725 N N . ILE A 1 459 ? 12.520 11.415 -19.706 1.00 18.87 459 ILE A N 1
ATOM 3726 C CA . ILE A 1 459 ? 11.543 11.845 -20.700 1.00 22.25 459 ILE A CA 1
ATOM 3727 C C . ILE A 1 459 ? 10.423 10.824 -20.809 1.00 28.71 459 ILE A C 1
ATOM 3728 O O . ILE A 1 459 ? 9.239 11.176 -20.891 1.00 29.90 459 ILE A O 1
ATOM 3733 N N . MET A 1 460 ? 10.786 9.543 -20.804 1.00 29.60 460 MET A N 1
ATOM 3734 C CA . MET A 1 460 ? 9.819 8.473 -20.988 1.00 28.85 460 MET A CA 1
ATOM 3735 C C . MET A 1 460 ? 8.805 8.444 -19.853 1.00 29.56 460 MET A C 1
ATOM 3736 O O . MET A 1 460 ? 7.641 8.083 -20.066 1.00 35.17 460 MET A O 1
ATOM 3741 N N . ARG A 1 461 ? 9.219 8.827 -18.648 1.00 32.93 461 ARG A N 1
ATOM 3742 C CA . ARG A 1 461 ? 8.333 8.899 -17.495 1.00 31.13 461 ARG A CA 1
ATOM 3743 C C . ARG A 1 461 ? 7.708 10.281 -17.315 1.00 31.16 461 ARG A C 1
ATOM 3744 O O . ARG A 1 461 ? 7.051 10.521 -16.296 1.00 34.48 461 ARG A O 1
ATOM 3752 N N . SER A 1 462 ? 7.885 11.176 -18.291 1.00 30.26 462 SER A N 1
ATOM 3753 C CA . SER A 1 462 ? 7.429 12.565 -18.206 1.00 29.46 462 SER A CA 1
ATOM 3754 C C . SER A 1 462 ? 7.826 13.196 -16.873 1.00 25.51 462 SER A C 1
ATOM 3755 O O . SER A 1 462 ? 7.009 13.782 -16.157 1.00 26.38 462 SER A O 1
ATOM 3758 N N . GLY A 1 463 ? 9.111 13.073 -16.549 1.00 22.24 463 GLY A N 1
ATOM 3759 C CA . GLY A 1 463 ? 9.596 13.457 -15.241 1.00 21.78 463 GLY A CA 1
ATOM 3760 C C . GLY A 1 463 ? 10.294 14.798 -15.152 1.00 21.66 463 GLY A C 1
ATOM 3761 O O . GLY A 1 463 ? 11.049 15.027 -14.204 1.00 21.28 463 GLY A O 1
ATOM 3762 N N . ARG A 1 464 ? 10.059 15.694 -16.110 1.00 22.85 464 ARG A N 1
ATOM 3763 C CA . ARG A 1 464 ? 10.623 17.036 -16.012 1.00 23.36 464 ARG A CA 1
ATOM 3764 C C . ARG A 1 464 ? 10.101 17.735 -14.764 1.00 21.56 464 ARG A C 1
ATOM 3765 O O . ARG A 1 464 ? 8.892 17.793 -14.532 1.00 23.85 464 ARG A O 1
ATOM 3773 N N . GLY A 1 465 ? 11.021 18.260 -13.958 1.00 23.03 465 GLY A N 1
ATOM 3774 C CA . GLY A 1 465 ? 10.649 18.976 -12.756 1.00 22.95 465 GLY A CA 1
ATOM 3775 C C . GLY A 1 465 ? 10.166 18.108 -11.618 1.00 25.02 465 GLY A C 1
ATOM 3776 O O . GLY A 1 465 ? 9.701 18.645 -10.606 1.00 28.46 465 GLY A O 1
ATOM 3777 N N . VAL A 1 466 ? 10.253 16.790 -11.753 1.00 22.45 466 VAL A N 1
ATOM 3778 C CA . VAL A 1 466 ? 9.798 15.875 -10.719 1.00 23.39 466 VAL A CA 1
ATOM 3779 C C . VAL A 1 466 ? 10.951 15.553 -9.780 1.00 20.14 466 VAL A C 1
ATOM 3780 O O . VAL A 1 466 ? 11.991 15.066 -10.220 1.00 22.46 466 VAL A O 1
ATOM 3795 N N . GLY A 1 468 ? 12.810 13.462 -6.685 1.00 16.63 468 GLY A N 1
ATOM 3796 C CA . GLY A 1 468 ? 12.842 12.084 -6.237 1.00 16.26 468 GLY A CA 1
ATOM 3797 C C . GLY A 1 468 ? 13.669 11.227 -7.163 1.00 14.07 468 GLY A C 1
ATOM 3798 O O . GLY A 1 468 ? 13.842 11.550 -8.343 1.00 14.83 468 GLY A O 1
ATOM 3799 N N . VAL A 1 469 ? 14.185 10.126 -6.631 1.00 13.50 469 VAL A N 1
ATOM 3800 C CA . VAL A 1 469 ? 15.158 9.295 -7.343 1.00 12.82 469 VAL A CA 1
ATOM 3801 C C . VAL A 1 469 ? 14.427 8.065 -7.880 1.00 12.07 469 VAL A C 1
ATOM 3802 O O . VAL A 1 469 ? 14.287 7.033 -7.210 1.00 12.22 469 VAL A O 1
ATOM 3806 N N . SER A 1 470 ? 13.938 8.199 -9.107 1.00 13.20 470 SER A N 1
ATOM 3807 C CA . SER A 1 470 ? 13.159 7.170 -9.776 1.00 12.92 470 SER A CA 1
ATOM 3808 C C . SER A 1 470 ? 14.036 5.994 -10.206 1.00 11.87 470 SER A C 1
ATOM 3809 O O . SER A 1 470 ? 15.248 6.106 -10.365 1.00 11.72 470 SER A O 1
ATOM 3812 N N . HIS A 1 471 ? 13.374 4.865 -10.447 1.00 11.79 471 HIS A N 1
ATOM 3813 C CA . HIS A 1 471 ? 13.951 3.760 -11.211 1.00 12.23 471 HIS A CA 1
ATOM 3814 C C . HIS A 1 471 ? 14.700 4.314 -12.413 1.00 12.08 471 HIS A C 1
ATOM 3815 O O . HIS A 1 471 ? 14.186 5.182 -13.133 1.00 13.02 471 HIS A O 1
ATOM 3822 N N . ALA A 1 472 ? 15.930 3.847 -12.599 1.00 11.28 472 ALA A N 1
ATOM 3823 C CA . ALA A 1 472 ? 16.803 4.176 -13.725 1.00 11.48 472 ALA A CA 1
ATOM 3824 C C . ALA A 1 472 ? 17.500 5.528 -13.613 1.00 12.21 472 ALA A C 1
ATOM 3825 O O . ALA A 1 472 ? 18.341 5.836 -14.475 1.00 12.39 472 ALA A O 1
ATOM 3827 N N . ASP A 1 473 ? 17.226 6.335 -12.586 1.00 12.14 473 ASP A N 1
ATOM 3828 C CA . ASP A 1 473 ? 17.909 7.618 -12.482 1.00 12.65 473 ASP A CA 1
ATOM 3829 C C . ASP A 1 473 ? 19.391 7.452 -12.178 1.00 12.03 473 ASP A C 1
ATOM 3830 O O . ASP A 1 473 ? 20.171 8.373 -12.453 1.00 12.92 473 ASP A O 1
ATOM 3835 N N . GLU A 1 474 ? 19.803 6.314 -11.616 1.00 11.23 474 GLU A N 1
ATOM 3836 C CA . GLU A 1 474 ? 21.219 6.129 -11.324 1.00 11.26 474 GLU A CA 1
ATOM 3837 C C . GLU A 1 474 ? 22.060 5.926 -12.578 1.00 11.10 474 GLU A C 1
ATOM 3838 O O . GLU A 1 474 ? 23.274 6.143 -12.532 1.00 11.86 474 GLU A O 1
ATOM 3844 N N . LEU A 1 475 ? 21.454 5.522 -13.694 1.00 10.66 475 LEU A N 1
ATOM 3845 C CA . LEU A 1 475 ? 22.235 5.232 -14.895 1.00 10.93 475 LEU A CA 1
ATOM 3846 C C . LEU A 1 475 ? 23.005 6.454 -15.379 1.00 10.94 475 LEU A C 1
ATOM 3847 O O . LEU A 1 475 ? 24.055 6.319 -16.028 1.00 11.20 475 LEU A O 1
ATOM 3852 N N . THR A 1 476 ? 22.487 7.645 -15.068 1.00 10.81 476 THR A N 1
ATOM 3853 C CA . THR A 1 476 ? 23.125 8.916 -15.403 1.00 11.41 476 THR A CA 1
ATOM 3854 C C . THR A 1 476 ? 24.531 9.022 -14.843 1.00 10.53 476 THR A C 1
ATOM 3855 O O . THR A 1 476 ? 25.366 9.751 -15.399 1.00 12.01 476 THR A O 1
ATOM 3859 N N . TYR A 1 477 ? 24.815 8.317 -13.753 1.00 11.34 477 TYR A N 1
ATOM 3860 C CA . TYR A 1 477 ? 26.100 8.418 -13.074 1.00 10.83 477 TYR A CA 1
ATOM 3861 C C . TYR A 1 477 ? 27.028 7.275 -13.437 1.00 10.67 477 TYR A C 1
ATOM 3862 O O . TYR A 1 477 ? 28.159 7.236 -12.949 1.00 12.55 477 TYR A O 1
ATOM 3871 N N . PHE A 1 478 ? 26.572 6.363 -14.296 1.00 10.33 478 PHE A N 1
ATOM 3872 C CA . PHE A 1 478 ? 27.380 5.273 -14.824 1.00 9.86 478 PHE A CA 1
ATOM 3873 C C . PHE A 1 478 ? 27.731 5.441 -16.290 1.00 10.08 478 PHE A C 1
ATOM 3874 O O . PHE A 1 478 ? 28.832 5.065 -16.689 1.00 10.81 478 PHE A O 1
ATOM 3882 N N . PHE A 1 479 ? 26.810 5.979 -17.095 1.00 10.22 479 PHE A N 1
ATOM 3883 C CA . PHE A 1 479 ? 26.933 6.017 -18.540 1.00 9.81 479 PHE A CA 1
ATOM 3884 C C . PHE A 1 479 ? 26.705 7.425 -19.056 1.00 10.26 479 PHE A C 1
ATOM 3885 O O . PHE A 1 479 ? 25.786 8.122 -18.630 1.00 10.98 479 PHE A O 1
ATOM 3893 N N . TRP A 1 480 ? 27.565 7.838 -19.973 1.00 10.91 480 TRP A N 1
ATOM 3894 C CA . TRP A 1 480 ? 27.282 9.017 -20.769 1.00 10.57 480 TRP A CA 1
ATOM 3895 C C . TRP A 1 480 ? 26.075 8.738 -21.670 1.00 11.16 480 TRP A C 1
ATOM 3896 O O . TRP A 1 480 ? 25.822 7.599 -22.071 1.00 12.34 480 TRP A O 1
ATOM 3907 N N . ASN A 1 481 ? 25.293 9.776 -21.960 1.00 11.92 481 ASN A N 1
ATOM 3908 C CA . ASN A 1 481 ? 24.172 9.630 -22.885 1.00 11.28 481 ASN A CA 1
ATOM 3909 C C . ASN A 1 481 ? 24.005 10.951 -23.622 1.00 11.39 481 ASN A C 1
ATOM 3910 O O . ASN A 1 481 ? 24.607 11.957 -23.245 1.00 12.19 481 ASN A O 1
ATOM 3915 N N . GLN A 1 482 ? 23.175 10.956 -24.671 1.00 11.58 482 GLN A N 1
ATOM 3916 C CA . GLN A 1 482 ? 23.112 12.134 -25.530 1.00 12.68 482 GLN A CA 1
ATOM 3917 C C . GLN A 1 482 ? 22.459 13.339 -24.867 1.00 12.93 482 GLN A C 1
ATOM 3918 O O . GLN A 1 482 ? 22.549 14.441 -25.426 1.00 14.28 482 GLN A O 1
ATOM 3924 N N . LEU A 1 483 ? 21.810 13.170 -23.717 1.00 11.84 483 LEU A N 1
ATOM 3925 C CA . LEU A 1 483 ? 21.286 14.308 -22.972 1.00 12.07 483 LEU A CA 1
ATOM 3926 C C . LEU A 1 483 ? 22.259 14.832 -21.932 1.00 12.12 483 LEU A C 1
ATOM 3927 O O . LEU A 1 483 ? 21.982 15.868 -21.305 1.00 13.81 483 LEU A O 1
ATOM 3932 N N . ALA A 1 484 ? 23.373 14.144 -21.721 1.00 12.62 484 ALA A N 1
ATOM 3933 C CA . ALA A 1 484 ? 24.328 14.537 -20.703 1.00 12.75 484 ALA A CA 1
ATOM 3934 C C . ALA A 1 484 ? 25.115 15.761 -21.156 1.00 13.13 484 ALA A C 1
ATOM 3935 O O . ALA A 1 484 ? 25.090 16.165 -22.320 1.00 14.38 484 ALA A O 1
ATOM 3937 N N . LYS A 1 485 ? 25.818 16.361 -20.200 1.00 14.37 485 LYS A N 1
ATOM 3938 C CA . LYS A 1 485 ? 26.717 17.466 -20.482 1.00 14.71 485 LYS A CA 1
ATOM 3939 C C . LYS A 1 485 ? 27.896 17.379 -19.529 1.00 14.55 485 LYS A C 1
ATOM 3940 O O . LYS A 1 485 ? 27.830 16.728 -18.485 1.00 13.32 485 LYS A O 1
ATOM 3946 N N . ARG A 1 486 ? 28.985 18.029 -19.912 1.00 15.02 486 ARG A N 1
ATOM 3947 C CA . ARG A 1 486 ? 30.149 18.101 -19.046 1.00 14.65 486 ARG A CA 1
ATOM 3948 C C . ARG A 1 486 ? 29.788 18.853 -17.771 1.00 14.03 486 ARG A C 1
ATOM 3949 O O . ARG A 1 486 ? 29.194 19.931 -17.821 1.00 15.72 486 ARG A O 1
ATOM 3957 N N . MET A 1 487 ? 30.151 18.286 -16.631 1.00 14.04 487 MET A N 1
ATOM 3958 C CA . MET A 1 487 ? 29.901 18.898 -15.332 1.00 14.43 487 MET A CA 1
ATOM 3959 C C . MET A 1 487 ? 31.195 19.353 -14.677 1.00 15.85 487 MET A C 1
ATOM 3960 O O . MET A 1 487 ? 32.251 18.738 -14.865 1.00 16.60 487 MET A O 1
ATOM 3965 N N . PRO A 1 488 ? 31.142 20.422 -13.887 1.00 15.18 488 PRO A N 1
ATOM 3966 C CA . PRO A 1 488 ? 32.348 20.893 -13.199 1.00 16.32 488 PRO A CA 1
ATOM 3967 C C . PRO A 1 488 ? 32.888 19.841 -12.244 1.00 16.37 488 PRO A C 1
ATOM 3968 O O . PRO A 1 488 ? 32.140 19.093 -11.627 1.00 15.85 488 PRO A O 1
ATOM 3972 N N . LYS A 1 489 ? 34.216 19.830 -12.107 1.00 19.08 489 LYS A N 1
ATOM 3973 C CA . LYS A 1 489 ? 34.898 18.860 -11.253 1.00 21.25 489 LYS A CA 1
ATOM 3974 C C . LYS A 1 489 ? 34.385 18.910 -9.819 1.00 20.11 489 LYS A C 1
ATOM 3975 O O . LYS A 1 489 ? 34.310 17.878 -9.141 1.00 21.81 489 LYS A O 1
ATOM 3981 N N . GLU A 1 490 ? 34.047 20.105 -9.335 1.00 20.17 490 GLU A N 1
ATOM 3982 C CA . GLU A 1 490 ? 33.594 20.285 -7.961 1.00 22.19 490 GLU A CA 1
ATOM 3983 C C . GLU A 1 490 ? 32.107 20.016 -7.777 1.00 22.27 490 GLU A C 1
ATOM 3984 O O . GLU A 1 490 ? 31.625 20.044 -6.636 1.00 22.19 490 GLU A O 1
ATOM 3990 N N . SER A 1 491 ? 31.373 19.759 -8.854 1.00 18.09 491 SER A N 1
ATOM 3991 C CA . SER A 1 491 ? 29.925 19.648 -8.751 1.00 17.04 491 SER A CA 1
ATOM 3992 C C . SER A 1 491 ? 29.497 18.346 -8.084 1.00 16.30 491 SER A C 1
ATOM 3993 O O . SER A 1 491 ? 30.163 17.305 -8.178 1.00 15.35 491 SER A O 1
ATOM 3996 N N . ARG A 1 492 ? 28.326 18.404 -7.443 1.00 15.17 492 ARG A N 1
ATOM 3997 C CA . ARG A 1 492 ? 27.781 17.220 -6.793 1.00 15.03 492 ARG A CA 1
ATOM 3998 C C . ARG A 1 492 ? 27.561 16.084 -7.795 1.00 13.80 492 ARG A C 1
ATOM 3999 O O . ARG A 1 492 ? 27.775 14.917 -7.463 1.00 13.64 492 ARG A O 1
ATOM 4007 N N . GLU A 1 493 ? 27.171 16.408 -9.036 1.00 13.89 493 GLU A N 1
ATOM 4008 C CA . GLU A 1 493 ? 26.954 15.385 -10.060 1.00 12.43 493 GLU A CA 1
ATOM 4009 C C . GLU A 1 493 ? 28.263 14.713 -10.458 1.00 13.99 493 GLU A C 1
ATOM 4010 O O . GLU A 1 493 ? 28.326 13.485 -10.583 1.00 13.03 493 GLU A O 1
ATOM 4016 N N . TYR A 1 494 ? 29.310 15.497 -10.690 1.00 13.74 494 TYR A N 1
ATOM 4017 C CA . TYR A 1 494 ? 30.601 14.928 -11.069 1.00 13.59 494 TYR A CA 1
ATOM 4018 C C . TYR A 1 494 ? 31.111 13.990 -9.988 1.00 13.58 494 TYR A C 1
ATOM 4019 O O . TYR A 1 494 ? 31.600 12.897 -10.297 1.00 13.65 494 TYR A O 1
ATOM 4039 N N . THR A 1 496 ? 29.355 12.329 -7.883 1.00 12.86 496 THR A N 1
ATOM 4040 C CA . THR A 1 496 ? 28.537 11.122 -7.902 1.00 13.49 496 THR A CA 1
ATOM 4041 C C . THR A 1 496 ? 28.962 10.165 -9.024 1.00 11.61 496 THR A C 1
ATOM 4042 O O . THR A 1 496 ? 28.979 8.947 -8.813 1.00 12.52 496 THR A O 1
ATOM 4046 N N . ILE A 1 497 ? 29.325 10.700 -10.197 1.00 11.72 497 ILE A N 1
ATOM 4047 C CA . ILE A 1 497 ? 29.887 9.854 -11.255 1.00 11.53 497 ILE A CA 1
ATOM 4048 C C . ILE A 1 497 ? 31.111 9.115 -10.740 1.00 12.42 497 ILE A C 1
ATOM 4049 O O . ILE A 1 497 ? 31.243 7.893 -10.904 1.00 12.26 497 ILE A O 1
ATOM 4054 N N . GLU A 1 498 ? 32.037 9.857 -10.133 1.00 12.35 498 GLU A N 1
ATOM 4055 C CA . GLU A 1 498 ? 33.269 9.242 -9.647 1.00 13.39 498 GLU A CA 1
ATOM 4056 C C . GLU A 1 498 ? 32.982 8.193 -8.589 1.00 13.10 498 GLU A C 1
ATOM 4057 O O . GLU A 1 498 ? 33.612 7.127 -8.571 1.00 13.47 498 GLU A O 1
ATOM 4063 N N . ARG A 1 499 ? 32.040 8.479 -7.692 1.00 12.99 499 ARG A N 1
ATOM 4064 C CA . ARG A 1 499 ? 31.734 7.546 -6.616 1.00 12.72 499 ARG A CA 1
ATOM 4065 C C . ARG A 1 499 ? 31.070 6.285 -7.145 1.00 12.96 499 ARG A C 1
ATOM 4066 O O . ARG A 1 499 ? 31.428 5.172 -6.741 1.00 13.18 499 ARG A O 1
ATOM 4074 N N . MET A 1 500 ? 30.078 6.434 -8.027 1.00 12.59 500 MET A N 1
ATOM 4075 C CA . MET A 1 500 ? 29.334 5.265 -8.486 1.00 12.30 500 MET A CA 1
ATOM 4076 C C . MET A 1 500 ? 30.204 4.360 -9.346 1.00 11.70 500 MET A C 1
ATOM 4077 O O . MET A 1 500 ? 30.286 3.146 -9.099 1.00 11.63 500 MET A O 1
ATOM 4082 N N . THR A 1 501 ? 30.863 4.928 -10.365 1.00 12.17 501 THR A N 1
ATOM 4083 C CA . THR A 1 501 ? 31.786 4.125 -11.159 1.00 12.23 501 THR A CA 1
ATOM 4084 C C . THR A 1 501 ? 32.906 3.568 -10.291 1.00 11.69 501 THR A C 1
ATOM 4085 O O . THR A 1 501 ? 33.306 2.412 -10.456 1.00 11.88 501 THR A O 1
ATOM 4089 N N . GLY A 1 502 ? 33.420 4.376 -9.355 1.00 12.03 502 GLY A N 1
ATOM 4090 C CA . GLY A 1 502 ? 34.499 3.909 -8.493 1.00 12.26 502 GLY A CA 1
ATOM 4091 C C . GLY A 1 502 ? 34.110 2.708 -7.648 1.00 11.94 502 GLY A C 1
ATOM 4092 O O . GLY A 1 502 ? 34.874 1.743 -7.533 1.00 12.58 502 GLY A O 1
ATOM 4093 N N . ILE A 1 503 ? 32.929 2.759 -7.031 1.00 11.52 503 ILE A N 1
ATOM 4094 C CA . ILE A 1 503 ? 32.470 1.635 -6.219 1.00 10.88 503 ILE A CA 1
ATOM 4095 C C . ILE A 1 503 ? 32.269 0.399 -7.084 1.00 11.04 503 ILE A C 1
ATOM 4096 O O . ILE A 1 503 ? 32.647 -0.713 -6.696 1.00 11.35 503 ILE A O 1
ATOM 4101 N N . TRP A 1 504 ? 31.656 0.563 -8.262 1.00 10.47 504 TRP A N 1
ATOM 4102 C CA . TRP A 1 504 ? 31.428 -0.583 -9.137 1.00 9.86 504 TRP A CA 1
ATOM 4103 C C . TRP A 1 504 ? 32.747 -1.206 -9.571 1.00 10.77 504 TRP A C 1
ATOM 4104 O O . TRP A 1 504 ? 32.882 -2.433 -9.613 1.00 11.42 504 TRP A O 1
ATOM 4115 N N . ILE A 1 505 ? 33.741 -0.371 -9.886 1.00 11.38 505 ILE A N 1
ATOM 4116 C CA . ILE A 1 505 ? 35.043 -0.884 -10.300 1.00 12.30 505 ILE A CA 1
ATOM 4117 C C . ILE A 1 505 ? 35.748 -1.566 -9.137 1.00 11.04 505 ILE A C 1
ATOM 4118 O O . ILE A 1 505 ? 36.371 -2.618 -9.306 1.00 11.76 505 ILE A O 1
ATOM 4123 N N . GLN A 1 506 ? 35.665 -0.975 -7.941 1.00 11.83 506 GLN A N 1
ATOM 4124 C CA . GLN A 1 506 ? 36.272 -1.594 -6.768 1.00 11.79 506 GLN A CA 1
ATOM 4125 C C . GLN A 1 506 ? 35.663 -2.965 -6.499 1.00 11.42 506 GLN A C 1
ATOM 4126 O O . GLN A 1 506 ? 36.378 -3.940 -6.245 1.00 12.24 506 GLN A O 1
ATOM 4132 N N . PHE A 1 507 ? 34.331 -3.054 -6.550 1.00 11.40 507 PHE A N 1
ATOM 4133 C CA . PHE A 1 507 ? 33.652 -4.331 -6.361 1.00 11.67 507 PHE A CA 1
ATOM 4134 C C . PHE A 1 507 ? 34.033 -5.321 -7.452 1.00 10.82 507 PHE A C 1
ATOM 4135 O O . PHE A 1 507 ? 34.330 -6.490 -7.171 1.00 11.64 507 PHE A O 1
ATOM 4143 N N . ALA A 1 508 ? 34.055 -4.867 -8.704 1.00 11.50 508 ALA A N 1
ATOM 4144 C CA . ALA A 1 508 ? 34.456 -5.745 -9.794 1.00 11.48 508 ALA A CA 1
ATOM 4145 C C . ALA A 1 508 ? 35.865 -6.274 -9.573 1.00 13.20 508 ALA A C 1
ATOM 4146 O O . ALA A 1 508 ? 36.147 -7.447 -9.842 1.00 13.52 508 ALA A O 1
ATOM 4148 N N . THR A 1 509 ? 36.766 -5.428 -9.076 1.00 12.63 509 THR A N 1
ATOM 4149 C CA . THR A 1 509 ? 38.148 -5.860 -8.894 1.00 13.95 509 THR A CA 1
ATOM 4150 C C . THR A 1 509 ? 38.263 -6.915 -7.796 1.00 13.46 509 THR A C 1
ATOM 4151 O O . THR A 1 509 ? 38.841 -7.987 -8.009 1.00 14.63 509 THR A O 1
ATOM 4155 N N . THR A 1 510 ? 37.711 -6.634 -6.616 1.00 12.66 510 THR A N 1
ATOM 4156 C CA . THR A 1 510 ? 38.038 -7.381 -5.410 1.00 13.70 510 THR A CA 1
ATOM 4157 C C . THR A 1 510 ? 36.889 -8.186 -4.827 1.00 12.80 510 THR A C 1
ATOM 4158 O O . THR A 1 510 ? 37.125 -8.977 -3.905 1.00 14.36 510 THR A O 1
ATOM 4162 N N . GLY A 1 511 ? 35.656 -7.969 -5.276 1.00 12.48 511 GLY A N 1
ATOM 4163 C CA . GLY A 1 511 ? 34.514 -8.565 -4.614 1.00 12.76 511 GLY A CA 1
ATOM 4164 C C . GLY A 1 511 ? 34.088 -7.860 -3.346 1.00 13.17 511 GLY A C 1
ATOM 4165 O O . GLY A 1 511 ? 33.215 -8.368 -2.628 1.00 14.25 511 GLY A O 1
ATOM 4166 N N . ASN A 1 512 ? 34.670 -6.701 -3.052 1.00 13.09 512 ASN A N 1
ATOM 4167 C CA . ASN A 1 512 ? 34.354 -5.916 -1.864 1.00 13.42 512 ASN A CA 1
ATOM 4168 C C . ASN A 1 512 ? 34.216 -4.482 -2.354 1.00 13.05 512 ASN A C 1
ATOM 4169 O O . ASN A 1 512 ? 35.180 -3.931 -2.916 1.00 13.92 512 ASN A O 1
ATOM 4174 N N . PRO A 1 513 ? 33.055 -3.843 -2.180 1.00 12.52 513 PRO A N 1
ATOM 4175 C CA . PRO A 1 513 ? 32.834 -2.522 -2.786 1.00 13.23 513 PRO A CA 1
ATOM 4176 C C . PRO A 1 513 ? 33.502 -1.368 -2.058 1.00 14.99 513 PRO A C 1
ATOM 4177 O O . PRO A 1 513 ? 33.473 -0.242 -2.577 1.00 16.03 513 PRO A O 1
ATOM 4181 N N . TYR A 1 514 ? 34.111 -1.594 -0.896 1.00 14.42 514 TYR A N 1
ATOM 4182 C CA . TYR A 1 514 ? 34.726 -0.511 -0.142 1.00 16.13 514 TYR A CA 1
ATOM 4183 C C . TYR A 1 514 ? 36.145 -0.235 -0.626 1.00 16.91 514 TYR A C 1
ATOM 4184 O O . TYR A 1 514 ? 36.948 -1.154 -0.817 1.00 18.32 514 TYR A O 1
ATOM 4193 N N . SER A 1 515 ? 36.469 1.045 -0.783 1.00 16.50 515 SER A N 1
ATOM 4194 C CA . SER A 1 515 ? 37.850 1.474 -0.975 1.00 20.28 515 SER A CA 1
ATOM 4195 C C . SER A 1 515 ? 38.040 2.836 -0.328 1.00 20.06 515 SER A C 1
ATOM 4196 O O . SER A 1 515 ? 37.220 3.739 -0.516 1.00 20.75 515 SER A O 1
ATOM 4199 N N . ASN A 1 516 ? 39.138 2.982 0.411 1.00 21.95 516 ASN A N 1
ATOM 4200 C CA . ASN A 1 516 ? 39.464 4.255 1.040 1.00 24.03 516 ASN A CA 1
ATOM 4201 C C . ASN A 1 516 ? 39.911 5.316 0.040 1.00 24.10 516 ASN A C 1
ATOM 4202 O O . ASN A 1 516 ? 40.092 6.475 0.432 1.00 28.68 516 ASN A O 1
ATOM 4207 N N . GLU A 1 517 ? 40.097 4.949 -1.226 1.00 23.87 517 GLU A N 1
ATOM 4208 C CA . GLU A 1 517 ? 40.507 5.887 -2.260 1.00 30.23 517 GLU A CA 1
ATOM 4209 C C . GLU A 1 517 ? 39.333 6.576 -2.940 1.00 28.50 517 GLU A C 1
ATOM 4210 O O . GLU A 1 517 ? 39.554 7.477 -3.755 1.00 32.82 517 GLU A O 1
ATOM 4216 N N . ILE A 1 518 ? 38.101 6.183 -2.627 1.00 24.81 518 ILE A N 1
ATOM 4217 C CA . ILE A 1 518 ? 36.912 6.841 -3.157 1.00 25.56 518 ILE A CA 1
ATOM 4218 C C . ILE A 1 518 ? 36.534 7.981 -2.217 1.00 22.38 518 ILE A C 1
ATOM 4219 O O . ILE A 1 518 ? 36.365 7.772 -1.009 1.00 24.60 518 ILE A O 1
ATOM 4224 N N . GLU A 1 519 ? 36.421 9.192 -2.768 1.00 28.69 519 GLU A N 1
ATOM 4225 C CA . GLU A 1 519 ? 36.182 10.379 -1.952 1.00 33.59 519 GLU A CA 1
ATOM 4226 C C . GLU A 1 519 ? 34.874 10.255 -1.180 1.00 25.83 519 GLU A C 1
ATOM 4227 O O . GLU A 1 519 ? 33.833 9.909 -1.747 1.00 33.99 519 GLU A O 1
ATOM 4233 N N . GLY A 1 520 ? 34.928 10.544 0.118 1.00 32.47 520 GLY A N 1
ATOM 4234 C CA . GLY A 1 520 ? 33.769 10.441 0.980 1.00 35.15 520 GLY A CA 1
ATOM 4235 C C . GLY A 1 520 ? 33.504 9.060 1.536 1.00 33.02 520 GLY A C 1
ATOM 4236 O O . GLY A 1 520 ? 32.570 8.896 2.329 1.00 29.45 520 GLY A O 1
ATOM 4237 N N . MET A 1 521 ? 34.303 8.067 1.166 1.00 24.62 521 MET A N 1
ATOM 4238 C CA . MET A 1 521 ? 34.094 6.695 1.598 1.00 24.72 521 MET A CA 1
ATOM 4239 C C . MET A 1 521 ? 35.103 6.244 2.645 1.00 28.94 521 MET A C 1
ATOM 4240 O O . MET A 1 521 ? 35.041 5.100 3.103 1.00 29.49 521 MET A O 1
ATOM 4245 N N . GLU A 1 522 ? 35.994 7.140 3.074 1.00 39.50 522 GLU A N 1
ATOM 4246 C CA . GLU A 1 522 ? 37.045 6.782 4.023 1.00 43.86 522 GLU A CA 1
ATOM 4247 C C . GLU A 1 522 ? 36.483 6.231 5.332 1.00 46.16 522 GLU A C 1
ATOM 4248 O O . GLU A 1 522 ? 37.023 5.266 5.886 1.00 48.52 522 GLU A O 1
ATOM 4254 N N . ASN A 1 523 ? 35.401 6.819 5.841 1.00 37.27 523 ASN A N 1
ATOM 4255 C CA . ASN A 1 523 ? 34.847 6.435 7.136 1.00 38.19 523 ASN A CA 1
ATOM 4256 C C . ASN A 1 523 ? 33.772 5.352 7.044 1.00 34.10 523 ASN A C 1
ATOM 4257 O O . ASN A 1 523 ? 33.062 5.117 8.028 1.00 36.68 523 ASN A O 1
ATOM 4259 N N . VAL A 1 524 ? 33.647 4.680 5.907 1.00 27.39 524 VAL A N 1
ATOM 4260 C CA . VAL A 1 524 ? 32.569 3.725 5.676 1.00 25.62 524 VAL A CA 1
ATOM 4261 C C . VAL A 1 524 ? 32.998 2.339 6.143 1.00 25.79 524 VAL A C 1
ATOM 4262 O O . VAL A 1 524 ? 34.079 1.856 5.786 1.00 27.63 524 VAL A O 1
ATOM 4266 N N . SER A 1 525 ? 32.145 1.693 6.936 1.00 21.12 525 SER A N 1
ATOM 4267 C CA . SER A 1 525 ? 32.301 0.288 7.314 1.00 20.17 525 SER A CA 1
ATOM 4268 C C . SER A 1 525 ? 31.124 -0.472 6.707 1.00 17.83 525 SER A C 1
ATOM 4269 O O . SER A 1 525 ? 30.029 -0.484 7.280 1.00 19.65 525 SER A O 1
ATOM 4272 N N . TRP A 1 526 ? 31.347 -1.097 5.557 1.00 16.71 526 TRP A N 1
ATOM 4273 C CA . TRP A 1 526 ? 30.277 -1.669 4.740 1.00 14.95 526 TRP A CA 1
ATOM 4274 C C . TRP A 1 526 ? 30.337 -3.188 4.849 1.00 15.12 526 TRP A C 1
ATOM 4275 O O . TRP A 1 526 ? 31.097 -3.843 4.133 1.00 18.11 526 TRP A O 1
ATOM 4286 N N . ASP A 1 527 ? 29.534 -3.734 5.739 1.00 15.80 527 ASP A N 1
ATOM 4287 C CA . ASP A 1 527 ? 29.537 -5.174 5.924 1.00 15.24 527 ASP A CA 1
ATOM 4288 C C . ASP A 1 527 ? 28.498 -5.837 5.023 1.00 15.20 527 ASP A C 1
ATOM 4289 O O . ASP A 1 527 ? 27.455 -5.246 4.719 1.00 15.97 527 ASP A O 1
ATOM 4294 N N . PRO A 1 528 ? 28.765 -7.065 4.599 1.00 14.72 528 PRO A N 1
ATOM 4295 C CA . PRO A 1 528 ? 27.757 -7.819 3.852 1.00 14.79 528 PRO A CA 1
ATOM 4296 C C . PRO A 1 528 ? 26.628 -8.243 4.776 1.00 14.28 528 PRO A C 1
ATOM 4297 O O . PRO A 1 528 ? 26.754 -8.243 6.005 1.00 16.23 528 PRO A O 1
ATOM 4301 N N . ILE A 1 529 ? 25.497 -8.585 4.163 1.00 14.25 529 ILE A N 1
ATOM 4302 C CA . ILE A 1 529 ? 24.322 -9.004 4.917 1.00 15.38 529 ILE A CA 1
ATOM 4303 C C . ILE A 1 529 ? 24.550 -10.397 5.490 1.00 16.14 529 ILE A C 1
ATOM 4304 O O . ILE A 1 529 ? 25.033 -11.307 4.799 1.00 17.90 529 ILE A O 1
ATOM 4309 N N . LYS A 1 530 ? 24.209 -10.573 6.760 1.00 16.88 530 LYS A N 1
ATOM 4310 C CA . LYS A 1 530 ? 24.251 -11.880 7.403 1.00 18.32 530 LYS A CA 1
ATOM 4311 C C . LYS A 1 530 ? 22.848 -12.464 7.513 1.00 19.33 530 LYS A C 1
ATOM 4312 O O . LYS A 1 530 ? 21.860 -11.734 7.609 1.00 20.02 530 LYS A O 1
ATOM 4318 N N . LYS A 1 531 ? 22.772 -13.800 7.533 1.00 24.21 531 LYS A N 1
ATOM 4319 C CA . LYS A 1 531 ? 21.479 -14.445 7.729 1.00 25.08 531 LYS A CA 1
ATOM 4320 C C . LYS A 1 531 ? 20.835 -14.018 9.041 1.00 24.63 531 LYS A C 1
ATOM 4321 O O . LYS A 1 531 ? 19.605 -13.912 9.127 1.00 24.47 531 LYS A O 1
ATOM 4327 N N . SER A 1 532 ? 21.647 -13.745 10.062 1.00 24.08 532 SER A N 1
ATOM 4328 C CA . SER A 1 532 ? 21.111 -13.350 11.357 1.00 26.58 532 SER A CA 1
ATOM 4329 C C . SER A 1 532 ? 20.600 -11.916 11.382 1.00 25.98 532 SER A C 1
ATOM 4330 O O . SER A 1 532 ? 19.933 -11.541 12.352 1.00 29.14 532 SER A O 1
ATOM 4333 N N . ASP A 1 533 ? 20.876 -11.112 10.354 1.00 22.28 533 ASP A N 1
ATOM 4334 C CA . ASP A 1 533 ? 20.440 -9.723 10.372 1.00 20.60 533 ASP A CA 1
ATOM 4335 C C . ASP A 1 533 ? 18.923 -9.644 10.282 1.00 22.74 533 ASP A C 1
ATOM 4336 O O . ASP A 1 533 ? 18.306 -10.270 9.413 1.00 24.40 533 ASP A O 1
ATOM 4341 N N . GLU A 1 534 ? 18.320 -8.869 11.181 1.00 23.03 534 GLU A N 1
ATOM 4342 C CA . GLU A 1 534 ? 16.896 -8.588 11.100 1.00 21.84 534 GLU A CA 1
ATOM 4343 C C . GLU A 1 534 ? 16.612 -7.280 10.382 1.00 20.62 534 GLU A C 1
ATOM 4344 O O . GLU A 1 534 ? 15.514 -7.105 9.840 1.00 21.87 534 GLU A O 1
ATOM 4350 N N . VAL A 1 535 ? 17.573 -6.360 10.379 1.00 18.71 535 VAL A N 1
ATOM 4351 C CA . VAL A 1 535 ? 17.479 -5.105 9.648 1.00 17.19 535 VAL A CA 1
ATOM 4352 C C . VAL A 1 535 ? 18.684 -5.028 8.724 1.00 14.53 535 VAL A C 1
ATOM 4353 O O . VAL A 1 535 ? 19.825 -5.161 9.179 1.00 16.46 535 VAL A O 1
ATOM 4357 N N . TYR A 1 536 ? 18.433 -4.841 7.435 1.00 13.52 536 TYR A N 1
ATOM 4358 C CA . TYR A 1 536 ? 19.519 -4.728 6.481 1.00 13.08 536 TYR A CA 1
ATOM 4359 C C . TYR A 1 536 ? 20.215 -3.372 6.618 1.00 14.84 536 TYR A C 1
ATOM 4360 O O . TYR A 1 536 ? 19.559 -2.340 6.798 1.00 14.61 536 TYR A O 1
ATOM 4381 N N . CYS A 1 538 ? 22.779 -0.771 4.431 1.00 12.43 538 CYS A N 1
ATOM 4382 C CA . CYS A 1 538 ? 23.194 -0.507 3.062 1.00 12.27 538 CYS A CA 1
ATOM 4383 C C . CYS A 1 538 ? 24.060 0.737 3.022 1.00 11.08 538 CYS A C 1
ATOM 4384 O O . CYS A 1 538 ? 23.988 1.577 3.927 1.00 12.16 538 CYS A O 1
ATOM 4387 N N . LEU A 1 539 ? 24.864 0.869 1.971 1.00 11.73 539 LEU A N 1
ATOM 4388 C CA . LEU A 1 539 ? 25.501 2.149 1.692 1.00 12.23 539 LEU A CA 1
ATOM 4389 C C . LEU A 1 539 ? 24.490 3.017 0.964 1.00 11.22 539 LEU A C 1
ATOM 4390 O O . LEU A 1 539 ? 24.073 2.692 -0.156 1.00 11.78 539 LEU A O 1
ATOM 4395 N N . ASN A 1 540 ? 24.079 4.106 1.602 1.00 11.86 540 ASN A N 1
ATOM 4396 C CA . ASN A 1 540 ? 23.199 5.084 0.978 1.00 12.48 540 ASN A CA 1
ATOM 4397 C C . ASN A 1 540 ? 24.054 6.132 0.282 1.00 11.75 540 ASN A C 1
ATOM 4398 O O . ASN A 1 540 ? 24.893 6.782 0.922 1.00 13.09 540 ASN A O 1
ATOM 4403 N N . ILE A 1 541 ? 23.843 6.300 -1.021 1.00 12.67 541 ILE A N 1
ATOM 4404 C CA . ILE A 1 541 ? 24.559 7.300 -1.808 1.00 12.28 541 ILE A CA 1
ATOM 4405 C C . ILE A 1 541 ? 23.654 8.512 -1.970 1.00 12.71 541 ILE A C 1
ATOM 4406 O O . ILE A 1 541 ? 22.684 8.468 -2.734 1.00 12.98 541 ILE A O 1
ATOM 4411 N N . SER A 1 542 ? 23.959 9.591 -1.245 1.00 13.52 542 SER A N 1
ATOM 4412 C CA . SER A 1 542 ? 23.284 10.863 -1.471 1.00 15.32 542 SER A CA 1
ATOM 4413 C C . SER A 1 542 ? 24.389 11.837 -1.848 1.00 15.17 542 SER A C 1
ATOM 4414 O O . SER A 1 542 ? 25.332 11.456 -2.544 1.00 16.29 542 SER A O 1
ATOM 4417 N N . ASP A 1 543 ? 24.323 13.078 -1.371 1.00 16.07 543 ASP A N 1
ATOM 4418 C CA . ASP A 1 543 ? 25.495 13.940 -1.492 1.00 16.82 543 ASP A CA 1
ATOM 4419 C C . ASP A 1 543 ? 26.661 13.420 -0.664 1.00 17.42 543 ASP A C 1
ATOM 4420 O O . ASP A 1 543 ? 27.807 13.805 -0.915 1.00 18.50 543 ASP A O 1
ATOM 4425 N N . GLU A 1 544 ? 26.387 12.568 0.321 1.00 17.90 544 GLU A N 1
ATOM 4426 C CA . GLU A 1 544 ? 27.399 11.891 1.114 1.00 17.79 544 GLU A CA 1
ATOM 4427 C C . GLU A 1 544 ? 27.210 10.384 0.972 1.00 15.84 544 GLU A C 1
ATOM 4428 O O . GLU A 1 544 ? 26.160 9.905 0.527 1.00 18.67 544 GLU A O 1
ATOM 4434 N N . LEU A 1 545 ? 28.233 9.633 1.370 1.00 16.15 545 LEU A N 1
ATOM 4435 C CA . LEU A 1 545 ? 28.184 8.174 1.400 1.00 16.99 545 LEU A CA 1
ATOM 4436 C C . LEU A 1 545 ? 28.077 7.756 2.862 1.00 18.07 545 LEU A C 1
ATOM 4437 O O . LEU A 1 545 ? 28.980 8.042 3.656 1.00 19.46 545 LEU A O 1
ATOM 4442 N N . LYS A 1 546 ? 26.965 7.115 3.229 1.00 16.46 546 LYS A N 1
ATOM 4443 C CA . LYS A 1 546 ? 26.713 6.769 4.623 1.00 17.67 546 LYS A CA 1
ATOM 4444 C C . LYS A 1 546 ? 26.091 5.387 4.738 1.00 14.62 546 LYS A C 1
ATOM 4445 O O . LYS A 1 546 ? 25.136 5.074 4.023 1.00 15.40 546 LYS A O 1
ATOM 4451 N N . MET A 1 547 ? 26.610 4.577 5.656 1.00 14.57 547 MET A N 1
ATOM 4452 C CA . MET A 1 547 ? 25.965 3.315 5.987 1.00 14.51 547 MET A CA 1
ATOM 4453 C C . MET A 1 547 ? 24.732 3.601 6.831 1.00 14.35 547 MET A C 1
ATOM 4454 O O . MET A 1 547 ? 24.810 4.315 7.840 1.00 16.67 547 MET A O 1
ATOM 4459 N N . ILE A 1 548 ? 23.587 3.051 6.430 1.00 13.84 548 ILE A N 1
ATOM 4460 C CA . ILE A 1 548 ? 22.337 3.273 7.149 1.00 15.05 548 ILE A CA 1
ATOM 4461 C C . ILE A 1 548 ? 21.544 1.976 7.206 1.00 13.65 548 ILE A C 1
ATOM 4462 O O . ILE A 1 548 ? 21.715 1.078 6.376 1.00 13.97 548 ILE A O 1
ATOM 4467 N N . ASP A 1 549 ? 20.655 1.891 8.197 1.00 15.05 549 ASP A N 1
ATOM 4468 C CA . ASP A 1 549 ? 19.572 0.918 8.123 1.00 14.90 549 ASP A CA 1
ATOM 4469 C C . ASP A 1 549 ? 18.717 1.224 6.909 1.00 15.44 549 ASP A C 1
ATOM 4470 O O . ASP A 1 549 ? 18.362 2.380 6.663 1.00 17.93 549 ASP A O 1
ATOM 4475 N N . VAL A 1 550 ? 18.390 0.190 6.141 1.00 13.87 550 VAL A N 1
ATOM 4476 C CA . VAL A 1 550 ? 17.548 0.376 4.963 1.00 13.31 550 VAL A CA 1
ATOM 4477 C C . VAL A 1 550 ? 16.245 1.039 5.399 1.00 13.53 550 VAL A C 1
ATOM 4478 O O . VAL A 1 550 ? 15.506 0.467 6.211 1.00 13.30 550 VAL A O 1
ATOM 4482 N N . PRO A 1 551 ? 15.936 2.250 4.923 1.00 14.21 551 PRO A N 1
ATOM 4483 C CA . PRO A 1 551 ? 14.702 2.915 5.382 1.00 14.30 551 PRO A CA 1
ATOM 4484 C C . PRO A 1 551 ? 13.440 2.140 5.058 1.00 14.16 551 PRO A C 1
ATOM 4485 O O . PRO A 1 551 ? 12.435 2.250 5.779 1.00 14.68 551 PRO A O 1
ATOM 4489 N N . GLU A 1 552 ? 13.477 1.359 3.984 1.00 13.65 552 GLU A N 1
ATOM 4490 C CA . GLU A 1 552 ? 12.373 0.534 3.519 1.00 12.49 552 GLU A CA 1
ATOM 4491 C C . GLU A 1 552 ? 12.127 -0.691 4.394 1.00 12.31 552 GLU A C 1
ATOM 4492 O O . GLU A 1 552 ? 11.164 -1.425 4.131 1.00 13.06 552 GLU A O 1
ATOM 4498 N N . MET A 1 553 ? 12.958 -0.938 5.414 1.00 13.09 553 MET A N 1
ATOM 4499 C CA . MET A 1 553 ? 12.879 -2.210 6.133 1.00 12.92 553 MET A CA 1
ATOM 4500 C C . MET A 1 553 ? 11.526 -2.452 6.779 1.00 12.48 553 MET A C 1
ATOM 4501 O O . MET A 1 553 ? 11.001 -3.569 6.713 1.00 13.29 553 MET A O 1
ATOM 4506 N N A ASP A 1 554 ? 10.949 -1.439 7.410 0.46 13.53 554 ASP A N 1
ATOM 4507 N N B ASP A 1 554 ? 10.957 -1.440 7.421 0.54 13.52 554 ASP A N 1
ATOM 4508 C CA A ASP A 1 554 ? 9.691 -1.635 8.116 0.46 14.87 554 ASP A CA 1
ATOM 4509 C CA B ASP A 1 554 ? 9.694 -1.624 8.116 0.54 14.86 554 ASP A CA 1
ATOM 4510 C C A ASP A 1 554 ? 8.580 -2.051 7.160 0.46 14.67 554 ASP A C 1
ATOM 4511 C C B ASP A 1 554 ? 8.605 -2.073 7.147 0.54 14.64 554 ASP A C 1
ATOM 4512 O O A ASP A 1 554 ? 7.779 -2.932 7.477 0.46 14.95 554 ASP A O 1
ATOM 4513 O O B ASP A 1 554 ? 7.851 -3.003 7.439 0.54 14.80 554 ASP A O 1
ATOM 4533 N N . ILE A 1 556 ? 9.117 -3.550 4.241 1.00 12.40 556 ILE A N 1
ATOM 4534 C CA . ILE A 1 556 ? 9.501 -4.889 3.817 1.00 13.12 556 ILE A CA 1
ATOM 4535 C C . ILE A 1 556 ? 8.976 -5.930 4.813 1.00 12.45 556 ILE A C 1
ATOM 4536 O O . ILE A 1 556 ? 8.455 -6.976 4.405 1.00 12.86 556 ILE A O 1
ATOM 4552 N N . GLN A 1 558 ? 6.429 -5.591 6.830 1.00 13.53 558 GLN A N 1
ATOM 4553 C CA . GLN A 1 558 ? 4.977 -5.651 6.712 1.00 14.38 558 GLN A CA 1
ATOM 4554 C C . GLN A 1 558 ? 4.543 -6.538 5.543 1.00 13.61 558 GLN A C 1
ATOM 4555 O O . GLN A 1 558 ? 3.596 -7.320 5.666 1.00 13.89 558 GLN A O 1
ATOM 4561 N N . TRP A 1 559 ? 5.237 -6.443 4.407 1.00 12.72 559 TRP A N 1
ATOM 4562 C CA . TRP A 1 559 ? 4.962 -7.365 3.309 1.00 12.79 559 TRP A CA 1
ATOM 4563 C C . TRP A 1 559 ? 5.258 -8.803 3.723 1.00 13.28 559 TRP A C 1
ATOM 4564 O O . TRP A 1 559 ? 4.450 -9.710 3.480 1.00 13.41 559 TRP A O 1
ATOM 4575 N N . GLU A 1 560 ? 6.412 -9.030 4.365 1.00 11.96 560 GLU A N 1
ATOM 4576 C CA . GLU A 1 560 ? 6.762 -10.376 4.811 1.00 12.60 560 GLU A CA 1
ATOM 4577 C C . GLU A 1 560 ? 5.699 -10.955 5.735 1.00 13.57 560 GLU A C 1
ATOM 4578 O O . GLU A 1 560 ? 5.450 -12.167 5.715 1.00 14.35 560 GLU A O 1
ATOM 4584 N N . SER A 1 561 ? 5.063 -10.106 6.545 1.00 13.36 561 SER A N 1
ATOM 4585 C CA . SER A 1 561 ? 4.086 -10.592 7.509 1.00 14.70 561 SER A CA 1
ATOM 4586 C C . SER A 1 561 ? 2.902 -11.288 6.847 1.00 15.84 561 SER A C 1
ATOM 4587 O O . SER A 1 561 ? 2.249 -12.111 7.502 1.00 15.32 561 SER A O 1
ATOM 4590 N N . MET A 1 562 ? 2.608 -10.996 5.570 1.00 14.59 562 MET A N 1
ATOM 4591 C CA . MET A 1 562 ? 1.551 -11.753 4.897 1.00 14.88 562 MET A CA 1
ATOM 4592 C C . MET A 1 562 ? 1.847 -13.239 4.807 1.00 13.99 562 MET A C 1
ATOM 4593 O O . MET A 1 562 ? 0.914 -14.029 4.612 1.00 16.40 562 MET A O 1
ATOM 4598 N N . PHE A 1 563 ? 3.106 -13.640 4.942 1.00 13.98 563 PHE A N 1
ATOM 4599 C CA . PHE A 1 563 ? 3.497 -15.037 4.840 1.00 13.66 563 PHE A CA 1
ATOM 4600 C C . PHE A 1 563 ? 3.585 -15.736 6.192 1.00 14.94 563 PHE A C 1
ATOM 4601 O O . PHE A 1 563 ? 4.014 -16.892 6.242 1.00 16.24 563 PHE A O 1
ATOM 4609 N N . GLU A 1 564 ? 3.174 -15.087 7.281 1.00 14.57 564 GLU A N 1
ATOM 4610 C CA . GLU A 1 564 ? 3.333 -15.706 8.598 1.00 16.87 564 GLU A CA 1
ATOM 4611 C C . GLU A 1 564 ? 2.639 -17.058 8.690 1.00 15.76 564 GLU A C 1
ATOM 4612 O O . GLU A 1 564 ? 3.126 -17.966 9.365 1.00 18.94 564 GLU A O 1
ATOM 4629 N N . HIS A 1 566 ? 1.880 -18.863 5.969 1.00 15.51 566 HIS A N 1
ATOM 4630 C CA . HIS A 1 566 ? 2.180 -19.519 4.698 1.00 15.36 566 HIS A CA 1
ATOM 4631 C C . HIS A 1 566 ? 3.683 -19.475 4.464 1.00 15.52 566 HIS A C 1
ATOM 4632 O O . HIS A 1 566 ? 4.146 -19.071 3.397 1.00 15.38 566 HIS A O 1
ATOM 4639 N N . ARG A 1 567 ? 4.447 -19.891 5.476 1.00 17.06 567 ARG A N 1
ATOM 4640 C CA . ARG A 1 567 ? 5.887 -19.653 5.454 1.00 17.34 567 ARG A CA 1
ATOM 4641 C C . ARG A 1 567 ? 6.583 -20.451 4.361 1.00 18.38 567 ARG A C 1
ATOM 4642 O O . ARG A 1 567 ? 7.622 -20.016 3.851 1.00 19.02 567 ARG A O 1
ATOM 4650 N N . ASP A 1 568 ? 6.028 -21.596 3.963 1.00 18.47 568 ASP A N 1
ATOM 4651 C CA A ASP A 1 568 ? 6.622 -22.400 2.898 0.55 22.96 568 ASP A CA 1
ATOM 4652 C CA B ASP A 1 568 ? 6.679 -22.368 2.913 0.45 22.92 568 ASP A CA 1
ATOM 4653 C C . ASP A 1 568 ? 6.625 -21.681 1.555 1.00 22.32 568 ASP A C 1
ATOM 4654 O O . ASP A 1 568 ? 7.392 -22.058 0.662 1.00 25.60 568 ASP A O 1
ATOM 4663 N N . LEU A 1 569 ? 5.777 -20.669 1.387 1.00 17.01 569 LEU A N 1
ATOM 4664 C CA . LEU A 1 569 ? 5.695 -19.916 0.141 1.00 16.37 569 LEU A CA 1
ATOM 4665 C C . LEU A 1 569 ? 6.565 -18.668 0.120 1.00 16.52 569 LEU A C 1
ATOM 4666 O O . LEU A 1 569 ? 6.733 -18.076 -0.952 1.00 15.80 569 LEU A O 1
ATOM 4671 N N . PHE A 1 570 ? 7.122 -18.254 1.253 1.00 15.43 570 PHE A N 1
ATOM 4672 C CA . PHE A 1 570 ? 7.913 -17.026 1.307 1.00 14.47 570 PHE A CA 1
ATOM 4673 C C . PHE A 1 570 ? 9.187 -17.142 0.472 1.00 15.25 570 PHE A C 1
ATOM 4674 O O . PHE A 1 570 ? 9.880 -18.159 0.529 1.00 19.32 570 PHE A O 1
#

Sequence (545 aa):
VSLMELKWKICIENKFLNNYRLTTNNETVVVAETEYGVKGVRLTVYDDSYYSFEGIPYAQQPPVGELRFAPQRRPTPWDGVRDCCNHDDKSVQVDFITGKVCGSEDCLYLSVYTNNLNPETTRPVLVYIHGGDFIIGENHRDMMYGPDYFIDVVLINIQYRLGALGFLSLNSSEDLNVPGNAGLKDQVMMALRWINNCANFGGNPDNITVFGESAGAASTHYMMLTEQTRGLFHRGILMSGNAICPWANTQCQHRAFTLAKLAGYKGEDNDKDVLEFLMKAKPQDLIKLEEKVLTLEERTNVMMFPFGPTVEPYQTADCVLPKHPREMVTAWGNSIPTMMGNTSYEGLFFTSILQMPMLVKELETCVNFVPSELADAERTAPETLEMGAIKAHVTGETPTADNFMDLCSHIYFWFPMHRLLQLRFYHTSGTPVVYLYRFDFDSEDLINPYRIMRSGRGVGVSHADELTYFFWNQLAKRMPKESREYTIERMTGIWIQFATTGNPYSNEIEGMENVSWDPIKKSDEVYCLNISDELKMIDVPEMDDIQWESMFEHRDDLF

Nearest PDB structures (foldseek):
  5c8v-assembly1_A  TM=9.970E-01  e=0.000E+00  Lucilia cuprina
  7mp4-assembly8_H  TM=8.403E-01  e=1.098E-41  Epiphyas postvittana
  6o69-assembly1_A  TM=8.195E-01  e=3.432E-36  Homo sapiens
  5dti-assembly1_B  TM=8.192E-01  e=4.209E-35  Mus musculus
  4ey8-assembly1_A  TM=8.064E-01  e=7.456E-36  Homo sapiens

Solvent-accessible surface area: 22983 Å² total

InterPro domains:
  IPR002018 Carboxylesterase, type B [PF00135] (34-547)
  IPR019826 Carboxylesterase type B, active site [PS00122] (205-220)
  IPR029058 Alpha/Beta hydrolase fold [G3DSA:3.40.50.1820] (1-570)
  IPR029058 Alpha/Beta hydrolase fold [SSF53474] (32-562)

Secondary structure (DSSP, 8-state):
--S---TTT--HHHHHHHHHT--S--EE---TT--EE--B-TTS-B-EEEEEEESS----GGG-----PPPP-SS--B-S---PBSEE-TTT-SEE-BS---EEEEEES-SS-----EEEEE--STTTS----TTTSBTTTT---EEEEE----HHHHH---S-GGG---S-HHHHHHHHHHHH---GGGGT--TTSEEEEEETHHHHHHHHHHH-GGGTTS-SEEEEES--TTSGGG----TTHHHHHHHHTT--S-S-HHHHHHHHHHS-HHHHHHHGGGTS-HHHHH----SSS----SS--TT-S-SS-HHHH---GGGGS-EEEEEETTGGGGGTTT---GGGGGGGTT-GGGS-TTTS-TTS-SHHHHHHH----S--SSS--HHHHHHHHHIIIIIHHHHHHHHHHGGG-SS--EEEEEE----SSS--THHHHTT-TT----TTGGGGGTSB-TT-----TTSS---HHHHHHHHHHHHHHS----TTSTT-TT---PPPPTT-S---EEESSSEEE---GGG---TGGGG--GGG-